Protein 2O34 (pdb70)

B-factor: mean 49.78, std 17.15, range [26.14, 500.0]

Radius of gyration: 24.72 Å; Cα contacts (8 Å, |Δi|>4): 1094; chains: 2; bounding box: 68×65×55 Å

Sequence (465 aa):
SLPQHVHTSPVRDYRNRCARREGETVFQVVVEETDLRVTALAELATPAAYVGELRAQLKVWEFQPAFRHSLVPVEVPEGAPEVVRRAHGARLVGVGPFAAVAGTIAQVAERFVDVSPELIVENGGDLYLYSERDRVVGILPDPASGDVGILVRAGTAPVSLCGSSARIGHSLSLGDGDLAVVRARDASLADAAATAFGNLRRADDVAAVTERAAQLASIGIEGVYAQCGGRIGIWGDELAVARREGETVFQVVVEETDLRVTALAELATPAAYVGELRAQLKVWEFQPAFRHSLVPVEVPEGAPEVVRRAHGARLVGVGPFAAVAGTIAQVAERFVDVSPELIVENGGDLYLYSERDRVVGILPDPASGDVGILVRAGTAPVSLCGSSARIGHSLSLGDGDLAVVRARDASLADAAATAFGNLRRADDVAAVTERAAQLASIGIEGVYAQCGGRRIGIWGDELAVA

Solvent-accessible surface area: 21342 Å² total

Organism: Nitratidesulfovibrio vulgaris (strain ATCC 29579 / DSM 644 / CCUG 34227 / NCIMB 8303 / VKM B-1760 / Hildenborough) (NCBI:txid882)

Structure (mmCIF, N/CA/C/O backbone):
data_2O34
#
_entry.id   2O34
#
_cell.length_a   60.480
_cell.length_b   81.480
_cell.length_c   151.170
_cell.angle_alpha   90.00
_cell.angle_beta   90.00
_cell.angle_gamma   90.00
#
_symmetry.space_group_name_H-M   'P 21 21 21'
#
loop_
_entity.id
_entity.type
_entity.pdbx_description
1 polymer 'Hypothetical protein'
2 non-polymer 'SODIUM ION'
3 water water
#
loop_
_atom_site.group_PDB
_atom_site.id
_atom_site.type_symbol
_atom_site.label_atom_id
_atom_site.label_alt_id
_atom_site.label_comp_id
_atom_site.label_asym_id
_atom_site.label_entity_id
_atom_site.label_seq_id
_atom_site.pdbx_PDB_ins_code
_atom_site.Cartn_x
_atom_site.Cartn_y
_atom_site.Cartn_z
_atom_site.occupancy
_atom_site.B_iso_or_equiv
_atom_site.auth_seq_id
_atom_site.auth_comp_id
_atom_site.auth_asym_id
_atom_site.auth_atom_id
_atom_site.pdbx_PDB_model_num
ATOM 1 N N . SER A 1 1 ? -3.318 27.215 14.293 1.00 51.17 0 SER A N 1
ATOM 2 C CA . SER A 1 1 ? -4.274 27.748 13.269 1.00 51.47 0 SER A CA 1
ATOM 3 C C . SER A 1 1 ? -3.551 28.230 11.996 1.00 51.38 0 SER A C 1
ATOM 4 O O . SER A 1 1 ? -2.396 28.672 12.049 1.00 50.79 0 SER A O 1
ATOM 6 N N . LEU A 1 2 ? -4.232 28.165 10.855 1.00 51.49 1 LEU A N 1
ATOM 7 C CA . LEU A 1 2 ? -3.644 28.676 9.616 1.00 51.53 1 LEU A CA 1
ATOM 8 C C . LEU A 1 2 ? -4.177 30.084 9.363 1.00 51.42 1 LEU A C 1
ATOM 9 O O . LEU A 1 2 ? -5.308 30.375 9.769 1.00 52.11 1 LEU A O 1
ATOM 14 N N . PRO A 1 3 ? -3.343 30.991 8.790 1.00 50.74 2 PRO A N 1
ATOM 15 C CA . PRO A 1 3 ? -1.935 30.810 8.405 1.00 50.22 2 PRO A CA 1
ATOM 16 C C . PRO A 1 3 ? -0.999 30.899 9.612 1.00 49.56 2 PRO A C 1
ATOM 17 O O . PRO A 1 3 ? -1.442 31.271 10.706 1.00 49.19 2 PRO A O 1
ATOM 29 N N . GLN A 1 5 ? 1.400 28.256 11.097 1.00 48.85 4 GLN A N 1
ATOM 30 C CA . GLN A 1 5 ? 1.554 27.187 12.061 1.00 49.82 4 GLN A CA 1
ATOM 31 C C . GLN A 1 5 ? 2.860 26.414 11.828 1.00 50.07 4 GLN A C 1
ATOM 32 O O . GLN A 1 5 ? 3.218 26.079 10.693 1.00 49.56 4 GLN A O 1
ATOM 38 N N . HIS A 1 6 ? 3.591 26.151 12.899 1.00 50.78 5 HIS A N 1
ATOM 39 C CA . HIS A 1 6 ? 4.740 25.287 12.758 1.00 52.09 5 HIS A CA 1
ATOM 40 C C . HIS A 1 6 ? 4.271 23.963 12.135 1.00 52.78 5 HIS A C 1
ATOM 41 O O . HIS A 1 6 ? 3.296 23.378 12.596 1.00 52.53 5 HIS A O 1
ATOM 48 N N . VAL A 1 7 ? 4.929 23.524 11.062 1.00 53.99 6 VAL A N 1
ATOM 49 C CA . VAL A 1 7 ? 4.683 22.174 10.524 1.00 55.86 6 VAL A CA 1
ATOM 50 C C . VAL A 1 7 ? 5.924 21.294 10.689 1.00 56.73 6 VAL A C 1
ATOM 51 O O . VAL A 1 7 ? 7.034 21.682 10.299 1.00 56.65 6 VAL A O 1
ATOM 55 N N . HIS A 1 8 ? 5.727 20.115 11.270 1.00 57.75 7 HIS A N 1
ATOM 56 C CA . HIS A 1 8 ? 6.838 19.225 11.606 1.00 59.00 7 HIS A CA 1
ATOM 57 C C . HIS A 1 8 ? 7.524 18.663 10.380 1.00 59.00 7 HIS A C 1
ATOM 58 O O . HIS A 1 8 ? 6.859 18.181 9.458 1.00 59.49 7 HIS A O 1
ATOM 65 N N . THR A 1 9 ? 8.857 18.772 10.376 1.00 59.01 8 THR A N 1
ATOM 66 C CA . THR A 1 9 ? 9.740 18.181 9.358 1.00 58.57 8 THR A CA 1
ATOM 67 C C . THR A 1 9 ? 10.968 17.562 10.039 1.00 58.62 8 THR A C 1
ATOM 68 O O . THR A 1 9 ? 11.267 17.863 11.205 1.00 57.88 8 THR A O 1
ATOM 72 N N . SER A 1 10 ? 11.680 16.697 9.317 1.00 58.75 9 SER A N 1
ATOM 73 C CA . SER A 1 10 ? 13.060 16.415 9.706 1.00 59.23 9 SER A CA 1
ATOM 74 C C . SER A 1 10 ? 13.932 17.418 8.958 1.00 58.97 9 SER A C 1
ATOM 75 O O . SER A 1 10 ? 13.721 17.669 7.781 1.00 58.83 9 SER A O 1
ATOM 78 N N . PRO A 1 11 ? 14.883 18.032 9.656 1.00 59.43 10 PRO A N 1
ATOM 79 C CA . PRO A 1 11 ? 15.621 19.105 9.011 1.00 60.25 10 PRO A CA 1
ATOM 80 C C . PRO A 1 11 ? 16.759 18.588 8.116 1.00 60.96 10 PRO A C 1
ATOM 81 O O . PRO A 1 11 ? 17.282 17.484 8.346 1.00 60.97 10 PRO A O 1
ATOM 85 N N . VAL A 1 12 ? 17.105 19.368 7.089 1.00 62.06 11 VAL A N 1
ATOM 86 C CA . VAL A 1 12 ? 18.327 19.116 6.320 1.00 62.73 11 VAL A CA 1
ATOM 87 C C . VAL A 1 12 ? 19.523 19.794 7.017 1.00 63.35 11 VAL A C 1
ATOM 88 O O . VAL A 1 12 ? 20.634 19.266 7.000 1.00 63.28 11 VAL A O 1
ATOM 92 N N . ARG A 1 13 ? 19.281 20.943 7.650 1.00 64.18 12 ARG A N 1
ATOM 93 C CA . ARG A 1 13 ? 20.298 21.592 8.481 1.00 65.13 12 ARG A CA 1
ATOM 94 C C . ARG A 1 13 ? 19.853 21.546 9.927 1.00 65.88 12 ARG A C 1
ATOM 95 O O . ARG A 1 13 ? 18.678 21.773 10.228 1.00 65.60 12 ARG A O 1
ATOM 103 N N . ASP A 1 14 ? 20.792 21.243 10.821 1.00 67.14 13 ASP A N 1
ATOM 104 C CA . ASP A 1 14 ? 20.497 21.205 12.254 1.00 68.29 13 ASP A CA 1
ATOM 105 C C . ASP A 1 14 ? 21.731 21.609 13.070 1.00 69.24 13 ASP A C 1
ATOM 106 O O . ASP A 1 14 ? 22.339 20.774 13.735 1.00 69.63 13 ASP A O 1
ATOM 111 N N . TYR A 1 15 ? 22.075 22.899 13.028 1.00 70.03 14 TYR A N 1
ATOM 112 C CA . TYR A 1 15 ? 23.277 23.439 13.681 1.00 70.45 14 TYR A CA 1
ATOM 113 C C . TYR A 1 15 ? 23.329 23.364 15.207 1.00 71.51 14 TYR A C 1
ATOM 114 O O . TYR A 1 15 ? 24.151 24.045 15.816 1.00 71.46 14 TYR A O 1
ATOM 123 N N . ARG A 1 16 ? 22.447 22.579 15.824 1.00 73.08 15 ARG A N 1
ATOM 124 C CA . ARG A 1 16 ? 22.628 22.166 17.211 1.00 74.81 15 ARG A CA 1
ATOM 125 C C . ARG A 1 16 ? 23.739 21.122 17.156 1.00 76.35 15 ARG A C 1
ATOM 126 O O . ARG A 1 16 ? 23.544 20.022 16.634 1.00 76.44 15 ARG A O 1
ATOM 134 N N . ASN A 1 17 ? 24.915 21.473 17.665 1.00 78.27 16 ASN A N 1
ATOM 135 C CA . ASN A 1 17 ? 26.097 20.627 17.485 1.00 80.03 16 ASN A CA 1
ATOM 136 C C . ASN A 1 17 ? 26.245 19.489 18.517 1.00 81.43 16 ASN A C 1
ATOM 137 O O . ASN A 1 17 ? 27.167 18.664 18.417 1.00 81.67 16 ASN A O 1
ATOM 142 N N . ARG A 1 18 ? 25.283 19.422 19.447 1.00 82.95 17 ARG A N 1
ATOM 143 C CA . ARG A 1 18 ? 25.244 18.424 20.524 1.00 84.37 17 ARG A CA 1
ATOM 144 C C . ARG A 1 18 ? 24.060 17.441 20.434 1.00 85.04 17 ARG A C 1
ATOM 145 O O . ARG A 1 18 ? 24.257 16.218 20.491 1.00 84.84 17 ARG A O 1
ATOM 153 N N . CYS A 1 19 ? 22.849 17.995 20.267 1.00 85.94 18 CYS A N 1
ATOM 154 C CA . CYS A 1 19 ? 21.563 17.312 20.541 1.00 86.58 18 CYS A CA 1
ATOM 155 C C . CYS A 1 19 ? 21.652 16.185 21.586 1.00 87.03 18 CYS A C 1
ATOM 156 O O . CYS A 1 19 ? 21.316 15.021 21.330 1.00 87.25 18 CYS A O 1
ATOM 159 N N . ALA A 1 20 ? 22.167 16.557 22.752 1.00 87.46 19 ALA A N 1
ATOM 160 C CA . ALA A 1 20 ? 21.927 15.837 23.984 1.00 87.66 19 ALA A CA 1
ATOM 161 C C . ALA A 1 20 ? 20.794 16.654 24.609 1.00 87.59 19 ALA A C 1
ATOM 162 O O . ALA A 1 20 ? 19.954 17.192 23.874 1.00 87.43 19 ALA A O 1
ATOM 164 N N . ARG A 1 21 ? 20.772 16.753 25.941 1.00 87.40 20 ARG A N 1
ATOM 165 C CA . ARG A 1 21 ? 19.825 17.621 26.677 1.00 87.13 20 ARG A CA 1
ATOM 166 C C . ARG A 1 21 ? 18.388 17.550 26.142 1.00 86.33 20 ARG A C 1
ATOM 167 O O . ARG A 1 21 ? 17.525 16.882 26.728 1.00 86.62 20 ARG A O 1
ATOM 175 N N . ARG A 1 22 ? 18.151 18.230 25.017 1.00 84.95 21 ARG A N 1
ATOM 176 C CA . ARG A 1 22 ? 16.801 18.452 24.509 1.00 83.25 21 ARG A CA 1
ATOM 177 C C . ARG A 1 22 ? 16.633 18.244 22.983 1.00 81.96 21 ARG A C 1
ATOM 178 O O . ARG A 1 22 ? 17.054 19.080 22.157 1.00 81.88 21 ARG A O 1
ATOM 186 N N . GLU A 1 23 ? 16.044 17.097 22.632 1.00 79.90 22 GLU A N 1
ATOM 187 C CA . GLU A 1 23 ? 15.418 16.891 21.315 1.00 77.79 22 GLU A CA 1
ATOM 188 C C . GLU A 1 23 ? 13.902 16.853 21.494 1.00 75.42 22 GLU A C 1
ATOM 189 O O . GLU A 1 23 ? 13.145 17.091 20.541 1.00 75.43 22 GLU A O 1
ATOM 195 N N . GLY A 1 24 ? 13.482 16.554 22.725 1.00 72.24 23 GLY A N 1
ATOM 196 C CA . GLY A 1 24 ? 12.077 16.530 23.095 1.00 68.16 23 GLY A CA 1
ATOM 197 C C . GLY A 1 24 ? 11.487 17.926 23.087 1.00 65.01 23 GLY A C 1
ATOM 198 O O . GLY A 1 24 ? 11.827 18.754 23.927 1.00 64.90 23 GLY A O 1
ATOM 199 N N . GLU A 1 25 ? 10.615 18.175 22.114 1.00 61.52 24 GLU A N 1
ATOM 200 C CA . GLU A 1 25 ? 9.886 19.421 22.006 1.00 58.31 24 GLU A CA 1
ATOM 201 C C . GLU A 1 25 ? 8.502 19.256 22.585 1.00 55.69 24 GLU A C 1
ATOM 202 O O . GLU A 1 25 ? 7.802 18.312 22.253 1.00 55.85 24 GLU A O 1
ATOM 208 N N . THR A 1 26 ? 8.107 20.170 23.454 1.00 52.40 25 THR A N 1
ATOM 209 C CA . THR A 1 26 ? 6.741 20.171 23.940 1.00 49.54 25 THR A CA 1
ATOM 210 C C . THR A 1 26 ? 5.884 21.298 23.289 1.00 47.45 25 THR A C 1
ATOM 211 O O . THR A 1 26 ? 6.403 22.296 22.782 1.00 46.58 25 THR A O 1
ATOM 215 N N . VAL A 1 27 ? 4.576 21.088 23.252 1.00 44.18 26 VAL A N 1
ATOM 216 C CA . VAL A 1 27 ? 3.694 22.018 22.610 1.00 40.74 26 VAL A CA 1
ATOM 217 C C . VAL A 1 27 ? 2.559 22.255 23.586 1.00 39.34 26 VAL A C 1
ATOM 218 O O . VAL A 1 27 ? 1.951 21.310 24.087 1.00 37.67 26 VAL A O 1
ATOM 222 N N . PHE A 1 28 ? 2.276 23.530 23.834 1.00 37.11 27 PHE A N 1
ATOM 223 C CA . PHE A 1 28 ? 1.218 23.907 24.753 1.00 36.18 27 PHE A CA 1
ATOM 224 C C . PHE A 1 28 ? 0.588 25.231 24.357 1.00 36.32 27 PHE A C 1
ATOM 225 O O . PHE A 1 28 ? 1.068 25.984 23.481 1.00 36.45 27 PHE A O 1
ATOM 233 N N . GLN A 1 29 ? -0.501 25.500 25.032 1.00 36.75 28 GLN A N 1
ATOM 234 C CA . GLN A 1 29 ? -1.328 26.633 24.781 1.00 38.06 28 GLN A CA 1
ATOM 235 C C . GLN A 1 29 ? -1.208 27.612 25.958 1.00 37.36 28 GLN A C 1
ATOM 236 O O . GLN A 1 29 ? -1.242 27.208 27.131 1.00 38.11 28 GLN A O 1
ATOM 242 N N . VAL A 1 30 ? -1.041 28.887 25.646 1.00 36.47 29 VAL A N 1
ATOM 243 C CA . VAL A 1 30 ? -1.090 29.941 26.664 1.00 36.87 29 VAL A CA 1
ATOM 244 C C . VAL A 1 30 ? -2.282 30.835 26.350 1.00 37.37 29 VAL A C 1
ATOM 245 O O . VAL A 1 30 ? -2.323 31.470 25.292 1.00 37.73 29 VAL A O 1
ATOM 249 N N . VAL A 1 31 ? -3.262 30.872 27.231 1.00 37.39 30 VAL A N 1
ATOM 250 C CA . VAL A 1 31 ? -4.459 31.636 26.934 1.00 40.27 30 VAL A CA 1
ATOM 251 C C . VAL A 1 31 ? -4.753 32.648 28.040 1.00 40.43 30 VAL A C 1
ATOM 252 O O . VAL A 1 31 ? -4.876 32.288 29.196 1.00 39.71 30 VAL A O 1
ATOM 256 N N . VAL A 1 32 ? -4.813 33.925 27.687 1.00 41.60 31 VAL A N 1
ATOM 257 C CA . VAL A 1 32 ? -5.065 34.961 28.697 1.00 43.25 31 VAL A CA 1
ATOM 258 C C . VAL A 1 32 ? -6.074 35.911 28.106 1.00 44.58 31 VAL A C 1
ATOM 259 O O . VAL A 1 32 ? -5.756 36.732 27.232 1.00 44.29 31 VAL A O 1
ATOM 263 N N . GLU A 1 33 ? -7.307 35.778 28.588 1.00 46.89 32 GLU A N 1
ATOM 264 C CA . GLU A 1 33 ? -8.436 36.452 27.969 1.00 49.05 32 GLU A CA 1
ATOM 265 C C . GLU A 1 33 ? -8.445 36.155 26.473 1.00 49.32 32 GLU A C 1
ATOM 266 O O . GLU A 1 33 ? -8.607 35.006 26.076 1.00 50.04 32 GLU A O 1
ATOM 272 N N . GLU A 1 34 ? -8.232 37.172 25.645 1.00 49.97 33 GLU A N 1
ATOM 273 C CA . GLU A 1 34 ? -8.315 37.000 24.210 1.00 49.61 33 GLU A CA 1
ATOM 274 C C . GLU A 1 34 ? -6.943 36.806 23.536 1.00 48.54 33 GLU A C 1
ATOM 275 O O . GLU A 1 34 ? -6.858 36.663 22.315 1.00 48.40 33 GLU A O 1
ATOM 281 N N . THR A 1 35 ? -5.869 36.806 24.315 1.00 46.67 34 THR A N 1
ATOM 282 C CA . THR A 1 35 ? -4.573 36.429 23.754 1.00 44.61 34 THR A CA 1
ATOM 283 C C . THR A 1 35 ? -4.430 34.923 23.832 1.00 43.54 34 THR A C 1
ATOM 284 O O . THR A 1 35 ? -4.510 34.323 24.894 1.00 43.64 34 THR A O 1
ATOM 288 N N . ASP A 1 36 ? -4.216 34.307 22.684 1.00 42.07 35 ASP A N 1
ATOM 289 C CA . ASP A 1 36 ? -4.203 32.872 22.621 1.00 40.65 35 ASP A CA 1
ATOM 290 C C . ASP A 1 36 ? -2.959 32.361 21.899 1.00 38.27 35 ASP A C 1
ATOM 291 O O . ASP A 1 36 ? -2.848 32.475 20.691 1.00 38.96 35 ASP A O 1
ATOM 296 N N . LEU A 1 37 ? -2.017 31.795 22.634 1.00 35.11 36 LEU A N 1
ATOM 297 C CA . LEU A 1 37 ? -0.766 31.402 22.007 1.00 32.84 36 LEU A CA 1
ATOM 298 C C . LEU A 1 37 ? -0.648 29.902 21.851 1.00 32.05 36 LEU A C 1
ATOM 299 O O . LEU A 1 37 ? -1.124 29.138 22.698 1.00 30.81 36 LEU A O 1
ATOM 304 N N . ARG A 1 38 ? 0.009 29.490 20.775 1.00 30.76 37 ARG A N 1
ATOM 305 C CA . ARG A 1 38 ? 0.425 28.118 20.615 1.00 31.01 37 ARG A CA 1
ATOM 306 C C . ARG A 1 38 ? 1.957 28.077 20.591 1.00 30.51 37 ARG A C 1
ATOM 307 O O . ARG A 1 38 ? 2.602 28.683 19.738 1.00 29.96 37 ARG A O 1
ATOM 315 N N . VAL A 1 39 ? 2.547 27.375 21.543 1.00 30.68 38 VAL A N 1
ATOM 316 C CA . VAL A 1 39 ? 3.984 27.436 21.749 1.00 31.38 38 VAL A CA 1
ATOM 317 C C . VAL A 1 39 ? 4.664 26.068 21.617 1.00 32.57 38 VAL A C 1
ATOM 318 O O . VAL A 1 39 ? 4.216 25.069 22.188 1.00 32.26 38 VAL A O 1
ATOM 322 N N . THR A 1 40 ? 5.774 26.064 20.896 1.00 33.69 39 THR A N 1
ATOM 323 C CA . THR A 1 40 ? 6.646 24.919 20.814 1.00 35.81 39 THR A CA 1
ATOM 324 C C . THR A 1 40 ? 7.953 25.259 21.540 1.00 36.07 39 THR A C 1
ATOM 325 O O . THR A 1 40 ? 8.665 26.176 21.164 1.00 35.83 39 THR A O 1
ATOM 329 N N . ALA A 1 41 ? 8.253 24.516 22.602 1.00 37.24 40 ALA A N 1
ATOM 330 C CA . ALA A 1 41 ? 9.399 24.834 23.438 1.00 37.95 40 ALA A CA 1
ATOM 331 C C . ALA A 1 41 ? 10.180 23.585 23.835 1.00 39.46 40 ALA A C 1
ATOM 332 O O . ALA A 1 41 ? 9.763 22.449 23.551 1.00 38.84 40 ALA A O 1
ATOM 334 N N . LEU A 1 42 ? 11.322 23.804 24.489 1.00 41.42 41 LEU A N 1
ATOM 335 C CA . LEU A 1 42 ? 12.109 22.701 25.029 1.00 43.16 41 LEU A CA 1
ATOM 336 C C . LEU A 1 42 ? 11.794 22.416 26.485 1.00 44.27 41 LEU A C 1
ATOM 337 O O . LEU A 1 42 ? 12.285 21.444 27.042 1.00 45.58 41 LEU A O 1
ATOM 342 N N . ALA A 1 43 ? 10.996 23.274 27.106 1.00 44.70 42 ALA A N 1
ATOM 343 C CA . ALA A 1 43 ? 10.593 23.089 28.483 1.00 44.98 42 ALA A CA 1
ATOM 344 C C . ALA A 1 43 ? 9.141 23.490 28.630 1.00 45.47 42 ALA A C 1
ATOM 345 O O . ALA A 1 43 ? 8.546 24.089 27.719 1.00 45.54 42 ALA A O 1
ATOM 347 N N . GLU A 1 44 ? 8.581 23.176 29.788 1.00 45.32 43 GLU A N 1
ATOM 348 C CA . GLU A 1 44 ? 7.192 23.428 30.044 1.00 45.56 43 GLU A CA 1
ATOM 349 C C . GLU A 1 44 ? 7.095 24.783 30.703 1.00 44.44 43 GLU A C 1
ATOM 350 O O . GLU A 1 44 ? 7.547 24.972 31.846 1.00 44.34 43 GLU A O 1
ATOM 356 N N . LEU A 1 45 ? 6.540 25.743 29.957 1.00 42.57 44 LEU A N 1
ATOM 357 C CA . LEU A 1 45 ? 6.582 27.141 30.378 1.00 40.69 44 LEU A CA 1
ATOM 358 C C . LEU A 1 45 ? 5.242 27.841 30.314 1.00 39.81 44 LEU A C 1
ATOM 359 O O . LEU A 1 45 ? 5.189 29.063 30.419 1.00 39.09 44 LEU A O 1
ATOM 364 N N . ALA A 1 46 ? 4.166 27.071 30.154 1.00 39.31 45 ALA A N 1
ATOM 365 C CA . ALA A 1 46 ? 2.815 27.644 30.063 1.00 39.31 45 ALA A CA 1
ATOM 366 C C . ALA A 1 46 ? 2.551 28.604 31.200 1.00 39.43 45 ALA A C 1
ATOM 367 O O . ALA A 1 46 ? 2.166 29.745 30.957 1.00 39.32 45 ALA A O 1
ATOM 369 N N . THR A 1 47 ? 2.778 28.142 32.438 1.00 39.50 46 THR A N 1
ATOM 370 C CA . THR A 1 47 ? 2.534 28.957 33.634 1.00 39.77 46 THR A CA 1
ATOM 371 C C . THR A 1 47 ? 3.279 30.309 33.653 1.00 38.72 46 THR A C 1
ATOM 372 O O . THR A 1 47 ? 2.628 31.367 33.697 1.00 39.22 46 THR A O 1
ATOM 376 N N . PRO A 1 48 ? 4.625 30.294 33.619 1.00 37.55 47 PRO A N 1
ATOM 377 C CA . PRO A 1 48 ? 5.294 31.603 33.621 1.00 36.57 47 PRO A CA 1
ATOM 378 C C . PRO A 1 48 ? 4.941 32.424 32.364 1.00 36.55 47 PRO A C 1
ATOM 379 O O . PRO A 1 48 ? 4.839 33.659 32.438 1.00 36.67 47 PRO A O 1
ATOM 391 N N . ALA A 1 50 ? 1.965 32.562 30.752 1.00 32.47 49 ALA A N 1
ATOM 392 C CA . ALA A 1 50 ? 0.688 33.230 31.020 1.00 32.41 49 ALA A CA 1
ATOM 393 C C . ALA A 1 50 ? 0.815 34.428 31.970 1.00 32.83 49 ALA A C 1
ATOM 394 O O . ALA A 1 50 ? 0.152 35.434 31.783 1.00 33.43 49 ALA A O 1
ATOM 396 N N . ALA A 1 51 ? 1.656 34.303 33.005 1.00 32.60 50 ALA A N 1
ATOM 397 C CA . ALA A 1 51 ? 1.945 35.399 33.890 1.00 32.22 50 ALA A CA 1
ATOM 398 C C . ALA A 1 51 ? 2.567 36.592 33.131 1.00 32.58 50 ALA A C 1
ATOM 399 O O . ALA A 1 51 ? 2.201 37.735 33.365 1.00 32.25 50 ALA A O 1
ATOM 401 N N . TYR A 1 52 ? 3.516 36.315 32.240 1.00 32.60 51 TYR A N 1
ATOM 402 C CA . TYR A 1 52 ? 4.140 37.355 31.446 1.00 33.73 51 TYR A CA 1
ATOM 403 C C . TYR A 1 52 ? 3.173 38.036 30.467 1.00 33.91 51 TYR A C 1
ATOM 404 O O . TYR A 1 52 ? 3.198 39.270 30.301 1.00 33.44 51 TYR A O 1
ATOM 413 N N . VAL A 1 53 ? 2.371 37.222 29.787 1.00 33.89 52 VAL A N 1
ATOM 414 C CA . VAL A 1 53 ? 1.344 37.742 28.892 1.00 34.16 52 VAL A CA 1
ATOM 415 C C . VAL A 1 53 ? 0.321 38.601 29.675 1.00 34.65 52 VAL A C 1
ATOM 416 O O . VAL A 1 53 ? -0.042 39.689 29.231 1.00 34.32 52 VAL A O 1
ATOM 420 N N . GLY A 1 54 ? -0.132 38.096 30.830 1.00 34.52 53 GLY A N 1
ATOM 421 C CA . GLY A 1 54 ? -0.999 38.850 31.730 1.00 35.32 53 GLY A CA 1
ATOM 422 C C . GLY A 1 54 ? -0.429 40.237 32.011 1.00 35.88 53 GLY A C 1
ATOM 423 O O . GLY A 1 54 ? -1.145 41.250 31.938 1.00 36.34 53 GLY A O 1
ATOM 424 N N . GLU A 1 55 ? 0.868 40.290 32.289 1.00 35.34 54 GLU A N 1
ATOM 425 C CA . GLU A 1 55 ? 1.532 41.557 32.565 1.00 35.99 54 GLU A CA 1
ATOM 426 C C . GLU A 1 55 ? 1.580 42.496 31.368 1.00 35.06 54 GLU A C 1
ATOM 427 O O . GLU A 1 55 ? 1.278 43.661 31.526 1.00 35.36 54 GLU A O 1
ATOM 433 N N . LEU A 1 56 ? 1.935 41.999 30.173 1.00 34.82 55 LEU A N 1
ATOM 434 C CA . LEU A 1 56 ? 1.919 42.812 28.936 1.00 34.20 55 LEU A CA 1
ATOM 435 C C . LEU A 1 56 ? 0.522 43.337 28.675 1.00 34.41 55 LEU A C 1
ATOM 436 O O . LEU A 1 56 ? 0.343 44.492 28.293 1.00 34.40 55 LEU A O 1
ATOM 441 N N . ARG A 1 57 ? -0.471 42.481 28.880 1.00 34.41 56 ARG A N 1
ATOM 442 C CA . ARG A 1 57 ? -1.862 42.886 28.687 1.00 34.51 56 ARG A CA 1
ATOM 443 C C . ARG A 1 57 ? -2.280 44.002 29.657 1.00 34.54 56 ARG A C 1
ATOM 444 O O . ARG A 1 57 ? -2.908 44.966 29.225 1.00 35.45 56 ARG A O 1
ATOM 452 N N . ALA A 1 58 ? -1.918 43.883 30.942 1.00 34.33 57 ALA A N 1
ATOM 453 C CA . ALA A 1 58 ? -2.168 44.953 31.944 1.00 34.07 57 ALA A CA 1
ATOM 454 C C . ALA A 1 58 ? -1.548 46.291 31.552 1.00 34.79 57 ALA A C 1
ATOM 455 O O . ALA A 1 58 ? -2.146 47.344 31.751 1.00 35.30 57 ALA A O 1
ATOM 457 N N . GLN A 1 59 ? -0.336 46.250 31.006 1.00 35.52 58 GLN A N 1
ATOM 458 C CA . GLN A 1 59 ? 0.343 47.461 30.586 1.00 36.03 58 GLN A CA 1
ATOM 459 C C . GLN A 1 59 ? -0.381 48.166 29.444 1.00 37.26 58 GLN A C 1
ATOM 460 O O . GLN A 1 59 ? -0.440 49.388 29.417 1.00 37.89 58 GLN A O 1
ATOM 466 N N . LEU A 1 60 ? -0.906 47.399 28.492 1.00 37.69 59 LEU A N 1
ATOM 467 C CA . LEU A 1 60 ? -1.660 47.954 27.385 1.00 39.16 59 LEU A CA 1
ATOM 468 C C . LEU A 1 60 ? -2.984 48.556 27.863 1.00 39.98 59 LEU A C 1
ATOM 469 O O . LEU A 1 60 ? -3.335 49.644 27.463 1.00 40.04 59 LEU A O 1
ATOM 474 N N . LYS A 1 61 ? -3.710 47.835 28.711 1.00 41.44 60 LYS A N 1
ATOM 475 C CA . LYS A 1 61 ? -4.934 48.360 29.332 1.00 44.12 60 LYS A CA 1
ATOM 476 C C . LYS A 1 61 ? -4.718 49.728 30.012 1.00 44.17 60 LYS A C 1
ATOM 477 O O . LYS A 1 61 ? -5.479 50.679 29.774 1.00 44.49 60 LYS A O 1
ATOM 483 N N . VAL A 1 62 ? -3.653 49.819 30.810 1.00 44.11 61 VAL A N 1
ATOM 484 C CA . VAL A 1 62 ? -3.267 51.049 31.509 1.00 43.63 61 VAL A CA 1
ATOM 485 C C . VAL A 1 62 ? -2.906 52.112 30.504 1.00 43.02 61 VAL A C 1
ATOM 486 O O . VAL A 1 62 ? -3.346 53.254 30.625 1.00 42.68 61 VAL A O 1
ATOM 490 N N . TRP A 1 63 ? -2.120 51.751 29.491 1.00 42.78 62 TRP A N 1
ATOM 491 C CA . TRP A 1 63 ? -1.733 52.751 28.500 1.00 42.81 62 TRP A CA 1
ATOM 492 C C . TRP A 1 63 ? -2.941 53.269 27.714 1.00 43.05 62 TRP A C 1
ATOM 493 O O . TRP A 1 63 ? -2.987 54.430 27.317 1.00 43.04 62 TRP A O 1
ATOM 512 N N . GLU A 1 65 ? -5.975 53.586 28.928 1.00 47.34 64 GLU A N 1
ATOM 513 C CA . GLU A 1 65 ? -6.623 54.531 29.845 1.00 48.62 64 GLU A CA 1
ATOM 514 C C . GLU A 1 65 ? -6.011 55.920 29.741 1.00 48.48 64 GLU A C 1
ATOM 515 O O . GLU A 1 65 ? -6.727 56.915 29.785 1.00 49.47 64 GLU A O 1
ATOM 521 N N . PHE A 1 66 ? -4.692 55.972 29.591 1.00 48.26 65 PHE A N 1
ATOM 522 C CA . PHE A 1 66 ? -3.919 57.217 29.546 1.00 48.10 65 PHE A CA 1
ATOM 523 C C . PHE A 1 66 ? -3.977 57.909 28.185 1.00 48.93 65 PHE A C 1
ATOM 524 O O . PHE A 1 66 ? -4.107 59.142 28.119 1.00 48.36 65 PHE A O 1
ATOM 532 N N . GLN A 1 67 ? -3.841 57.118 27.105 1.00 49.45 66 GLN A N 1
ATOM 533 C CA . GLN A 1 67 ? -3.846 57.634 25.727 1.00 49.65 66 GLN A CA 1
ATOM 534 C C . GLN A 1 67 ? -5.073 57.066 24.978 1.00 49.71 66 GLN A C 1
ATOM 535 O O . GLN A 1 67 ? -4.968 56.077 24.254 1.00 49.37 66 GLN A O 1
ATOM 541 N N . PRO A 1 68 ? -6.257 57.692 25.174 1.00 50.11 67 PRO A N 1
ATOM 542 C CA . PRO A 1 68 ? -7.571 57.179 24.701 1.00 49.68 67 PRO A CA 1
ATOM 543 C C . PRO A 1 68 ? -7.665 56.877 23.196 1.00 48.95 67 PRO A C 1
ATOM 544 O O . PRO A 1 68 ? -8.444 56.012 22.780 1.00 48.02 67 PRO A O 1
ATOM 548 N N . ALA A 1 69 ? -6.873 57.592 22.401 1.00 48.54 68 ALA A N 1
ATOM 549 C CA . ALA A 1 69 ? -6.887 57.466 20.940 1.00 48.06 68 ALA A CA 1
ATOM 550 C C . ALA A 1 69 ? -6.020 56.302 20.421 1.00 47.77 68 ALA A C 1
ATOM 551 O O . ALA A 1 69 ? -6.072 55.989 19.226 1.00 47.87 68 ALA A O 1
ATOM 553 N N . PHE A 1 70 ? -5.245 55.675 21.321 1.00 46.91 69 PHE A N 1
ATOM 554 C CA . PHE A 1 70 ? -4.239 54.649 20.971 1.00 46.15 69 PHE A CA 1
ATOM 555 C C . PHE A 1 70 ? -4.872 53.376 20.384 1.00 46.08 69 PHE A C 1
ATOM 556 O O . PHE A 1 70 ? -4.442 52.911 19.325 1.00 46.09 69 PHE A O 1
ATOM 564 N N . ARG A 1 71 ? -5.893 52.843 21.070 1.00 46.00 70 ARG A N 1
ATOM 565 C CA . ARG A 1 71 ? -6.517 51.560 20.731 1.00 46.18 70 ARG A CA 1
ATOM 566 C C . ARG A 1 71 ? -7.103 51.489 19.314 1.00 47.07 70 ARG A C 1
ATOM 567 O O . ARG A 1 71 ? -7.073 50.418 18.685 1.00 47.45 70 ARG A O 1
ATOM 575 N N . HIS A 1 72 ? -7.610 52.620 18.814 1.00 46.98 71 HIS A N 1
ATOM 576 C CA . HIS A 1 72 ? -8.307 52.640 17.529 1.00 47.24 71 HIS A CA 1
ATOM 577 C C . HIS A 1 72 ? -7.696 53.570 16.527 1.00 46.88 71 HIS A C 1
ATOM 578 O O . HIS A 1 72 ? -8.285 53.823 15.480 1.00 47.62 71 HIS A O 1
ATOM 585 N N . SER A 1 73 ? -6.508 54.080 16.809 1.00 46.37 72 SER A N 1
ATOM 586 C CA . SER A 1 73 ? -5.861 54.872 15.797 1.00 46.64 72 SER A CA 1
ATOM 587 C C . SER A 1 73 ? -5.523 54.024 14.536 1.00 47.35 72 SER A C 1
ATOM 588 O O . SER A 1 73 ? -5.043 52.871 14.642 1.00 46.63 72 SER A O 1
ATOM 591 N N . LEU A 1 74 ? -5.807 54.610 13.362 1.00 47.28 73 LEU A N 1
ATOM 592 C CA . LEU A 1 74 ? -5.475 54.037 12.063 1.00 47.02 73 LEU A CA 1
ATOM 593 C C . LEU A 1 74 ? -4.207 54.670 11.499 1.00 46.86 73 LEU A C 1
ATOM 594 O O . LEU A 1 74 ? -3.819 54.390 10.361 1.00 47.23 73 LEU A O 1
ATOM 599 N N . VAL A 1 75 ? -3.556 55.504 12.309 1.00 46.12 74 VAL A N 1
ATOM 600 C CA . VAL A 1 75 ? -2.362 56.239 11.919 1.00 45.62 74 VAL A CA 1
ATOM 601 C C . VAL A 1 75 ? -1.335 56.236 13.055 1.00 45.54 74 VAL A C 1
ATOM 602 O O . VAL A 1 75 ? -1.683 55.967 14.204 1.00 44.68 74 VAL A O 1
ATOM 606 N N . PRO A 1 76 ? -0.057 56.508 12.740 1.00 45.38 75 PRO A N 1
ATOM 607 C CA . PRO A 1 76 ? 0.963 56.503 13.774 1.00 45.73 75 PRO A CA 1
ATOM 608 C C . PRO A 1 76 ? 0.635 57.400 14.978 1.00 46.65 75 PRO A C 1
ATOM 609 O O . PRO A 1 76 ? -0.026 58.448 14.838 1.00 47.22 75 PRO A O 1
ATOM 613 N N . VAL A 1 77 ? 1.091 56.974 16.149 1.00 46.67 76 VAL A N 1
ATOM 614 C CA . VAL A 1 77 ? 0.841 57.692 17.396 1.00 47.50 76 VAL A CA 1
ATOM 615 C C . VAL A 1 77 ? 2.178 57.991 18.081 1.00 48.28 76 VAL A C 1
ATOM 616 O O . VAL A 1 77 ? 3.067 57.140 18.144 1.00 49.26 76 VAL A O 1
ATOM 620 N N . GLU A 1 78 ? 2.350 59.216 18.555 1.00 49.07 77 GLU A N 1
ATOM 621 C CA . GLU A 1 78 ? 3.579 59.556 19.267 1.00 49.23 77 GLU A CA 1
ATOM 622 C C . GLU A 1 78 ? 3.498 59.011 20.698 1.00 47.76 77 GLU A C 1
ATOM 623 O O . GLU A 1 78 ? 2.434 59.098 21.352 1.00 47.22 77 GLU A O 1
ATOM 629 N N . VAL A 1 79 ? 4.601 58.419 21.163 1.00 45.88 78 VAL A N 1
ATOM 630 C CA . VAL A 1 79 ? 4.680 57.893 22.533 1.00 44.37 78 VAL A CA 1
ATOM 631 C C . VAL A 1 79 ? 5.993 58.312 23.171 1.00 43.86 78 VAL A C 1
ATOM 632 O O . VAL A 1 79 ? 7.023 58.339 22.484 1.00 43.73 78 VAL A O 1
ATOM 636 N N . PRO A 1 80 ? 5.952 58.705 24.464 1.00 43.34 79 PRO A N 1
ATOM 637 C CA . PRO A 1 80 ? 7.137 59.145 25.193 1.00 43.85 79 PRO A CA 1
ATOM 638 C C . PRO A 1 80 ? 8.082 58.018 25.578 1.00 44.49 79 PRO A C 1
ATOM 639 O O . PRO A 1 80 ? 7.668 56.869 25.659 1.00 44.48 79 PRO A O 1
ATOM 643 N N . GLU A 1 81 ? 9.336 58.358 25.863 1.00 45.85 80 GLU A N 1
ATOM 644 C CA . GLU A 1 81 ? 10.328 57.366 26.341 1.00 46.93 80 GLU A CA 1
ATOM 645 C C . GLU A 1 81 ? 9.845 56.569 27.581 1.00 46.06 80 GLU A C 1
ATOM 646 O O . GLU A 1 81 ? 10.102 55.357 27.706 1.00 47.08 80 GLU A O 1
ATOM 652 N N . GLY A 1 82 ? 9.120 57.220 28.478 1.00 43.94 81 GLY A N 1
ATOM 653 C CA . GLY A 1 82 ? 8.680 56.514 29.665 1.00 41.72 81 GLY A CA 1
ATOM 654 C C . GLY A 1 82 ? 7.605 55.453 29.458 1.00 40.50 81 GLY A C 1
ATOM 655 O O . GLY A 1 82 ? 7.274 54.735 30.401 1.00 39.71 81 GLY A O 1
ATOM 656 N N . ALA A 1 83 ? 7.040 55.361 28.243 1.00 38.85 82 ALA A N 1
ATOM 657 C CA . ALA A 1 83 ? 5.976 54.387 27.927 1.00 37.02 82 ALA A CA 1
ATOM 658 C C . ALA A 1 83 ? 6.485 52.934 28.092 1.00 35.95 82 ALA A C 1
ATOM 659 O O . ALA A 1 83 ? 7.697 52.694 27.991 1.00 35.68 82 ALA A O 1
ATOM 661 N N . PRO A 1 84 ? 5.568 51.964 28.323 1.00 34.42 83 PRO A N 1
ATOM 662 C CA . PRO A 1 84 ? 5.954 50.556 28.391 1.00 33.76 83 PRO A CA 1
ATOM 663 C C . PRO A 1 84 ? 6.595 50.054 27.124 1.00 33.20 83 PRO A C 1
ATOM 664 O O . PRO A 1 84 ? 6.249 50.494 26.022 1.00 32.70 83 PRO A O 1
ATOM 668 N N . GLU A 1 85 ? 7.522 49.129 27.280 1.00 32.75 84 GLU A N 1
ATOM 669 C CA . GLU A 1 85 ? 8.181 48.531 26.145 1.00 33.49 84 GLU A CA 1
ATOM 670 C C . GLU A 1 85 ? 7.178 48.041 25.071 1.00 33.12 84 GLU A C 1
ATOM 671 O O . GLU A 1 85 ? 7.289 48.420 23.907 1.00 32.91 84 GLU A O 1
ATOM 677 N N . VAL A 1 86 ? 6.185 47.245 25.472 1.00 33.31 85 VAL A N 1
ATOM 678 C CA . VAL A 1 86 ? 5.216 46.716 24.507 1.00 32.88 85 VAL A CA 1
ATOM 679 C C . VAL A 1 86 ? 4.611 47.859 23.673 1.00 32.96 85 VAL A C 1
ATOM 680 O O . VAL A 1 86 ? 4.598 47.787 22.457 1.00 31.93 85 VAL A O 1
ATOM 684 N N . VAL A 1 87 ? 4.172 48.924 24.345 1.00 33.32 86 VAL A N 1
ATOM 685 C CA . VAL A 1 87 ? 3.651 50.136 23.675 1.00 33.51 86 VAL A CA 1
ATOM 686 C C . VAL A 1 87 ? 4.634 50.802 22.708 1.00 33.61 86 VAL A C 1
ATOM 687 O O . VAL A 1 87 ? 4.269 51.145 21.563 1.00 34.41 86 VAL A O 1
ATOM 691 N N . ARG A 1 88 ? 5.880 50.969 23.134 1.00 33.64 87 ARG A N 1
ATOM 692 C CA . ARG A 1 88 ? 6.878 51.600 22.262 1.00 34.27 87 ARG A CA 1
ATOM 693 C C . ARG A 1 88 ? 7.216 50.780 21.018 1.00 33.89 87 ARG A C 1
ATOM 694 O O . ARG A 1 88 ? 7.347 51.345 19.914 1.00 33.90 87 ARG A O 1
ATOM 702 N N . ARG A 1 89 ? 7.353 49.465 21.188 1.00 33.54 88 ARG A N 1
ATOM 703 C CA . ARG A 1 89 ? 7.658 48.580 20.040 1.00 33.19 88 ARG A CA 1
ATOM 704 C C . ARG A 1 89 ? 6.517 48.564 19.026 1.00 32.71 88 ARG A C 1
ATOM 705 O O . ARG A 1 89 ? 6.766 48.734 17.832 1.00 32.70 88 ARG A O 1
ATOM 721 N N . ALA A 1 91 ? 4.203 50.994 18.551 1.00 34.76 90 ALA A N 1
ATOM 722 C CA . ALA A 1 91 ? 4.195 52.338 17.963 1.00 34.52 90 ALA A CA 1
ATOM 723 C C . ALA A 1 91 ? 5.286 52.537 16.917 1.00 35.57 90 ALA A C 1
ATOM 724 O O . ALA A 1 91 ? 5.002 53.068 15.824 1.00 36.65 90 ALA A O 1
ATOM 726 N N . HIS A 1 92 ? 6.516 52.106 17.217 1.00 35.72 91 HIS A N 1
ATOM 727 C CA . HIS A 1 92 ? 7.620 52.169 16.252 1.00 35.63 91 HIS A CA 1
ATOM 728 C C . HIS A 1 92 ? 7.354 51.348 14.963 1.00 36.05 91 HIS A C 1
ATOM 729 O O . HIS A 1 92 ? 7.458 51.881 13.848 1.00 34.95 91 HIS A O 1
ATOM 736 N N . GLY A 1 93 ? 6.990 50.069 15.110 1.00 36.00 92 GLY A N 1
ATOM 737 C CA . GLY A 1 93 ? 6.628 49.214 13.954 1.00 35.59 92 GLY A CA 1
ATOM 738 C C . GLY A 1 93 ? 5.544 49.834 13.076 1.00 35.70 92 GLY A C 1
ATOM 739 O O . GLY A 1 93 ? 5.640 49.827 11.867 1.00 35.31 92 GLY A O 1
ATOM 740 N N . ALA A 1 94 ? 4.513 50.370 13.708 1.00 36.53 93 ALA A N 1
ATOM 741 C CA . ALA A 1 94 ? 3.415 51.023 13.024 1.00 37.53 93 ALA A CA 1
ATOM 742 C C . ALA A 1 94 ? 3.848 52.296 12.303 1.00 38.84 93 ALA A C 1
ATOM 743 O O . ALA A 1 94 ? 3.391 52.558 11.185 1.00 39.75 93 ALA A O 1
ATOM 745 N N . ARG A 1 95 ? 4.724 53.078 12.932 1.00 39.47 94 ARG A N 1
ATOM 746 C CA . ARG A 1 95 ? 5.267 54.298 12.327 1.00 40.58 94 ARG A CA 1
ATOM 747 C C . ARG A 1 95 ? 6.141 54.048 11.099 1.00 40.74 94 ARG A C 1
ATOM 748 O O . ARG A 1 95 ? 6.286 54.930 10.249 1.00 40.82 94 ARG A O 1
ATOM 756 N N . LEU A 1 96 ? 6.745 52.867 10.996 1.00 40.69 95 LEU A N 1
ATOM 757 C CA . LEU A 1 96 ? 7.597 52.579 9.841 1.00 40.48 95 LEU A CA 1
ATOM 758 C C . LEU A 1 96 ? 6.826 52.412 8.538 1.00 40.33 95 LEU A C 1
ATOM 759 O O . LEU A 1 96 ? 7.377 52.622 7.454 1.00 40.42 95 LEU A O 1
ATOM 764 N N . VAL A 1 97 ? 5.558 52.030 8.645 1.00 40.07 96 VAL A N 1
ATOM 765 C CA . VAL A 1 97 ? 4.722 51.761 7.479 1.00 40.02 96 VAL A CA 1
ATOM 766 C C . VAL A 1 97 ? 3.442 52.626 7.468 1.00 40.33 96 VAL A C 1
ATOM 767 O O . VAL A 1 97 ? 2.584 52.496 6.573 1.00 40.50 96 VAL A O 1
ATOM 771 N N . GLY A 1 98 ? 3.311 53.489 8.476 1.00 39.88 97 GLY A N 1
ATOM 772 C CA . GLY A 1 98 ? 2.270 54.515 8.473 1.00 39.02 97 GLY A CA 1
ATOM 773 C C . GLY A 1 98 ? 0.891 54.032 8.858 1.00 38.41 97 GLY A C 1
ATOM 774 O O . GLY A 1 98 ? -0.116 54.482 8.289 1.00 38.47 97 GLY A O 1
ATOM 775 N N . VAL A 1 99 ? 0.827 53.105 9.809 1.00 37.18 98 VAL A N 1
ATOM 776 C CA . VAL A 1 99 ? -0.471 52.605 10.288 1.00 36.42 98 VAL A CA 1
ATOM 777 C C . VAL A 1 99 ? -0.559 52.835 11.799 1.00 36.94 98 VAL A C 1
ATOM 778 O O . VAL A 1 99 ? 0.360 53.399 12.401 1.00 36.33 98 VAL A O 1
ATOM 782 N N . GLY A 1 100 ? -1.648 52.384 12.401 1.00 36.70 99 GLY A N 1
ATOM 783 C CA . GLY A 1 100 ? -1.825 52.542 13.824 1.00 37.48 99 GLY A CA 1
ATOM 784 C C . GLY A 1 100 ? -1.147 51.466 14.663 1.00 37.69 99 GLY A C 1
ATOM 785 O O . GLY A 1 100 ? -0.936 50.338 14.211 1.00 37.74 99 GLY A O 1
ATOM 786 N N . PRO A 1 101 ? -0.795 51.819 15.910 1.00 37.33 100 PRO A N 1
ATOM 787 C CA . PRO A 1 101 ? -0.052 50.915 16.805 1.00 36.25 100 PRO A CA 1
ATOM 788 C C . PRO A 1 101 ? -0.717 49.575 16.995 1.00 35.84 100 PRO A C 1
ATOM 789 O O . PRO A 1 101 ? -0.014 48.560 17.108 1.00 36.05 100 PRO A O 1
ATOM 793 N N . PHE A 1 102 ? -2.039 49.528 17.054 1.00 34.91 101 PHE A N 1
ATOM 794 C CA . PHE A 1 102 ? -2.657 48.218 17.259 1.00 35.38 101 PHE A CA 1
ATOM 795 C C . PHE A 1 102 ? -2.540 47.211 16.074 1.00 35.37 101 PHE A C 1
ATOM 796 O O . PHE A 1 102 ? -2.837 46.026 16.229 1.00 36.60 101 PHE A O 1
ATOM 804 N N . ALA A 1 103 ? -2.080 47.683 14.918 1.00 34.72 102 ALA A N 1
ATOM 805 C CA . ALA A 1 103 ? -1.791 46.799 13.802 1.00 34.68 102 ALA A CA 1
ATOM 806 C C . ALA A 1 103 ? -0.594 45.910 14.111 1.00 34.41 102 ALA A C 1
ATOM 807 O O . ALA A 1 103 ? -0.387 44.930 13.430 1.00 34.65 102 ALA A O 1
ATOM 809 N N . ALA A 1 104 ? 0.147 46.221 15.171 1.00 34.40 103 ALA A N 1
ATOM 810 C CA . ALA A 1 104 ? 1.341 45.467 15.531 1.00 34.13 103 ALA A CA 1
ATOM 811 C C . ALA A 1 104 ? 1.229 44.704 16.860 1.00 34.35 103 ALA A C 1
ATOM 812 O O . ALA A 1 104 ? 2.220 44.082 17.298 1.00 35.11 103 ALA A O 1
ATOM 814 N N . VAL A 1 105 ? 0.036 44.682 17.466 1.00 33.11 104 VAL A N 1
ATOM 815 C CA . VAL A 1 105 ? -0.094 44.117 18.793 1.00 32.36 104 VAL A CA 1
ATOM 816 C C . VAL A 1 105 ? 0.337 42.660 18.849 1.00 32.51 104 VAL A C 1
ATOM 817 O O . VAL A 1 105 ? 1.173 42.317 19.688 1.00 33.27 104 VAL A O 1
ATOM 821 N N . ALA A 1 106 ? -0.228 41.814 17.979 1.00 30.82 105 ALA A N 1
ATOM 822 C CA . ALA A 1 106 ? -0.041 40.350 18.056 1.00 29.81 105 ALA A CA 1
ATOM 823 C C . ALA A 1 106 ? 1.419 39.933 17.787 1.00 29.30 105 ALA A C 1
ATOM 824 O O . ALA A 1 106 ? 1.947 39.047 18.438 1.00 29.61 105 ALA A O 1
ATOM 826 N N . GLY A 1 107 ? 2.060 40.590 16.834 1.00 29.01 106 GLY A N 1
ATOM 827 C CA . GLY A 1 107 ? 3.449 40.305 16.506 1.00 28.81 106 GLY A CA 1
ATOM 828 C C . GLY A 1 107 ? 4.341 40.694 17.672 1.00 28.91 106 GLY A C 1
ATOM 829 O O . GLY A 1 107 ? 5.238 39.931 18.070 1.00 29.11 106 GLY A O 1
ATOM 830 N N . THR A 1 108 ? 4.056 41.855 18.259 1.00 28.42 107 THR A N 1
ATOM 831 C CA . THR A 1 108 ? 4.858 42.386 19.349 1.00 28.24 107 THR A CA 1
ATOM 832 C C . THR A 1 108 ? 4.825 41.444 20.540 1.00 28.23 107 THR A C 1
ATOM 833 O O . THR A 1 108 ? 5.877 41.134 21.100 1.00 29.51 107 THR A O 1
ATOM 837 N N . ILE A 1 109 ? 3.621 41.013 20.928 1.00 28.22 108 ILE A N 1
ATOM 838 C CA . ILE A 1 109 ? 3.422 40.059 21.995 1.00 27.52 108 ILE A CA 1
ATOM 839 C C . ILE A 1 109 ? 4.131 38.741 21.749 1.00 28.41 108 ILE A C 1
ATOM 840 O O . ILE A 1 109 ? 4.779 38.246 22.663 1.00 29.54 108 ILE A O 1
ATOM 845 N N . ALA A 1 110 ? 4.042 38.178 20.538 1.00 27.84 109 ALA A N 1
ATOM 846 C CA . ALA A 1 110 ? 4.748 36.915 20.196 1.00 28.28 109 ALA A CA 1
ATOM 847 C C . ALA A 1 110 ? 6.284 37.038 20.331 1.00 28.90 109 ALA A C 1
ATOM 848 O O . ALA A 1 110 ? 6.933 36.159 20.889 1.00 28.99 109 ALA A O 1
ATOM 850 N N . GLN A 1 111 ? 6.850 38.137 19.843 1.00 29.23 110 GLN A N 1
ATOM 851 C CA . GLN A 1 111 ? 8.303 38.345 19.928 1.00 30.61 110 GLN A CA 1
ATOM 852 C C . GLN A 1 111 ? 8.784 38.604 21.349 1.00 30.79 110 GLN A C 1
ATOM 853 O O . GLN A 1 111 ? 9.859 38.134 21.735 1.00 30.06 110 GLN A O 1
ATOM 867 N N . VAL A 1 113 ? 7.241 37.657 24.215 1.00 32.26 112 VAL A N 1
ATOM 868 C CA . VAL A 1 113 ? 7.138 36.379 24.931 1.00 32.46 112 VAL A CA 1
ATOM 869 C C . VAL A 1 113 ? 8.329 35.476 24.578 1.00 33.02 112 VAL A C 1
ATOM 870 O O . VAL A 1 113 ? 8.956 34.917 25.470 1.00 33.39 112 VAL A O 1
ATOM 874 N N . ALA A 1 114 ? 8.681 35.414 23.294 1.00 32.93 113 ALA A N 1
ATOM 875 C CA . ALA A 1 114 ? 9.811 34.623 22.824 1.00 33.26 113 ALA A CA 1
ATOM 876 C C . ALA A 1 114 ? 11.173 35.093 23.392 1.00 34.42 113 ALA A C 1
ATOM 877 O O . ALA A 1 114 ? 11.968 34.264 23.814 1.00 34.76 113 ALA A O 1
ATOM 879 N N . GLU A 1 115 ? 11.417 36.401 23.419 1.00 34.80 114 GLU A N 1
ATOM 880 C CA . GLU A 1 115 ? 12.645 36.983 23.965 1.00 35.95 114 GLU A CA 1
ATOM 881 C C . GLU A 1 115 ? 12.852 36.726 25.447 1.00 36.44 114 GLU A C 1
ATOM 882 O O . GLU A 1 115 ? 13.992 36.510 25.899 1.00 36.91 114 GLU A O 1
ATOM 888 N N . ARG A 1 116 ? 11.751 36.776 26.190 1.00 35.70 115 ARG A N 1
ATOM 889 C CA . ARG A 1 116 ? 11.744 36.518 27.605 1.00 35.82 115 ARG A CA 1
ATOM 890 C C . ARG A 1 116 ? 12.134 35.070 27.968 1.00 35.73 115 ARG A C 1
ATOM 891 O O . ARG A 1 116 ? 12.626 34.827 29.074 1.00 36.90 115 ARG A O 1
ATOM 899 N N . PHE A 1 117 ? 11.916 34.111 27.070 1.00 35.03 116 PHE A N 1
ATOM 900 C CA . PHE A 1 117 ? 12.106 32.703 27.440 1.00 34.93 116 PHE A CA 1
ATOM 901 C C . PHE A 1 117 ? 13.100 31.931 26.608 1.00 35.32 116 PHE A C 1
ATOM 902 O O . PHE A 1 117 ? 13.410 30.782 26.925 1.00 36.22 116 PHE A O 1
ATOM 910 N N . VAL A 1 118 ? 13.591 32.537 25.551 1.00 35.74 117 VAL A N 1
ATOM 911 C CA . VAL A 1 118 ? 14.592 31.879 24.745 1.00 37.68 117 VAL A CA 1
ATOM 912 C C . VAL A 1 118 ? 15.828 31.411 25.568 1.00 39.52 117 VAL A C 1
ATOM 913 O O . VAL A 1 118 ? 16.444 30.393 25.218 1.00 39.52 117 VAL A O 1
ATOM 917 N N . ASP A 1 119 ? 16.186 32.119 26.644 1.00 41.19 118 ASP A N 1
ATOM 918 C CA . ASP A 1 119 ? 17.350 31.679 27.448 1.00 44.61 118 ASP A CA 1
ATOM 919 C C . ASP A 1 119 ? 17.174 30.283 28.042 1.00 45.09 118 ASP A C 1
ATOM 920 O O . ASP A 1 119 ? 18.136 29.523 28.136 1.00 46.12 118 ASP A O 1
ATOM 925 N N . VAL A 1 120 ? 15.947 29.938 28.406 1.00 45.28 119 VAL A N 1
ATOM 926 C CA . VAL A 1 120 ? 15.652 28.599 28.920 1.00 45.20 119 VAL A CA 1
ATOM 927 C C . VAL A 1 120 ? 15.126 27.622 27.860 1.00 45.55 119 VAL A C 1
ATOM 928 O O . VAL A 1 120 ? 14.877 26.450 28.150 1.00 46.84 119 VAL A O 1
ATOM 932 N N . SER A 1 121 ? 14.957 28.085 26.624 1.00 45.20 120 SER A N 1
ATOM 933 C CA . SER A 1 121 ? 14.415 27.241 25.572 1.00 43.45 120 SER A CA 1
ATOM 934 C C . SER A 1 121 ? 14.947 27.755 24.258 1.00 43.38 120 SER A C 1
ATOM 935 O O . SER A 1 121 ? 14.232 28.411 23.513 1.00 43.77 120 SER A O 1
ATOM 938 N N . PRO A 1 122 ? 16.224 27.478 23.963 1.00 42.92 121 PRO A N 1
ATOM 939 C CA . PRO A 1 122 ? 16.826 28.023 22.733 1.00 42.50 121 PRO A CA 1
ATOM 940 C C . PRO A 1 122 ? 16.097 27.594 21.431 1.00 41.66 121 PRO A C 1
ATOM 941 O O . PRO A 1 122 ? 16.301 28.193 20.368 1.00 41.68 121 PRO A O 1
ATOM 945 N N . GLU A 1 123 ? 15.273 26.558 21.518 1.00 40.73 122 GLU A N 1
ATOM 946 C CA . GLU A 1 123 ? 14.335 26.236 20.440 1.00 39.60 122 GLU A CA 1
ATOM 947 C C . GLU A 1 123 ? 12.967 26.732 20.936 1.00 37.98 122 GLU A C 1
ATOM 948 O O . GLU A 1 123 ? 12.464 26.280 21.970 1.00 37.04 122 GLU A O 1
ATOM 954 N N . LEU A 1 124 ? 12.383 27.701 20.241 1.00 35.77 123 LEU A N 1
ATOM 955 C CA . LEU A 1 124 ? 11.159 28.298 20.776 1.00 34.23 123 LEU A CA 1
ATOM 956 C C . LEU A 1 124 ? 10.291 28.901 19.657 1.00 33.31 123 LEU A C 1
ATOM 957 O O . LEU A 1 124 ? 10.791 29.680 18.853 1.00 32.42 123 LEU A O 1
ATOM 962 N N . ILE A 1 125 ? 9.015 28.508 19.588 1.00 31.53 124 ILE A N 1
ATOM 963 C CA . ILE A 1 125 ? 8.133 29.017 18.526 1.00 31.16 124 ILE A CA 1
ATOM 964 C C . ILE A 1 125 ? 6.888 29.528 19.205 1.00 30.43 124 ILE A C 1
ATOM 965 O O . ILE A 1 125 ? 6.238 28.786 19.920 1.00 30.13 124 ILE A O 1
ATOM 970 N N . VAL A 1 126 ? 6.600 30.811 19.024 1.00 29.82 125 VAL A N 1
ATOM 971 C CA . VAL A 1 126 ? 5.409 31.435 19.590 1.00 29.90 125 VAL A CA 1
ATOM 972 C C . VAL A 1 126 ? 4.442 31.831 18.456 1.00 30.14 125 VAL A C 1
ATOM 973 O O . VAL A 1 126 ? 4.754 32.681 17.612 1.00 28.94 125 VAL A O 1
ATOM 977 N N . GLU A 1 127 ? 3.285 31.173 18.434 1.00 30.55 126 GLU A N 1
ATOM 978 C CA . GLU A 1 127 ? 2.271 31.410 17.422 1.00 30.97 126 GLU A CA 1
ATOM 979 C C . GLU A 1 127 ? 1.144 32.207 18.082 1.00 31.22 126 GLU A C 1
ATOM 980 O O . GLU A 1 127 ? 0.585 31.797 19.114 1.00 29.20 126 GLU A O 1
ATOM 986 N N . ASN A 1 128 ? 0.845 33.378 17.517 1.00 31.17 127 ASN A N 1
ATOM 987 C CA . ASN A 1 128 ? -0.247 34.207 18.033 1.00 32.13 127 ASN A CA 1
ATOM 988 C C . ASN A 1 128 ? -1.158 34.531 16.869 1.00 33.51 127 ASN A C 1
ATOM 989 O O . ASN A 1 128 ? -0.900 35.486 16.115 1.00 32.81 127 ASN A O 1
ATOM 994 N N . GLY A 1 129 ? -2.181 33.682 16.671 1.00 34.12 128 GLY A N 1
ATOM 995 C CA . GLY A 1 129 ? -3.057 33.797 15.508 1.00 34.13 128 GLY A CA 1
ATOM 996 C C . GLY A 1 129 ? -2.298 33.654 14.209 1.00 34.64 128 GLY A C 1
ATOM 997 O O . GLY A 1 129 ? -1.697 32.600 13.953 1.00 35.48 128 GLY A O 1
ATOM 998 N N . GLY A 1 130 ? -2.322 34.690 13.377 1.00 34.61 129 GLY A N 1
ATOM 999 C CA . GLY A 1 130 ? -1.595 34.694 12.100 1.00 34.91 129 GLY A CA 1
ATOM 1000 C C . GLY A 1 130 ? -0.166 35.227 12.210 1.00 35.76 129 GLY A C 1
ATOM 1001 O O . GLY A 1 130 ? 0.538 35.423 11.196 1.00 35.80 129 GLY A O 1
ATOM 1002 N N . ASP A 1 131 ? 0.281 35.441 13.438 1.00 35.26 130 ASP A N 1
ATOM 1003 C CA . ASP A 1 131 ? 1.622 35.938 13.656 1.00 36.58 130 ASP A CA 1
ATOM 1004 C C . ASP A 1 131 ? 2.445 34.888 14.375 1.00 36.72 130 ASP A C 1
ATOM 1005 O O . ASP A 1 131 ? 1.958 34.190 15.280 1.00 37.51 130 ASP A O 1
ATOM 1010 N N . LEU A 1 132 ? 3.705 34.792 13.983 1.00 35.85 131 LEU A N 1
ATOM 1011 C CA . LEU A 1 132 ? 4.591 33.797 14.550 1.00 34.80 131 LEU A CA 1
ATOM 1012 C C . LEU A 1 132 ? 6.018 34.360 14.773 1.00 33.51 131 LEU A C 1
ATOM 1013 O O . LEU A 1 132 ? 6.591 34.990 13.867 1.00 32.61 131 LEU A O 1
ATOM 1018 N N . TYR A 1 133 ? 6.563 34.135 15.966 1.00 31.78 132 TYR A N 1
ATOM 1019 C CA . TYR A 1 133 ? 7.986 34.387 16.234 1.00 31.46 132 TYR A CA 1
ATOM 1020 C C . TYR A 1 133 ? 8.780 33.087 16.453 1.00 31.88 132 TYR A C 1
ATOM 1021 O O . TYR A 1 133 ? 8.318 32.201 17.154 1.00 31.70 132 TYR A O 1
ATOM 1030 N N . LEU A 1 134 ? 9.970 33.001 15.854 1.00 32.35 133 LEU A N 1
ATOM 1031 C CA . LEU A 1 134 ? 10.806 31.800 15.869 1.00 33.53 133 LEU A CA 1
ATOM 1032 C C . LEU A 1 134 ? 12.254 32.073 16.366 1.00 33.60 133 LEU A C 1
ATOM 1033 O O . LEU A 1 134 ? 12.952 32.939 15.826 1.00 31.66 133 LEU A O 1
ATOM 1038 N N . TYR A 1 135 ? 12.711 31.325 17.378 1.00 33.65 134 TYR A N 1
ATOM 1039 C CA . TYR A 1 135 ? 14.171 31.111 17.573 1.00 34.74 134 TYR A CA 1
ATOM 1040 C C . TYR A 1 135 ? 14.458 29.646 17.338 1.00 35.51 134 TYR A C 1
ATOM 1041 O O . TYR A 1 135 ? 13.783 28.787 17.909 1.00 36.14 134 TYR A O 1
ATOM 1050 N N . SER A 1 136 ? 15.494 29.355 16.563 1.00 36.67 135 SER A N 1
ATOM 1051 C CA . SER A 1 136 ? 15.803 27.964 16.225 1.00 38.12 135 SER A CA 1
ATOM 1052 C C . SER A 1 136 ? 17.217 27.794 15.676 1.00 38.91 135 SER A C 1
ATOM 1053 O O . SER A 1 136 ? 17.749 28.711 15.079 1.00 39.24 135 SER A O 1
ATOM 1056 N N . GLU A 1 137 ? 17.805 26.609 15.842 1.00 40.96 136 GLU A N 1
ATOM 1057 C CA . GLU A 1 137 ? 19.092 26.309 15.184 1.00 42.82 136 GLU A CA 1
ATOM 1058 C C . GLU A 1 137 ? 18.990 25.276 14.068 1.00 43.02 136 GLU A C 1
ATOM 1059 O O . GLU A 1 137 ? 19.982 24.974 13.386 1.00 43.05 136 GLU A O 1
ATOM 1065 N N . ARG A 1 138 ? 17.782 24.764 13.846 1.00 43.03 137 ARG A N 1
ATOM 1066 C CA . ARG A 1 138 ? 17.532 23.906 12.670 1.00 42.63 137 ARG A CA 1
ATOM 1067 C C . ARG A 1 138 ? 16.535 24.536 11.678 1.00 42.32 137 ARG A C 1
ATOM 1068 O O . ARG A 1 138 ? 15.831 25.499 12.011 1.00 42.37 137 ARG A O 1
ATOM 1076 N N . ASP A 1 139 ? 16.487 23.991 10.465 1.00 41.98 138 ASP A N 1
ATOM 1077 C CA . ASP A 1 139 ? 15.462 24.361 9.487 1.00 41.33 138 ASP A CA 1
ATOM 1078 C C . ASP A 1 139 ? 14.099 24.162 10.134 1.00 40.27 138 ASP A C 1
ATOM 1079 O O . ASP A 1 139 ? 13.877 23.185 10.856 1.00 39.82 138 ASP A O 1
ATOM 1084 N N . ARG A 1 140 ? 13.198 25.102 9.869 1.00 38.50 139 ARG A N 1
ATOM 1085 C CA . ARG A 1 140 ? 11.847 25.037 10.368 1.00 37.34 139 ARG A CA 1
ATOM 1086 C C . ARG A 1 140 ? 10.958 25.424 9.207 1.00 36.57 139 ARG A C 1
ATOM 1087 O O . ARG A 1 140 ? 11.367 26.189 8.362 1.00 36.92 139 ARG A O 1
ATOM 1095 N N . VAL A 1 141 ? 9.762 24.847 9.141 1.00 36.96 140 VAL A N 1
ATOM 1096 C CA . VAL A 1 141 ? 8.759 25.200 8.114 1.00 36.17 140 VAL A CA 1
ATOM 1097 C C . VAL A 1 141 ? 7.535 25.751 8.825 1.00 35.74 140 VAL A C 1
ATOM 1098 O O . VAL A 1 141 ? 7.034 25.162 9.783 1.00 34.84 140 VAL A O 1
ATOM 1102 N N . VAL A 1 142 ? 7.112 26.922 8.376 1.00 35.73 141 VAL A N 1
ATOM 1103 C CA . VAL A 1 142 ? 5.947 27.606 8.905 1.00 35.56 141 VAL A CA 1
ATOM 1104 C C . VAL A 1 142 ? 4.837 27.497 7.824 1.00 36.25 141 VAL A C 1
ATOM 1105 O O . VAL A 1 142 ? 4.967 28.082 6.738 1.00 34.98 141 VAL A O 1
ATOM 1109 N N . GLY A 1 143 ? 3.769 26.754 8.132 1.00 36.42 142 GLY A N 1
ATOM 1110 C CA . GLY A 1 143 ? 2.664 26.558 7.203 1.00 38.91 142 GLY A CA 1
ATOM 1111 C C . GLY A 1 143 ? 1.893 27.849 6.992 1.00 40.80 142 GLY A C 1
ATOM 1112 O O . GLY A 1 143 ? 1.620 28.574 7.957 1.00 40.45 142 GLY A O 1
ATOM 1113 N N . ILE A 1 144 ? 1.562 28.136 5.739 1.00 42.15 143 ILE A N 1
ATOM 1114 C CA . ILE A 1 144 ? 0.775 29.317 5.393 1.00 45.39 143 ILE A CA 1
ATOM 1115 C C . ILE A 1 144 ? -0.663 28.883 5.153 1.00 46.58 143 ILE A C 1
ATOM 1116 O O . ILE A 1 144 ? -1.582 29.416 5.749 1.00 47.12 143 ILE A O 1
ATOM 1121 N N . LEU A 1 145 ? -0.835 27.915 4.264 1.00 48.77 144 LEU A N 1
ATOM 1122 C CA . LEU A 1 145 ? -2.133 27.552 3.742 1.00 51.45 144 LEU A CA 1
ATOM 1123 C C . LEU A 1 145 ? -2.092 26.189 3.112 1.00 52.98 144 LEU A C 1
ATOM 1124 O O . LEU A 1 145 ? -1.068 25.792 2.542 1.00 52.29 144 LEU A O 1
ATOM 1129 N N . PRO A 1 146 ? -3.228 25.470 3.177 1.00 55.21 145 PRO A N 1
ATOM 1130 C CA . PRO A 1 146 ? -3.296 24.168 2.519 1.00 57.33 145 PRO A CA 1
ATOM 1131 C C . PRO A 1 146 ? -3.473 24.338 1.006 1.00 59.30 145 PRO A C 1
ATOM 1132 O O . PRO A 1 146 ? -3.981 25.368 0.558 1.00 59.29 145 PRO A O 1
ATOM 1136 N N . ASP A 1 147 ? -3.017 23.359 0.236 1.00 62.13 146 ASP A N 1
ATOM 1137 C CA . ASP A 1 147 ? -3.422 23.249 -1.154 1.00 65.25 146 ASP A CA 1
ATOM 1138 C C . ASP A 1 147 ? -4.528 22.193 -1.269 1.00 67.04 146 ASP A C 1
ATOM 1139 O O . ASP A 1 147 ? -4.231 20.997 -1.263 1.00 67.11 146 ASP A O 1
ATOM 1144 N N . PRO A 1 148 ? -5.806 22.634 -1.377 1.00 68.96 147 PRO A N 1
ATOM 1145 C CA . PRO A 1 148 ? -6.972 21.730 -1.406 1.00 70.02 147 PRO A CA 1
ATOM 1146 C C . PRO A 1 148 ? -6.852 20.653 -2.481 1.00 71.01 147 PRO A C 1
ATOM 1147 O O . PRO A 1 148 ? -7.135 19.480 -2.214 1.00 71.14 147 PRO A O 1
ATOM 1151 N N . ALA A 1 149 ? -6.401 21.055 -3.669 1.00 71.90 148 ALA A N 1
ATOM 1152 C CA . ALA A 1 149 ? -6.182 20.141 -4.790 1.00 72.85 148 ALA A CA 1
ATOM 1153 C C . ALA A 1 149 ? -5.120 19.081 -4.473 1.00 73.19 148 ALA A C 1
ATOM 1154 O O . ALA A 1 149 ? -5.427 17.884 -4.502 1.00 73.92 148 ALA A O 1
ATOM 1156 N N . SER A 1 150 ? -3.893 19.525 -4.169 1.00 73.02 149 SER A N 1
ATOM 1157 C CA . SER A 1 150 ? -2.781 18.640 -3.775 1.00 72.62 149 SER A CA 1
ATOM 1158 C C . SER A 1 150 ? -3.162 17.775 -2.589 1.00 71.97 149 SER A C 1
ATOM 1159 O O . SER A 1 150 ? -2.694 16.645 -2.461 1.00 72.20 149 SER A O 1
ATOM 1162 N N . GLY A 1 151 ? -3.998 18.329 -1.713 1.00 71.13 150 GLY A N 1
ATOM 1163 C CA . GLY A 1 151 ? -4.387 17.673 -0.479 1.00 70.10 150 GLY A CA 1
ATOM 1164 C C . GLY A 1 151 ? -3.463 17.964 0.696 1.00 69.65 150 GLY A C 1
ATOM 1165 O O . GLY A 1 151 ? -3.729 17.483 1.810 1.00 70.29 150 GLY A O 1
ATOM 1166 N N . ASP A 1 152 ? -2.393 18.746 0.478 1.00 68.05 151 ASP A N 1
ATOM 1167 C CA . ASP A 1 152 ? -1.413 19.033 1.563 1.00 66.41 151 ASP A CA 1
ATOM 1168 C C . ASP A 1 152 ? -0.955 20.504 1.811 1.00 64.13 151 ASP A C 1
ATOM 1169 O O . ASP A 1 152 ? -1.504 21.457 1.244 1.00 63.92 151 ASP A O 1
ATOM 1182 N N . VAL A 1 154 ? 1.267 24.045 2.328 1.00 51.67 153 VAL A N 1
ATOM 1183 C CA . VAL A 1 154 ? 2.266 24.949 1.766 1.00 48.30 153 VAL A CA 1
ATOM 1184 C C . VAL A 1 154 ? 2.842 25.877 2.866 1.00 46.43 153 VAL A C 1
ATOM 1185 O O . VAL A 1 154 ? 2.087 26.533 3.574 1.00 45.57 153 VAL A O 1
ATOM 1189 N N . GLY A 1 155 ? 4.172 25.916 2.988 1.00 44.09 154 GLY A N 1
ATOM 1190 C CA . GLY A 1 155 ? 4.842 26.661 4.044 1.00 42.27 154 GLY A CA 1
ATOM 1191 C C . GLY A 1 155 ? 6.019 27.510 3.589 1.00 41.27 154 GLY A C 1
ATOM 1192 O O . GLY A 1 155 ? 6.469 27.421 2.445 1.00 40.86 154 GLY A O 1
ATOM 1193 N N . ILE A 1 156 ? 6.512 28.344 4.498 1.00 40.00 155 ILE A N 1
ATOM 1194 C CA . ILE A 1 156 ? 7.757 29.086 4.292 1.00 38.60 155 ILE A CA 1
ATOM 1195 C C . ILE A 1 156 ? 8.907 28.440 5.062 1.00 37.63 155 ILE A C 1
ATOM 1196 O O . ILE A 1 156 ? 8.771 28.115 6.242 1.00 37.16 155 ILE A O 1
ATOM 1201 N N . LEU A 1 157 ? 10.029 28.262 4.378 1.00 36.59 156 LEU A N 1
ATOM 1202 C CA . LEU A 1 157 ? 11.226 27.707 4.984 1.00 36.57 156 LEU A CA 1
ATOM 1203 C C . LEU A 1 157 ? 12.051 28.767 5.688 1.00 36.20 156 LEU A C 1
ATOM 1204 O O . LEU A 1 157 ? 12.461 29.763 5.065 1.00 35.68 156 LEU A O 1
ATOM 1209 N N . VAL A 1 158 ? 12.294 28.546 6.978 1.00 35.68 157 VAL A N 1
ATOM 1210 C CA . VAL A 1 158 ? 13.260 29.358 7.712 1.00 36.39 157 VAL A CA 1
ATOM 1211 C C . VAL A 1 158 ? 14.533 28.501 7.924 1.00 36.88 157 VAL A C 1
ATOM 1212 O O . VAL A 1 158 ? 14.558 27.618 8.766 1.00 36.50 157 VAL A O 1
ATOM 1216 N N . ARG A 1 159 ? 15.563 28.760 7.120 1.00 38.07 158 ARG A N 1
ATOM 1217 C CA . ARG A 1 159 ? 16.787 27.953 7.129 1.00 38.85 158 ARG A CA 1
ATOM 1218 C C . ARG A 1 159 ? 17.536 28.112 8.425 1.00 38.84 158 ARG A C 1
ATOM 1219 O O . ARG A 1 159 ? 17.486 29.183 9.036 1.00 39.17 158 ARG A O 1
ATOM 1227 N N . ALA A 1 160 ? 18.180 27.030 8.868 1.00 38.89 159 ALA A N 1
ATOM 1228 C CA . ALA A 1 160 ? 19.006 27.012 10.085 1.00 39.88 159 ALA A CA 1
ATOM 1229 C C . ALA A 1 160 ? 20.010 28.158 10.088 1.00 39.77 159 ALA A C 1
ATOM 1230 O O . ALA A 1 160 ? 20.638 28.445 9.080 1.00 40.05 159 ALA A O 1
ATOM 1232 N N . GLY A 1 161 ? 20.122 28.844 11.215 1.00 40.05 160 GLY A N 1
ATOM 1233 C CA . GLY A 1 161 ? 20.968 30.028 11.277 1.00 39.91 160 GLY A CA 1
ATOM 1234 C C . GLY A 1 161 ? 20.331 31.372 11.003 1.00 39.84 160 GLY A C 1
ATOM 1235 O O . GLY A 1 161 ? 20.897 32.369 11.380 1.00 40.89 160 GLY A O 1
ATOM 1236 N N . THR A 1 162 ? 19.172 31.426 10.333 1.00 40.42 161 THR A N 1
ATOM 1237 C CA . THR A 1 162 ? 18.547 32.715 9.942 1.00 38.87 161 THR A CA 1
ATOM 1238 C C . THR A 1 162 ? 17.537 33.276 10.938 1.00 39.05 161 THR A C 1
ATOM 1239 O O . THR A 1 162 ? 17.224 34.466 10.879 1.00 39.69 161 THR A O 1
ATOM 1243 N N . ALA A 1 163 ? 17.023 32.437 11.833 1.00 38.05 162 ALA A N 1
ATOM 1244 C CA . ALA A 1 163 ? 16.257 32.919 12.990 1.00 37.89 162 ALA A CA 1
ATOM 1245 C C . ALA A 1 163 ? 17.223 33.599 14.000 1.00 37.52 162 ALA A C 1
ATOM 1246 O O . ALA A 1 163 ? 18.418 33.331 13.953 1.00 38.26 162 ALA A O 1
ATOM 1248 N N . PRO A 1 164 ? 16.721 34.471 14.908 1.00 36.71 163 PRO A N 1
ATOM 1249 C CA . PRO A 1 164 ? 15.319 34.850 15.192 1.00 36.18 163 PRO A CA 1
ATOM 1250 C C . PRO A 1 164 ? 14.624 35.586 14.059 1.00 35.42 163 PRO A C 1
ATOM 1251 O O . PRO A 1 164 ? 15.256 36.390 13.344 1.00 35.92 163 PRO A O 1
ATOM 1255 N N . VAL A 1 165 ? 13.337 35.294 13.881 1.00 34.34 164 VAL A N 1
ATOM 1256 C CA . VAL A 1 165 ? 12.551 35.953 12.843 1.00 33.23 164 VAL A CA 1
ATOM 1257 C C . VAL A 1 165 ? 11.031 35.887 13.096 1.00 33.54 164 VAL A C 1
ATOM 1258 O O . VAL A 1 165 ? 10.525 35.015 13.819 1.00 33.23 164 VAL A O 1
ATOM 1262 N N . SER A 1 166 ? 10.332 36.850 12.512 1.00 32.68 165 SER A N 1
ATOM 1263 C CA . SER A 1 166 ? 8.884 36.899 12.511 1.00 32.02 165 SER A CA 1
ATOM 1264 C C . SER A 1 166 ? 8.323 36.495 11.154 1.00 30.48 165 SER A C 1
ATOM 1265 O O . SER A 1 166 ? 8.868 36.855 10.122 1.00 28.47 165 SER A O 1
ATOM 1268 N N . LEU A 1 167 ? 7.201 35.797 11.171 1.00 30.35 166 LEU A N 1
ATOM 1269 C CA . LEU A 1 167 ? 6.356 35.658 9.980 1.00 31.43 166 LEU A CA 1
ATOM 1270 C C . LEU A 1 167 ? 4.971 36.085 10.360 1.00 31.39 166 LEU A C 1
ATOM 1271 O O . LEU A 1 167 ? 4.345 35.468 11.237 1.00 31.58 166 LEU A O 1
ATOM 1276 N N . CYS A 1 168 ? 4.497 37.149 9.724 1.00 31.37 167 CYS A N 1
ATOM 1277 C CA . CYS A 1 168 ? 3.217 37.742 10.116 1.00 32.34 167 CYS A CA 1
ATOM 1278 C C . CYS A 1 168 ? 2.289 37.830 8.925 1.00 32.67 167 CYS A C 1
ATOM 1279 O O . CYS A 1 168 ? 2.695 38.275 7.864 1.00 31.25 167 CYS A O 1
ATOM 1282 N N . GLY A 1 169 ? 1.059 37.361 9.113 1.00 33.90 168 GLY A N 1
ATOM 1283 C CA . GLY A 1 169 ? 0.087 37.265 8.046 1.00 37.05 168 GLY A CA 1
ATOM 1284 C C . GLY A 1 169 ? -1.036 38.246 8.261 1.00 39.93 168 GLY A C 1
ATOM 1285 O O . GLY A 1 169 ? -1.352 38.604 9.395 1.00 39.15 168 GLY A O 1
ATOM 1286 N N . SER A 1 170 ? -1.647 38.673 7.165 1.00 42.97 169 SER A N 1
ATOM 1287 C CA . SER A 1 170 ? -2.685 39.700 7.191 1.00 46.78 169 SER A CA 1
ATOM 1288 C C . SER A 1 170 ? -4.042 39.176 7.683 1.00 50.27 169 SER A C 1
ATOM 1289 O O . SER A 1 170 ? -4.909 39.974 8.038 1.00 51.24 169 SER A O 1
ATOM 1292 N N . SER A 1 171 ? -4.223 37.854 7.722 1.00 54.35 170 SER A N 1
ATOM 1293 C CA . SER A 1 171 ? -5.441 37.252 8.287 1.00 58.75 170 SER A CA 1
ATOM 1294 C C . SER A 1 171 ? -5.118 36.138 9.299 1.00 61.51 170 SER A C 1
ATOM 1295 O O . SER A 1 171 ? -4.151 35.386 9.113 1.00 62.32 170 SER A O 1
ATOM 1298 N N . ALA A 1 172 ? -5.934 36.027 10.353 1.00 64.49 171 ALA A N 1
ATOM 1299 C CA . ALA A 1 172 ? -5.682 35.083 11.465 1.00 67.29 171 ALA A CA 1
ATOM 1300 C C . ALA A 1 172 ? -6.307 33.678 11.317 1.00 69.37 171 ALA A C 1
ATOM 1301 O O . ALA A 1 172 ? -5.743 32.685 11.820 1.00 69.62 171 ALA A O 1
ATOM 1303 N N . ARG A 1 173 ? -7.458 33.600 10.641 1.00 71.72 172 ARG A N 1
ATOM 1304 C CA . ARG A 1 173 ? -8.131 32.313 10.375 1.00 73.85 172 ARG A CA 1
ATOM 1305 C C . ARG A 1 173 ? -8.337 32.051 8.868 1.00 74.80 172 ARG A C 1
ATOM 1306 O O . ARG A 1 173 ? -8.001 32.909 8.036 1.00 74.88 172 ARG A O 1
ATOM 1314 N N . ILE A 1 174 ? -8.873 30.870 8.529 1.00 76.04 173 ILE A N 1
ATOM 1315 C CA . ILE A 1 174 ? -9.033 30.449 7.117 1.00 77.14 173 ILE A CA 1
ATOM 1316 C C . ILE A 1 174 ? -10.484 30.072 6.691 1.00 78.23 173 ILE A C 1
ATOM 1317 O O . ILE A 1 174 ? -10.811 28.884 6.539 1.00 78.50 173 ILE A O 1
ATOM 1322 N N . GLY A 1 175 ? -11.351 31.058 6.450 1.00 79.23 174 GLY A N 1
ATOM 1323 C CA . GLY A 1 175 ? -11.027 32.487 6.417 1.00 80.47 174 GLY A CA 1
ATOM 1324 C C . GLY A 1 175 ? -12.196 33.408 6.052 1.00 81.16 174 GLY A C 1
ATOM 1325 O O . GLY A 1 175 ? -12.209 34.573 6.469 1.00 81.54 174 GLY A O 1
ATOM 1326 N N . HIS A 1 176 ? -13.199 32.914 5.314 1.00 81.59 175 HIS A N 1
ATOM 1327 C CA . HIS A 1 176 ? -13.373 31.482 4.981 1.00 81.80 175 HIS A CA 1
ATOM 1328 C C . HIS A 1 176 ? -12.787 31.037 3.632 1.00 81.04 175 HIS A C 1
ATOM 1329 O O . HIS A 1 176 ? -12.628 29.832 3.382 1.00 80.98 175 HIS A O 1
ATOM 1336 N N . SER A 1 177 ? -12.462 32.004 2.775 1.00 80.14 176 SER A N 1
ATOM 1337 C CA . SER A 1 177 ? -12.038 31.700 1.405 1.00 79.01 176 SER A CA 1
ATOM 1338 C C . SER A 1 177 ? -10.566 31.294 1.299 1.00 77.97 176 SER A C 1
ATOM 1339 O O . SER A 1 177 ? -10.100 30.903 0.222 1.00 78.20 176 SER A O 1
ATOM 1342 N N . LEU A 1 178 ? -9.847 31.356 2.416 1.00 76.16 177 LEU A N 1
ATOM 1343 C CA . LEU A 1 178 ? -8.386 31.306 2.379 1.00 74.54 177 LEU A CA 1
ATOM 1344 C C . LEU A 1 178 ? -7.777 29.931 2.067 1.00 73.17 177 LEU A C 1
ATOM 1345 O O . LEU A 1 178 ? -7.815 29.023 2.900 1.00 73.48 177 LEU A O 1
ATOM 1350 N N . SER A 1 179 ? -7.235 29.799 0.853 1.00 70.95 178 SER A N 1
ATOM 1351 C CA . SER A 1 179 ? -6.407 28.661 0.436 1.00 68.75 178 SER A CA 1
ATOM 1352 C C . SER A 1 179 ? -5.397 29.134 -0.617 1.00 67.29 178 SER A C 1
ATOM 1353 O O . SER A 1 179 ? -5.373 30.312 -0.967 1.00 66.99 178 SER A O 1
ATOM 1356 N N . LEU A 1 180 ? -4.552 28.235 -1.111 1.00 65.68 179 LEU A N 1
ATOM 1357 C CA . LEU A 1 180 ? -3.575 28.613 -2.127 1.00 64.64 179 LEU A CA 1
ATOM 1358 C C . LEU A 1 180 ? -4.253 29.204 -3.360 1.00 63.67 179 LEU A C 1
ATOM 1359 O O . LEU A 1 180 ? -4.994 28.519 -4.042 1.00 63.36 179 LEU A O 1
ATOM 1364 N N . GLY A 1 181 ? -3.986 30.474 -3.636 1.00 63.18 180 GLY A N 1
ATOM 1365 C CA . GLY A 1 181 ? -4.598 31.178 -4.769 1.00 62.96 180 GLY A CA 1
ATOM 1366 C C . GLY A 1 181 ? -5.844 31.983 -4.410 1.00 62.60 180 GLY A C 1
ATOM 1367 O O . GLY A 1 181 ? -5.987 33.143 -4.841 1.00 62.98 180 GLY A O 1
ATOM 1368 N N . ASP A 1 182 ? -6.705 31.368 -3.587 1.00 61.72 181 ASP A N 1
ATOM 1369 C CA . ASP A 1 182 ? -8.071 31.823 -3.257 1.00 60.67 181 ASP A CA 1
ATOM 1370 C C . ASP A 1 182 ? -8.158 32.584 -1.919 1.00 58.65 181 ASP A C 1
ATOM 1371 O O . ASP A 1 182 ? -8.001 31.994 -0.848 1.00 58.02 181 ASP A O 1
ATOM 1376 N N . GLY A 1 183 ? -8.411 33.890 -1.986 1.00 56.79 182 GLY A N 1
ATOM 1377 C CA . GLY A 1 183 ? -8.548 34.726 -0.779 1.00 54.41 182 GLY A CA 1
ATOM 1378 C C . GLY A 1 183 ? -7.340 35.620 -0.565 1.00 52.77 182 GLY A C 1
ATOM 1379 O O . GLY A 1 183 ? -6.227 35.221 -0.870 1.00 53.50 182 GLY A O 1
ATOM 1380 N N . ASP A 1 184 ? -7.538 36.829 -0.046 1.00 50.79 183 ASP A N 1
ATOM 1381 C CA . ASP A 1 184 ? -6.433 37.774 0.005 1.00 48.49 183 ASP A CA 1
ATOM 1382 C C . ASP A 1 184 ? -5.585 37.544 1.239 1.00 45.86 183 ASP A C 1
ATOM 1383 O O . ASP A 1 184 ? -6.099 37.277 2.319 1.00 45.35 183 ASP A O 1
ATOM 1388 N N . LEU A 1 185 ? -4.273 37.583 1.041 1.00 42.44 184 LEU A N 1
ATOM 1389 C CA . LEU A 1 185 ? -3.324 37.281 2.087 1.00 39.17 184 LEU A CA 1
ATOM 1390 C C . LEU A 1 185 ? -1.964 37.927 1.800 1.00 37.05 184 LEU A C 1
ATOM 1391 O O . LEU A 1 185 ? -1.396 37.766 0.723 1.00 35.50 184 LEU A O 1
ATOM 1396 N N . ALA A 1 186 ? -1.442 38.652 2.782 1.00 34.52 185 ALA A N 1
ATOM 1397 C CA . ALA A 1 186 ? -0.053 39.058 2.711 1.00 32.78 185 ALA A CA 1
ATOM 1398 C C . ALA A 1 186 ? 0.659 38.428 3.886 1.00 31.52 185 ALA A C 1
ATOM 1399 O O . ALA A 1 186 ? 0.136 38.446 4.997 1.00 30.42 185 ALA A O 1
ATOM 1401 N N . VAL A 1 187 ? 1.845 37.871 3.639 1.00 30.46 186 VAL A N 1
ATOM 1402 C CA . VAL A 1 187 ? 2.710 37.372 4.720 1.00 29.07 186 VAL A CA 1
ATOM 1403 C C . VAL A 1 187 ? 4.051 38.094 4.646 1.00 28.79 186 VAL A C 1
ATOM 1404 O O . VAL A 1 187 ? 4.686 38.179 3.595 1.00 29.02 186 VAL A O 1
ATOM 1408 N N . VAL A 1 188 ? 4.477 38.623 5.773 1.00 28.66 187 VAL A N 1
ATOM 1409 C CA . VAL A 1 188 ? 5.686 39.428 5.846 1.00 28.19 187 VAL A CA 1
ATOM 1410 C C . VAL A 1 188 ? 6.685 38.800 6.813 1.00 28.26 187 VAL A C 1
ATOM 1411 O O . VAL A 1 188 ? 6.314 38.381 7.911 1.00 27.75 187 VAL A O 1
ATOM 1415 N N . ARG A 1 189 ? 7.950 38.779 6.386 1.00 29.40 188 ARG A N 1
ATOM 1416 C CA . ARG A 1 189 ? 9.088 38.278 7.154 1.00 30.11 188 ARG A CA 1
ATOM 1417 C C . ARG A 1 189 ? 9.947 39.452 7.568 1.00 30.90 188 ARG A C 1
ATOM 1418 O O . ARG A 1 189 ? 10.393 40.235 6.722 1.00 31.25 188 ARG A O 1
ATOM 1426 N N . ALA A 1 190 ? 10.190 39.573 8.869 1.00 31.76 189 ALA A N 1
ATOM 1427 C CA . ALA A 1 190 ? 11.146 40.528 9.382 1.00 32.50 189 ALA A CA 1
ATOM 1428 C C . ALA A 1 190 ? 11.607 40.110 10.785 1.00 33.15 189 ALA A C 1
ATOM 1429 O O . ALA A 1 190 ? 10.909 39.401 11.529 1.00 33.80 189 ALA A O 1
ATOM 1431 N N . ARG A 1 191 ? 12.799 40.541 11.152 1.00 33.75 190 ARG A N 1
ATOM 1432 C CA . ARG A 1 191 ? 13.307 40.278 12.482 1.00 33.39 190 ARG A CA 1
ATOM 1433 C C . ARG A 1 191 ? 12.403 40.933 13.523 1.00 32.79 190 ARG A C 1
ATOM 1434 O O . ARG A 1 191 ? 12.122 40.351 14.581 1.00 31.56 190 ARG A O 1
ATOM 1442 N N . ASP A 1 192 ? 11.977 42.160 13.242 1.00 31.78 191 ASP A N 1
ATOM 1443 C CA . ASP A 1 192 ? 11.118 42.883 14.160 1.00 32.53 191 ASP A CA 1
ATOM 1444 C C . ASP A 1 192 ? 9.647 42.556 13.875 1.00 31.72 191 ASP A C 1
ATOM 1445 O O . ASP A 1 192 ? 9.121 42.903 12.826 1.00 31.07 191 ASP A O 1
ATOM 1450 N N . ALA A 1 193 ? 9.002 41.862 14.806 1.00 31.11 192 ALA A N 1
ATOM 1451 C CA . ALA A 1 193 ? 7.623 41.415 14.615 1.00 31.46 192 ALA A CA 1
ATOM 1452 C C . ALA A 1 193 ? 6.583 42.557 14.606 1.00 31.36 192 ALA A C 1
ATOM 1453 O O . ALA A 1 193 ? 5.511 42.406 14.041 1.00 31.56 192 ALA A O 1
ATOM 1455 N N . SER A 1 194 ? 6.906 43.666 15.266 1.00 31.94 193 SER A N 1
ATOM 1456 C CA . SER A 1 194 ? 6.081 44.865 15.263 1.00 32.43 193 SER A CA 1
ATOM 1457 C C . SER A 1 194 ? 6.017 45.386 13.834 1.00 33.10 193 SER A C 1
ATOM 1458 O O . SER A 1 194 ? 4.948 45.707 13.346 1.00 34.09 193 SER A O 1
ATOM 1461 N N . LEU A 1 195 ? 7.175 45.501 13.181 1.00 33.37 194 LEU A N 1
ATOM 1462 C CA . LEU A 1 195 ? 7.222 45.895 11.772 1.00 33.20 194 LEU A CA 1
ATOM 1463 C C . LEU A 1 195 ? 6.504 44.893 10.859 1.00 33.30 194 LEU A C 1
ATOM 1464 O O . LEU A 1 195 ? 5.667 45.302 10.047 1.00 34.69 194 LEU A O 1
ATOM 1469 N N . ALA A 1 196 ? 6.794 43.597 10.996 1.00 32.79 195 ALA A N 1
ATOM 1470 C CA . ALA A 1 196 ? 6.156 42.585 10.148 1.00 32.60 195 ALA A CA 1
ATOM 1471 C C . ALA A 1 196 ? 4.638 42.595 10.270 1.00 32.16 195 ALA A C 1
ATOM 1472 O O . ALA A 1 196 ? 3.926 42.440 9.294 1.00 31.99 195 ALA A O 1
ATOM 1474 N N . ASP A 1 197 ? 4.157 42.760 11.492 1.00 32.43 196 ASP A N 1
ATOM 1475 C CA . ASP A 1 197 ? 2.741 42.708 11.786 1.00 32.15 196 ASP A CA 1
ATOM 1476 C C . ASP A 1 197 ? 2.031 43.978 11.252 1.00 32.48 196 ASP A C 1
ATOM 1477 O O . ASP A 1 197 ? 0.956 43.893 10.650 1.00 31.63 196 ASP A O 1
ATOM 1482 N N . ALA A 1 198 ? 2.626 45.147 11.488 1.00 32.42 197 ALA A N 1
ATOM 1483 C CA . ALA A 1 198 ? 2.103 46.411 10.941 1.00 32.72 197 ALA A CA 1
ATOM 1484 C C . ALA A 1 198 ? 2.157 46.395 9.404 1.00 33.10 197 ALA A C 1
ATOM 1485 O O . ALA A 1 198 ? 1.197 46.812 8.731 1.00 33.68 197 ALA A O 1
ATOM 1487 N N . ALA A 1 199 ? 3.267 45.899 8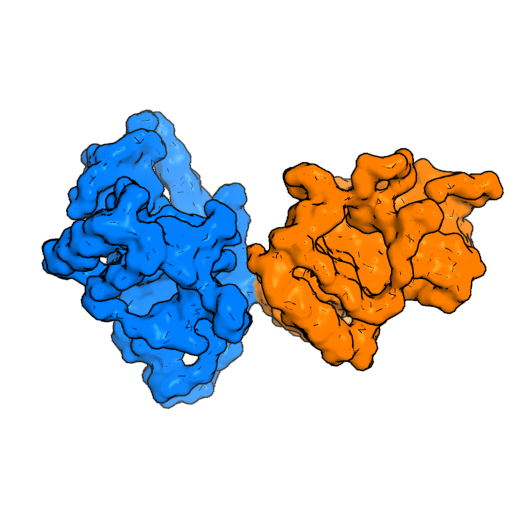.848 1.00 32.60 198 ALA A N 1
ATOM 1488 C CA . ALA A 1 199 ? 3.379 45.759 7.3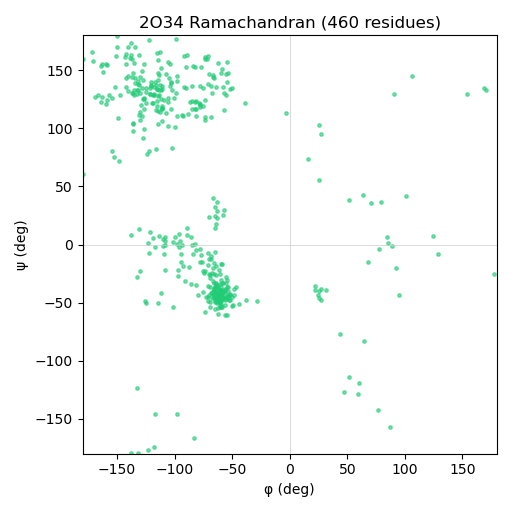92 1.00 32.02 198 ALA A CA 1
ATOM 1489 C C . ALA A 1 199 ? 2.317 44.811 6.790 1.00 31.80 198 ALA A C 1
ATOM 1490 O O . ALA A 1 199 ? 1.785 45.066 5.710 1.00 31.97 198 ALA A O 1
ATOM 1492 N N . ALA A 1 200 ? 2.006 43.724 7.485 1.00 31.57 199 ALA A N 1
ATOM 1493 C CA . ALA A 1 200 ? 1.015 42.783 6.990 1.00 32.23 199 ALA A CA 1
ATOM 1494 C C . ALA A 1 200 ? -0.365 43.444 6.907 1.00 33.09 199 ALA A C 1
ATOM 1495 O O . ALA A 1 200 ? -1.165 43.135 6.023 1.00 34.01 199 ALA A O 1
ATOM 1497 N N . THR A 1 201 ? -0.628 44.362 7.829 1.00 34.28 200 THR A N 1
ATOM 1498 C CA . THR A 1 201 ? -1.835 45.162 7.813 1.00 35.05 200 THR A CA 1
ATOM 1499 C C . THR A 1 201 ? -1.831 46.153 6.648 1.00 35.32 200 THR A C 1
ATOM 1500 O O . THR A 1 201 ? -2.804 46.233 5.904 1.00 35.38 200 THR A O 1
ATOM 1504 N N . ALA A 1 202 ? -0.736 46.894 6.497 1.00 35.87 201 ALA A N 1
ATOM 1505 C CA . ALA A 1 202 ? -0.619 47.852 5.413 1.00 36.93 201 ALA A CA 1
ATOM 1506 C C . ALA A 1 202 ? -0.756 47.110 4.089 1.00 37.74 201 ALA A C 1
ATOM 1507 O O . ALA A 1 202 ? -1.527 47.530 3.218 1.00 38.79 201 ALA A O 1
ATOM 1509 N N . PHE A 1 203 ? -0.059 45.977 3.947 1.00 38.26 202 PHE A N 1
ATOM 1510 C CA . PHE A 1 203 ? -0.096 45.239 2.670 1.00 37.92 202 PHE A CA 1
ATOM 1511 C C . PHE A 1 203 ? -1.455 44.615 2.446 1.00 38.44 202 PHE A C 1
ATOM 1512 O O . PHE A 1 203 ? -1.939 44.572 1.313 1.00 37.67 202 PHE A O 1
ATOM 1520 N N . GLY A 1 204 ? -2.067 44.144 3.524 1.00 39.27 203 GLY A N 1
ATOM 1521 C CA . GLY A 1 204 ? -3.419 43.577 3.469 1.00 41.65 203 GLY A CA 1
ATOM 1522 C C . GLY A 1 204 ? -4.412 44.602 2.952 1.00 43.15 203 GLY A C 1
ATOM 1523 O O . GLY A 1 204 ? -5.185 44.324 2.047 1.00 44.11 203 GLY A O 1
ATOM 1524 N N . ASN A 1 205 ? -4.343 45.805 3.513 1.00 44.93 204 ASN A N 1
ATOM 1525 C CA . ASN A 1 205 ? -5.202 46.915 3.143 1.00 45.86 204 ASN A CA 1
ATOM 1526 C C . ASN A 1 205 ? -5.064 47.216 1.663 1.00 46.98 204 ASN A C 1
ATOM 1527 O O . ASN A 1 205 ? -6.052 47.559 1.003 1.00 47.22 204 ASN A O 1
ATOM 1540 N N . LEU A 1 207 ? -4.342 45.158 -0.786 1.00 49.46 206 LEU A N 1
ATOM 1541 C CA . LEU A 1 207 ? -4.786 44.073 -1.648 1.00 50.34 206 LEU A CA 1
ATOM 1542 C C . LEU A 1 207 ? -6.299 44.077 -1.839 1.00 52.11 206 LEU A C 1
ATOM 1543 O O . LEU A 1 207 ? -7.048 43.511 -1.039 1.00 52.30 206 LEU A O 1
ATOM 1548 N N . ARG A 1 208 ? -6.738 44.698 -2.928 1.00 54.38 207 ARG A N 1
ATOM 1549 C CA . ARG A 1 208 ? -8.153 44.736 -3.282 1.00 56.63 207 ARG A CA 1
ATOM 1550 C C . ARG A 1 208 ? -8.419 43.919 -4.539 1.00 57.40 207 ARG A C 1
ATOM 1551 O O . ARG A 1 208 ? -9.416 43.194 -4.617 1.00 57.83 207 ARG A O 1
ATOM 1559 N N . ARG A 1 209 ? -7.533 44.027 -5.523 1.00 58.15 208 ARG A N 1
ATOM 1560 C CA . ARG A 1 209 ? -7.666 43.222 -6.742 1.00 59.00 208 ARG A CA 1
ATOM 1561 C C . ARG A 1 209 ? -6.320 42.646 -7.200 1.00 58.15 208 ARG A C 1
ATOM 1562 O O . ARG A 1 209 ? -5.263 43.155 -6.820 1.00 57.91 208 ARG A O 1
ATOM 1570 N N . ALA A 1 210 ? -6.386 41.593 -8.020 1.00 57.48 209 ALA A N 1
ATOM 1571 C CA . ALA A 1 210 ? -5.230 40.970 -8.698 1.00 56.69 209 ALA A CA 1
ATOM 1572 C C . ALA A 1 210 ? -4.048 41.880 -8.999 1.00 56.32 209 ALA A C 1
ATOM 1573 O O . ALA A 1 210 ? -2.911 41.507 -8.718 1.00 56.40 209 ALA A O 1
ATOM 1575 N N . ASP A 1 211 ? -4.311 43.048 -9.590 1.00 55.84 210 ASP A N 1
ATOM 1576 C CA . ASP A 1 211 ? -3.267 44.017 -9.943 1.00 55.72 210 ASP A CA 1
ATOM 1577 C C . ASP A 1 211 ? -2.517 44.609 -8.735 1.00 54.35 210 ASP A C 1
ATOM 1578 O O . ASP A 1 211 ? -1.410 45.172 -8.874 1.00 53.92 210 ASP A O 1
ATOM 1583 N N . ASP A 1 212 ? -3.134 44.490 -7.564 1.00 52.58 211 ASP A N 1
ATOM 1584 C CA . ASP A 1 212 ? -2.562 45.020 -6.328 1.00 51.13 211 ASP A CA 1
ATOM 1585 C C . ASP A 1 212 ? -1.388 44.183 -5.816 1.00 49.48 211 ASP A C 1
ATOM 1586 O O . ASP A 1 212 ? -0.537 44.712 -5.098 1.00 49.77 211 ASP A O 1
ATOM 1591 N N . VAL A 1 213 ? -1.330 42.904 -6.213 1.00 46.92 212 VAL A N 1
ATOM 1592 C CA . VAL A 1 213 ? -0.238 42.008 -5.815 1.00 44.78 212 VAL A CA 1
ATOM 1593 C C . VAL A 1 213 ? 1.139 42.601 -6.180 1.00 43.75 212 VAL A C 1
ATOM 1594 O O . VAL A 1 213 ? 2.051 42.634 -5.353 1.00 43.42 212 VAL A O 1
ATOM 1598 N N . ALA A 1 214 ? 1.277 43.097 -7.406 1.00 41.95 213 ALA A N 1
ATOM 1599 C CA . ALA A 1 214 ? 2.517 43.720 -7.851 1.00 40.31 213 ALA A CA 1
ATOM 1600 C C . ALA A 1 214 ? 2.862 44.987 -7.066 1.00 39.84 213 ALA A C 1
ATOM 1601 O O . ALA A 1 214 ? 4.055 45.274 -6.822 1.00 39.70 213 ALA A O 1
ATOM 1603 N N . ALA A 1 215 ? 1.838 45.742 -6.651 1.00 38.63 214 ALA A N 1
ATOM 1604 C CA . ALA A 1 215 ? 2.054 46.929 -5.791 1.00 38.10 214 ALA A CA 1
ATOM 1605 C C . ALA A 1 215 ? 2.634 46.541 -4.404 1.00 37.88 214 ALA A C 1
ATOM 1606 O O . ALA A 1 215 ? 3.433 47.272 -3.803 1.00 37.60 214 ALA A O 1
ATOM 1608 N N . VAL A 1 216 ? 2.205 45.399 -3.895 1.00 37.41 215 VAL A N 1
ATOM 1609 C CA . VAL A 1 216 ? 2.709 44.916 -2.616 1.00 37.87 215 VAL A CA 1
ATOM 1610 C C . VAL A 1 216 ? 4.177 44.427 -2.691 1.00 37.84 215 VAL A C 1
ATOM 1611 O O . VAL A 1 216 ? 4.988 44.833 -1.852 1.00 37.78 215 VAL A O 1
ATOM 1615 N N . THR A 1 217 ? 4.516 43.592 -3.675 1.00 37.02 216 THR A N 1
ATOM 1616 C CA . THR A 1 217 ? 5.898 43.082 -3.798 1.00 37.84 216 THR A CA 1
ATOM 1617 C C . THR A 1 217 ? 6.899 44.201 -4.097 1.00 38.84 216 THR A C 1
ATOM 1618 O O . THR A 1 217 ? 8.033 44.209 -3.602 1.00 38.23 216 THR A O 1
ATOM 1622 N N . GLU A 1 218 ? 6.460 45.158 -4.899 1.00 40.41 217 GLU A N 1
ATOM 1623 C CA . GLU A 1 218 ? 7.231 46.358 -5.143 1.00 41.91 217 GLU A CA 1
ATOM 1624 C C . GLU A 1 218 ? 7.387 47.199 -3.880 1.00 41.14 217 GLU A C 1
ATOM 1625 O O . GLU A 1 218 ? 8.512 47.608 -3.535 1.00 40.43 217 GLU A O 1
ATOM 1631 N N . ARG A 1 219 ? 6.284 47.455 -3.171 1.00 41.34 218 ARG A N 1
ATOM 1632 C CA . ARG A 1 219 ? 6.410 48.185 -1.903 1.00 41.34 218 ARG A CA 1
ATOM 1633 C C . ARG A 1 219 ? 7.295 47.465 -0.874 1.00 40.95 218 ARG A C 1
ATOM 1634 O O . ARG A 1 219 ? 8.072 48.109 -0.173 1.00 41.34 218 ARG A O 1
ATOM 1642 N N . ALA A 1 220 ? 7.182 46.142 -0.783 1.00 40.19 219 ALA A N 1
ATOM 1643 C CA . ALA A 1 220 ? 8.036 45.362 0.143 1.00 39.97 219 ALA A CA 1
ATOM 1644 C C . ALA A 1 220 ? 9.525 45.521 -0.199 1.00 39.60 219 ALA A C 1
ATOM 1645 O O . ALA A 1 220 ? 10.356 45.667 0.689 1.00 39.44 219 ALA A O 1
ATOM 1647 N N . ALA A 1 221 ? 9.846 45.518 -1.485 1.00 39.79 220 ALA A N 1
ATOM 1648 C CA . ALA A 1 221 ? 11.218 45.721 -1.932 1.00 40.91 220 ALA A CA 1
ATOM 1649 C C . ALA A 1 221 ? 11.757 47.096 -1.542 1.00 41.50 220 ALA A C 1
ATOM 1650 O O . ALA A 1 221 ? 12.942 47.238 -1.230 1.00 41.54 220 ALA A O 1
ATOM 1652 N N . GLN A 1 222 ? 10.884 48.101 -1.566 1.00 42.73 221 GLN A N 1
ATOM 1653 C CA . GLN A 1 222 ? 11.227 49.449 -1.112 1.00 43.71 221 GLN A CA 1
ATOM 1654 C C . GLN A 1 222 ? 11.508 49.483 0.384 1.00 43.09 221 GLN A C 1
ATOM 1655 O O . GLN A 1 222 ? 12.367 50.234 0.844 1.00 43.30 221 GLN A O 1
ATOM 1661 N N . LEU A 1 223 ? 10.810 48.638 1.137 1.00 42.46 222 LEU A N 1
ATOM 1662 C CA . LEU A 1 223 ? 11.018 48.578 2.576 1.00 41.99 222 LEU A CA 1
ATOM 1663 C C . LEU A 1 223 ? 12.149 47.652 3.047 1.00 41.73 222 LEU A C 1
ATOM 1664 O O . LEU A 1 223 ? 12.315 47.455 4.239 1.00 41.71 222 LEU A O 1
ATOM 1669 N N . ALA A 1 224 ? 12.932 47.074 2.146 1.00 41.64 223 ALA A N 1
ATOM 1670 C CA . ALA A 1 224 ? 14.045 46.222 2.600 1.00 42.41 223 ALA A CA 1
ATOM 1671 C C . ALA A 1 224 ? 15.030 46.931 3.564 1.00 43.05 223 ALA A C 1
ATOM 1672 O O . ALA A 1 224 ? 15.464 46.342 4.562 1.00 43.10 223 ALA A O 1
ATOM 1674 N N . SER A 1 225 ? 15.364 48.191 3.273 1.00 43.41 224 SER A N 1
ATOM 1675 C CA . SER A 1 225 ? 16.295 48.977 4.110 1.00 43.64 224 SER A CA 1
ATOM 1676 C C . SER A 1 225 ? 15.801 49.313 5.526 1.00 43.86 224 SER A C 1
ATOM 1677 O O . SER A 1 225 ? 16.612 49.702 6.386 1.00 44.79 224 SER A O 1
ATOM 1680 N N . ILE A 1 226 ? 14.498 49.166 5.788 1.00 42.91 225 ILE A N 1
ATOM 1681 C CA . ILE A 1 226 ? 13.991 49.336 7.159 1.00 41.40 225 ILE A CA 1
ATOM 1682 C C . ILE A 1 226 ? 13.715 48.038 7.880 1.00 40.71 225 ILE A C 1
ATOM 1683 O O . ILE A 1 226 ? 13.273 48.029 9.034 1.00 40.15 225 ILE A O 1
ATOM 1688 N N . GLY A 1 227 ? 13.994 46.930 7.214 1.00 39.65 226 GLY A N 1
ATOM 1689 C CA . GLY A 1 227 ? 13.926 45.650 7.888 1.00 38.74 226 GLY A CA 1
ATOM 1690 C C . GLY A 1 227 ? 13.127 44.523 7.254 1.00 37.79 226 GLY A C 1
ATOM 1691 O O . GLY A 1 227 ? 13.178 43.399 7.753 1.00 37.75 226 GLY A O 1
ATOM 1692 N N . ILE A 1 228 ? 12.391 44.809 6.180 1.00 36.25 227 ILE A N 1
ATOM 1693 C CA . ILE A 1 228 ? 11.542 43.802 5.541 1.00 35.38 227 ILE A CA 1
ATOM 1694 C C . ILE A 1 228 ? 12.351 42.798 4.727 1.00 34.40 227 ILE A C 1
ATOM 1695 O O . ILE A 1 228 ? 13.011 43.194 3.784 1.00 35.15 227 ILE A O 1
ATOM 1700 N N . GLU A 1 229 ? 12.281 41.506 5.083 1.00 33.29 228 GLU A N 1
ATOM 1701 C CA . GLU A 1 229 ? 13.169 40.481 4.491 1.00 32.15 228 GLU A CA 1
ATOM 1702 C C . GLU A 1 229 ? 12.513 39.728 3.333 1.00 31.43 228 GLU A C 1
ATOM 1703 O O . GLU A 1 229 ? 13.222 39.152 2.465 1.00 30.62 228 GLU A O 1
ATOM 1709 N N . GLY A 1 230 ? 11.172 39.743 3.312 1.00 29.50 229 GLY A N 1
ATOM 1710 C CA . GLY A 1 230 ? 10.405 39.075 2.274 1.00 27.45 229 GLY A CA 1
ATOM 1711 C C . GLY A 1 230 ? 8.903 39.212 2.406 1.00 27.73 229 GLY A C 1
ATOM 1712 O O . GLY A 1 230 ? 8.358 39.508 3.483 1.00 28.35 229 GLY A O 1
ATOM 1713 N N . VAL A 1 231 ? 8.215 38.987 1.296 1.00 28.70 230 VAL A N 1
ATOM 1714 C CA . VAL A 1 231 ? 6.781 39.013 1.297 1.00 29.21 230 VAL A CA 1
ATOM 1715 C C . VAL A 1 231 ? 6.213 37.954 0.385 1.00 29.17 230 VAL A C 1
ATOM 1716 O O . VAL A 1 231 ? 6.754 37.652 -0.686 1.00 28.94 230 VAL A O 1
ATOM 1720 N N . TYR A 1 232 ? 5.110 37.404 0.852 1.00 29.25 231 TYR A N 1
ATOM 1721 C CA . TYR A 1 232 ? 4.243 36.584 0.078 1.00 30.38 231 TYR A CA 1
ATOM 1722 C C . TYR A 1 232 ? 2.884 37.320 -0.035 1.00 30.35 231 TYR A C 1
ATOM 1723 O O . TYR A 1 232 ? 2.262 37.644 0.974 1.00 30.04 231 TYR A O 1
ATOM 1732 N N . ALA A 1 233 ? 2.427 37.560 -1.254 1.00 30.80 232 ALA A N 1
ATOM 1733 C CA . ALA A 1 233 ? 1.124 38.208 -1.478 1.00 32.29 232 ALA A CA 1
ATOM 1734 C C . ALA A 1 233 ? 0.263 37.441 -2.461 1.00 33.66 232 ALA A C 1
ATOM 1735 O O . ALA A 1 233 ? 0.699 37.107 -3.562 1.00 33.69 232 ALA A O 1
ATOM 1737 N N . GLN A 1 234 ? -0.981 37.207 -2.059 1.00 35.74 233 GLN A N 1
ATOM 1738 C CA . GLN A 1 234 ? -1.969 36.471 -2.841 1.00 37.28 233 GLN A CA 1
ATOM 1739 C C . GLN A 1 234 ? -3.230 37.331 -2.913 1.00 39.29 233 GLN A C 1
ATOM 1740 O O . GLN A 1 234 ? -3.667 37.883 -1.886 1.00 39.08 233 GLN A O 1
ATOM 1746 N N . CYS A 1 235 ? -3.820 37.452 -4.102 1.00 40.94 234 CYS A N 1
ATOM 1747 C CA . CYS A 1 235 ? -5.095 38.121 -4.276 1.00 42.81 234 CYS A CA 1
ATOM 1748 C C . CYS A 1 235 ? -5.638 37.883 -5.677 1.00 43.81 234 CYS A C 1
ATOM 1749 O O . CYS A 1 235 ? -4.938 38.122 -6.664 1.00 44.24 234 CYS A O 1
ATOM 1752 N N . GLY A 1 236 ? -6.874 37.398 -5.754 1.00 44.77 235 GLY A N 1
ATOM 1753 C CA . GLY A 1 236 ? -7.625 37.317 -7.007 1.00 45.17 235 GLY A CA 1
ATOM 1754 C C . GLY A 1 236 ? -6.989 36.398 -8.017 1.00 45.72 235 GLY A C 1
ATOM 1755 O O . GLY A 1 236 ? -6.900 36.733 -9.197 1.00 46.63 235 GLY A O 1
ATOM 1756 N N . GLY A 1 237 ? -6.524 35.251 -7.536 1.00 46.15 236 GLY A N 1
ATOM 1757 C CA . GLY A 1 237 ? -5.787 34.295 -8.353 1.00 45.92 236 GLY A CA 1
ATOM 1758 C C . GLY A 1 237 ? -4.322 34.596 -8.657 1.00 45.04 236 GLY A C 1
ATOM 1759 O O . GLY A 1 237 ? -3.660 33.794 -9.275 1.00 46.16 236 GLY A O 1
ATOM 1760 N N . ARG A 1 238 ? -3.816 35.742 -8.235 1.00 44.04 237 ARG A N 1
ATOM 1761 C CA . ARG A 1 238 ? -2.417 36.115 -8.460 1.00 42.94 237 ARG A CA 1
ATOM 1762 C C . ARG A 1 238 ? -1.554 35.941 -7.196 1.00 41.56 237 ARG A C 1
ATOM 1763 O O . ARG A 1 238 ? -1.995 36.245 -6.088 1.00 40.37 237 ARG A O 1
ATOM 1771 N N . ILE A 1 239 ? -0.344 35.433 -7.383 1.00 40.41 238 ILE A N 1
ATOM 1772 C CA . ILE A 1 239 ? 0.606 35.145 -6.288 1.00 39.63 238 ILE A CA 1
ATOM 1773 C C . ILE A 1 239 ? 1.913 35.818 -6.625 1.00 38.68 238 ILE A C 1
ATOM 1774 O O . ILE A 1 239 ? 2.445 35.639 -7.705 1.00 39.67 238 ILE A O 1
ATOM 1779 N N . GLY A 1 240 ? 2.390 36.627 -5.705 1.00 37.79 239 GLY A N 1
ATOM 1780 C CA . GLY A 1 240 ? 3.614 37.364 -5.861 1.00 36.83 239 GLY A CA 1
ATOM 1781 C C . GLY A 1 240 ? 4.477 37.189 -4.634 1.00 36.69 239 GLY A C 1
ATOM 1782 O O . GLY A 1 240 ? 4.006 37.237 -3.501 1.00 36.20 239 GLY A O 1
ATOM 1783 N N . ILE A 1 241 ? 5.756 36.986 -4.878 1.00 36.55 240 ILE A N 1
ATOM 1784 C CA . ILE A 1 241 ? 6.699 36.704 -3.838 1.00 36.71 240 ILE A CA 1
ATOM 1785 C C . ILE A 1 241 ? 7.889 37.639 -4.068 1.00 36.28 240 ILE A C 1
ATOM 1786 O O . ILE A 1 241 ? 8.347 37.805 -5.207 1.00 35.45 240 ILE A O 1
ATOM 1791 N N . TRP A 1 242 ? 8.333 38.295 -2.991 1.00 35.03 241 TRP A N 1
ATOM 1792 C CA . TRP A 1 242 ? 9.566 39.047 -3.028 1.00 34.39 241 TRP A CA 1
ATOM 1793 C C . TRP A 1 242 ? 10.514 38.632 -1.869 1.00 34.34 241 TRP A C 1
ATOM 1794 O O . TRP A 1 242 ? 10.059 38.345 -0.740 1.00 32.79 241 TRP A O 1
ATOM 1805 N N . GLY A 1 243 ? 11.823 38.584 -2.171 1.00 34.44 242 GLY A N 1
ATOM 1806 C CA . GLY A 1 243 ? 12.894 38.456 -1.146 1.00 34.25 242 GLY A CA 1
ATOM 1807 C C . GLY A 1 243 ? 13.075 37.071 -0.573 1.00 35.68 242 GLY A C 1
ATOM 1808 O O . GLY A 1 243 ? 12.924 36.065 -1.288 1.00 36.71 242 GLY A O 1
ATOM 1809 N N . ASP A 1 244 ? 13.361 36.993 0.718 1.00 35.56 243 ASP A N 1
ATOM 1810 C CA . ASP A 1 244 ? 13.734 35.712 1.341 1.00 37.40 243 ASP A CA 1
ATOM 1811 C C . ASP A 1 244 ? 12.533 34.814 1.712 1.00 37.38 243 ASP A C 1
ATOM 1812 O O . ASP A 1 244 ? 12.226 34.587 2.893 1.00 38.16 243 ASP A O 1
ATOM 1830 N N . GLU A 1 246 ? 11.234 31.197 0.548 1.00 39.42 245 GLU A N 1
ATOM 1831 C CA . GLU A 1 246 ? 11.312 29.948 -0.165 1.00 40.65 245 GLU A CA 1
ATOM 1832 C C . GLU A 1 246 ? 10.169 29.082 0.352 1.00 40.51 245 GLU A C 1
ATOM 1833 O O . GLU A 1 246 ? 9.962 28.998 1.564 1.00 39.63 245 GLU A O 1
ATOM 1839 N N . LEU A 1 247 ? 9.417 28.457 -0.551 1.00 40.20 246 LEU A N 1
ATOM 1840 C CA . LEU A 1 247 ? 8.261 27.673 -0.123 1.00 40.75 246 LEU A CA 1
ATOM 1841 C C . LEU A 1 247 ? 8.602 26.195 -0.040 1.00 41.14 246 LEU A C 1
ATOM 1842 O O . LEU A 1 247 ? 9.350 25.693 -0.852 1.00 41.11 246 LEU A O 1
ATOM 1847 N N . ALA A 1 248 ? 8.089 25.516 0.978 1.00 42.29 247 ALA A N 1
ATOM 1848 C CA . ALA A 1 248 ? 8.219 24.077 1.099 1.00 43.57 247 ALA A CA 1
ATOM 1849 C C . ALA A 1 248 ? 6.812 23.489 1.014 1.00 45.18 247 ALA A C 1
ATOM 1850 O O . ALA A 1 248 ? 5.858 24.034 1.600 1.00 44.79 247 ALA A O 1
ATOM 1852 N N . VAL A 1 249 ? 6.686 22.397 0.260 1.00 46.84 248 VAL A N 1
ATOM 1853 C CA . VAL A 1 249 ? 5.405 21.702 0.093 1.00 48.80 248 VAL A CA 1
ATOM 1854 C C . VAL A 1 249 ? 5.441 20.254 0.594 1.00 49.23 248 VAL A C 1
ATOM 1855 O O . VAL A 1 249 ? 5.286 20.003 1.787 1.00 50.04 248 VAL A O 1
ATOM 1859 N N . ALA B 1 20 ? -36.271 9.451 23.898 1.00 96.58 19 ALA B N 1
ATOM 1860 C CA . ALA B 1 20 ? -36.143 10.609 24.836 1.00 96.79 19 ALA B CA 1
ATOM 1861 C C . ALA B 1 20 ? -36.511 10.226 26.284 1.00 96.83 19 ALA B C 1
ATOM 1862 O O . ALA B 1 20 ? -35.704 10.396 27.202 1.00 96.77 19 ALA B O 1
ATOM 1864 N N . ARG B 1 21 ? -37.728 9.718 26.481 1.00 97.04 20 ARG B N 1
ATOM 1865 C CA . ARG B 1 21 ? -38.114 9.059 27.738 1.00 97.21 20 ARG B CA 1
ATOM 1866 C C . ARG B 1 21 ? -39.204 7.997 27.528 1.00 96.95 20 ARG B C 1
ATOM 1867 O O . ARG B 1 21 ? -40.171 8.196 26.786 1.00 96.83 20 ARG B O 1
ATOM 1875 N N . ARG B 1 22 ? -38.996 6.858 28.179 1.00 96.70 21 ARG B N 1
ATOM 1876 C CA . ARG B 1 22 ? -39.947 5.760 28.237 1.00 96.26 21 ARG B CA 1
ATOM 1877 C C . ARG B 1 22 ? -40.680 5.882 29.582 1.00 95.80 21 ARG B C 1
ATOM 1878 O O . ARG B 1 22 ? -40.378 6.786 30.384 1.00 95.59 21 ARG B O 1
ATOM 1886 N N . GLU B 1 23 ? -41.650 5.001 29.827 1.00 95.18 22 GLU B N 1
ATOM 1887 C CA . GLU B 1 23 ? -42.373 4.997 31.111 1.00 94.60 22 GLU B CA 1
ATOM 1888 C C . GLU B 1 23 ? -41.572 4.255 32.196 1.00 93.62 22 GLU B C 1
ATOM 1889 O O . GLU B 1 23 ? -41.401 3.032 32.145 1.00 93.63 22 GLU B O 1
ATOM 1895 N N . GLY B 1 24 ? -41.077 5.023 33.166 1.00 92.52 23 GLY B N 1
ATOM 1896 C CA . GLY B 1 24 ? -40.140 4.526 3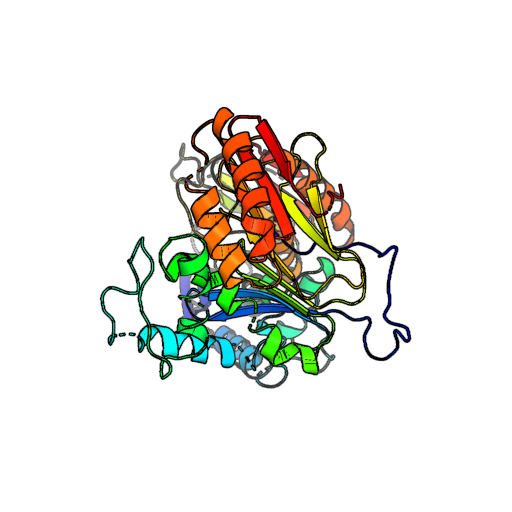4.177 1.00 90.79 23 GLY B CA 1
ATOM 1897 C C . GLY B 1 24 ? -38.717 4.937 33.833 1.00 89.54 23 GLY B C 1
ATOM 1898 O O . GLY B 1 24 ? -37.783 4.142 33.980 1.00 89.52 23 GLY B O 1
ATOM 1899 N N . GLU B 1 25 ? -38.566 6.189 33.388 1.00 88.04 24 GLU B N 1
ATOM 1900 C CA . GLU B 1 25 ? -37.315 6.724 32.848 1.00 86.55 24 GLU B CA 1
ATOM 1901 C C . GLU B 1 25 ? -37.336 8.252 32.933 1.00 85.31 24 GLU B C 1
ATOM 1902 O O . GLU B 1 25 ? -38.250 8.888 32.406 1.00 85.49 24 GLU B O 1
ATOM 1908 N N . THR B 1 26 ? -36.326 8.834 33.581 1.00 83.73 25 THR B N 1
ATOM 1909 C CA . THR B 1 26 ? -36.328 10.265 33.940 1.00 82.00 25 THR B CA 1
ATOM 1910 C C . THR B 1 26 ? -35.089 11.041 33.468 1.00 80.97 25 THR B C 1
ATOM 1911 O O . THR B 1 26 ? -34.022 10.456 33.284 1.00 80.82 25 THR B O 1
ATOM 1915 N N . VAL B 1 27 ? -35.245 12.359 33.305 1.00 79.47 26 VAL B N 1
ATOM 1916 C CA . VAL B 1 27 ? -34.185 13.256 32.818 1.00 78.23 26 VAL B CA 1
ATOM 1917 C C . VAL B 1 27 ? -33.955 14.439 33.769 1.00 77.50 26 VAL B C 1
ATOM 1918 O O . VAL B 1 27 ? -34.885 15.196 34.077 1.00 77.64 26 VAL B O 1
ATOM 1922 N N . PHE B 1 28 ? -32.708 14.612 34.202 1.00 76.29 27 PHE B N 1
ATOM 1923 C CA . PHE B 1 28 ? -32.333 15.692 35.123 1.00 74.76 27 PHE B CA 1
ATOM 1924 C C . PHE B 1 28 ? -30.961 16.274 34.784 1.00 74.43 27 PHE B C 1
ATOM 1925 O O . PHE B 1 28 ? -30.186 15.677 34.046 1.00 74.72 27 PHE B O 1
ATOM 1933 N N . GLN B 1 29 ? -30.682 17.446 35.332 1.00 73.88 28 GLN B N 1
ATOM 1934 C CA . GLN B 1 29 ? -29.390 18.095 35.223 1.00 73.77 28 GLN B CA 1
ATOM 1935 C C . GLN B 1 29 ? -28.486 17.713 36.394 1.00 73.28 28 GLN B C 1
ATOM 1936 O O . GLN B 1 29 ? -28.970 17.231 37.417 1.00 73.20 28 GLN B O 1
ATOM 1942 N N . VAL B 1 30 ? -27.180 17.935 36.229 1.00 72.74 29 VAL B N 1
ATOM 1943 C CA . VAL B 1 30 ? -26.179 17.792 37.292 1.00 72.44 29 VAL B CA 1
ATOM 1944 C C . VAL B 1 30 ? -25.078 18.806 36.997 1.00 72.68 29 VAL B C 1
ATOM 1945 O O . VAL B 1 30 ? -24.321 18.643 36.046 1.00 72.31 29 VAL B O 1
ATOM 1949 N N . VAL B 1 31 ? -24.990 19.857 37.803 1.00 73.16 30 VAL B N 1
ATOM 1950 C CA . VAL B 1 31 ? -23.998 20.896 37.558 1.00 73.89 30 VAL B CA 1
ATOM 1951 C C . VAL B 1 31 ? -23.175 21.261 38.795 1.00 74.57 30 VAL B C 1
ATOM 1952 O O . VAL B 1 31 ? -23.704 21.791 39.780 1.00 75.11 30 VAL B O 1
ATOM 1956 N N . VAL B 1 32 ? -21.879 20.960 38.746 1.00 74.90 31 VAL B N 1
ATOM 1957 C CA . VAL B 1 32 ? -20.946 21.511 39.720 1.00 74.98 31 VAL B CA 1
ATOM 1958 C C . VAL B 1 32 ? -19.916 22.322 38.947 1.00 75.44 31 VAL B C 1
ATOM 1959 O O . VAL B 1 32 ? -19.268 21.810 38.036 1.00 75.31 31 VAL B O 1
ATOM 1963 N N . GLU B 1 33 ? -19.814 23.603 39.292 1.00 76.13 32 GLU B N 1
ATOM 1964 C CA . GLU B 1 33 ? -18.961 24.552 38.581 1.00 76.84 32 GLU B CA 1
ATOM 1965 C C . GLU B 1 33 ? -19.142 24.442 37.049 1.00 76.65 32 GLU B C 1
ATOM 1966 O O . GLU B 1 33 ? -20.270 24.488 36.554 1.00 76.95 32 GLU B O 1
ATOM 1972 N N . GLU B 1 34 ? -18.038 24.271 36.316 1.00 76.34 33 GLU B N 1
ATOM 1973 C CA . GLU B 1 34 ? -18.041 24.167 34.846 1.00 75.72 33 GLU B CA 1
ATOM 1974 C C . GLU B 1 34 ? -18.703 22.898 34.292 1.00 74.57 33 GLU B C 1
ATOM 1975 O O . GLU B 1 34 ? -19.147 22.879 33.143 1.00 74.32 33 GLU B O 1
ATOM 1981 N N . THR B 1 35 ? -18.743 21.8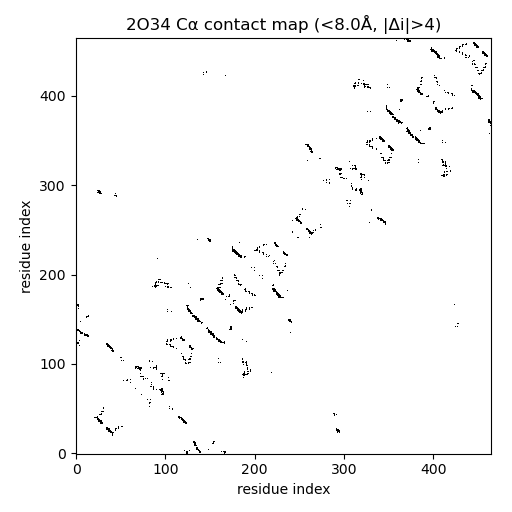38 35.094 1.00 73.13 34 THR B N 1
ATOM 1982 C CA . THR B 1 35 ? -19.252 20.548 34.630 1.00 71.62 34 THR B CA 1
ATOM 1983 C C . THR B 1 35 ? -20.785 20.517 34.676 1.00 71.02 34 THR B C 1
ATOM 1984 O O . THR B 1 35 ? -21.396 20.706 35.727 1.00 71.08 34 THR B O 1
ATOM 1988 N N . ASP B 1 36 ? -21.383 20.243 33.521 1.00 70.06 35 ASP B N 1
ATOM 1989 C CA . ASP B 1 36 ? -22.799 20.458 33.280 1.00 68.68 35 ASP B CA 1
ATOM 1990 C C . ASP B 1 36 ? -23.365 19.245 32.549 1.00 67.23 35 ASP B C 1
ATOM 1991 O O . ASP B 1 36 ? -23.239 19.138 31.318 1.00 66.93 35 ASP B O 1
ATOM 1996 N N . LEU B 1 37 ? -23.987 18.342 33.307 1.00 65.30 36 LEU B N 1
ATOM 1997 C CA . LEU B 1 37 ? -24.471 17.073 32.771 1.00 63.88 36 LEU B CA 1
ATOM 1998 C C . LEU B 1 37 ? -25.983 17.054 32.555 1.00 63.37 36 LEU B C 1
ATOM 1999 O O . LEU B 1 37 ? -26.728 17.589 33.364 1.00 63.35 36 LEU B O 1
ATOM 2004 N N . ARG B 1 38 ? -26.424 16.449 31.449 1.00 62.51 37 ARG B N 1
ATOM 2005 C CA . ARG B 1 38 ? -27.814 16.072 31.266 1.00 61.71 37 ARG B CA 1
ATOM 2006 C C . ARG B 1 38 ? -27.831 14.565 31.309 1.00 61.25 37 ARG B C 1
ATOM 2007 O O . ARG B 1 38 ? -27.220 13.903 30.460 1.00 60.79 37 ARG B O 1
ATOM 2015 N N . VAL B 1 39 ? -28.521 14.025 32.314 1.00 60.98 38 VAL B N 1
ATOM 2016 C CA . VAL B 1 39 ? -28.556 12.578 32.561 1.00 60.69 38 VAL B CA 1
ATOM 2017 C C . VAL B 1 39 ? -29.954 12.039 32.321 1.00 60.71 38 VAL B C 1
ATOM 2018 O O . VAL B 1 39 ? -30.939 12.730 32.575 1.00 60.49 38 VAL B O 1
ATOM 2022 N N . THR B 1 40 ? -30.022 10.809 31.830 1.00 60.89 39 THR B N 1
ATOM 2023 C CA . THR B 1 40 ? -31.274 10.101 31.620 1.00 62.04 39 THR B CA 1
ATOM 2024 C C . THR B 1 40 ? -31.131 8.761 32.303 1.00 62.93 39 THR B C 1
ATOM 2025 O O . THR B 1 40 ? -30.336 7.926 31.859 1.00 63.67 39 THR B O 1
ATOM 2029 N N . ALA B 1 41 ? -31.871 8.570 33.398 1.00 63.87 40 ALA B N 1
ATOM 2030 C CA . ALA B 1 41 ? -31.740 7.360 34.223 1.00 64.97 40 ALA B CA 1
ATOM 2031 C C . ALA B 1 41 ? -33.076 6.777 34.703 1.00 65.74 40 ALA B C 1
ATOM 2032 O O . ALA B 1 41 ? -34.160 7.296 34.388 1.00 65.83 40 ALA B O 1
ATOM 2034 N N . LEU B 1 42 ? -32.987 5.687 35.458 1.00 66.40 41 LEU B N 1
ATOM 2035 C CA . LEU B 1 42 ? -34.177 5.031 35.992 1.00 67.32 41 LEU B CA 1
ATOM 2036 C C . LEU B 1 42 ? -34.525 5.526 37.404 1.00 67.53 41 LEU B C 1
ATOM 2037 O O . LEU B 1 42 ? -35.520 5.095 37.990 1.00 67.72 41 LEU B O 1
ATOM 2042 N N . ALA B 1 43 ? -33.703 6.443 37.922 1.00 67.85 42 ALA B N 1
ATOM 2043 C CA . ALA B 1 43 ? -33.867 7.010 39.259 1.00 67.98 42 ALA B CA 1
ATOM 2044 C C . ALA B 1 43 ? -33.491 8.502 39.283 1.00 68.30 42 ALA B C 1
ATOM 2045 O O . ALA B 1 43 ? -32.816 8.994 38.365 1.00 68.50 42 ALA B O 1
ATOM 2047 N N . GLU B 1 44 ? -33.940 9.226 40.310 1.00 68.23 43 GLU B N 1
ATOM 2048 C CA . GLU B 1 44 ? -33.390 10.557 40.594 1.00 68.37 43 GLU B CA 1
ATOM 2049 C C . GLU B 1 44 ? -32.065 10.375 41.295 1.00 67.37 43 GLU B C 1
ATOM 2050 O O . GLU B 1 44 ? -32.001 9.724 42.340 1.00 67.72 43 GLU B O 1
ATOM 2056 N N . LEU B 1 45 ? -31.003 10.924 40.710 1.00 65.92 44 LEU B N 1
ATOM 2057 C CA . LEU B 1 45 ? -29.650 10.617 41.161 1.00 64.20 44 LEU B CA 1
ATOM 2058 C C . LEU B 1 45 ? -28.770 11.842 41.221 1.00 63.21 44 LEU B C 1
ATOM 2059 O O . LEU B 1 45 ? -27.573 11.737 41.464 1.00 63.38 44 LEU B O 1
ATOM 2064 N N . ALA B 1 46 ? -29.368 13.009 41.031 1.00 62.07 45 ALA B N 1
ATOM 2065 C CA . ALA B 1 46 ? -28.603 14.242 40.953 1.00 61.52 45 ALA B CA 1
ATOM 2066 C C . ALA B 1 46 ? -27.655 14.402 42.139 1.00 60.99 45 ALA B C 1
ATOM 2067 O O . ALA B 1 46 ? -26.477 14.766 41.954 1.00 60.90 45 ALA B O 1
ATOM 2069 N N . THR B 1 47 ? -28.155 14.106 43.343 1.00 59.71 46 THR B N 1
ATOM 2070 C CA . THR B 1 47 ? -27.393 14.394 44.556 1.00 58.81 46 THR B CA 1
ATOM 2071 C C . THR B 1 47 ? -26.107 13.577 44.664 1.00 57.69 46 THR B C 1
ATOM 2072 O O . THR B 1 47 ? -25.024 14.163 44.774 1.00 57.61 46 THR B O 1
ATOM 2076 N N . PRO B 1 48 ? -26.206 12.239 44.601 1.00 56.71 47 PRO B N 1
ATOM 2077 C CA . PRO B 1 48 ? -24.936 11.517 44.593 1.00 56.43 47 PRO B CA 1
ATOM 2078 C C . PRO B 1 48 ? -24.071 11.741 43.324 1.00 56.07 47 PRO B C 1
ATOM 2079 O O . PRO B 1 48 ? -22.840 11.577 43.393 1.00 55.88 47 PRO B O 1
ATOM 2091 N N . ALA B 1 50 ? -23.599 14.679 41.626 1.00 53.13 49 ALA B N 1
ATOM 2092 C CA . ALA B 1 50 ? -22.835 15.880 41.950 1.00 51.97 49 ALA B CA 1
ATOM 2093 C C . ALA B 1 50 ? -21.718 15.633 42.981 1.00 51.51 49 ALA B C 1
ATOM 2094 O O . ALA B 1 50 ? -20.640 16.251 42.899 1.00 51.71 49 ALA B O 1
ATOM 2096 N N . ALA B 1 51 ? -21.967 14.751 43.953 1.00 50.08 50 ALA B N 1
ATOM 2097 C CA . ALA B 1 51 ? -20.904 14.332 44.879 1.00 48.76 50 ALA B CA 1
ATOM 2098 C C . ALA B 1 51 ? -19.749 13.677 44.111 1.00 47.56 50 ALA B C 1
ATOM 2099 O O . ALA B 1 51 ? -18.591 14.055 44.288 1.00 47.47 50 ALA B O 1
ATOM 2101 N N . TYR B 1 52 ? -20.072 12.703 43.263 1.00 46.05 51 TYR B N 1
ATOM 2102 C CA . TYR B 1 52 ? -19.059 12.002 42.508 1.00 44.62 51 TYR B CA 1
ATOM 2103 C C . TYR B 1 52 ? -18.304 12.971 41.568 1.00 44.66 51 TYR B C 1
ATOM 2104 O O . TYR B 1 52 ? -17.075 13.079 41.647 1.00 43.92 51 TYR B O 1
ATOM 2113 N N . VAL B 1 53 ? -19.040 13.699 40.720 1.00 43.99 52 VAL B N 1
ATOM 2114 C CA . VAL B 1 53 ? -18.467 14.808 39.912 1.00 44.20 52 VAL B CA 1
ATOM 2115 C C . VAL B 1 53 ? -17.523 15.730 40.710 1.00 43.98 52 VAL B C 1
ATOM 2116 O O . VAL B 1 53 ? -16.387 15.951 40.309 1.00 44.22 52 VAL B O 1
ATOM 2120 N N . GLY B 1 54 ? -17.976 16.225 41.858 1.00 43.81 53 GLY B N 1
ATOM 2121 C CA . GLY B 1 54 ? -17.120 17.018 42.752 1.00 43.37 53 GLY B CA 1
ATOM 2122 C C . GLY B 1 54 ? -15.845 16.285 43.148 1.00 43.42 53 GLY B C 1
ATOM 2123 O O . GLY B 1 54 ? -14.735 16.867 43.104 1.00 42.92 53 GLY B O 1
ATOM 2124 N N . GLU B 1 55 ? -15.993 15.008 43.507 1.00 43.04 54 GLU B N 1
ATOM 2125 C CA . GLU B 1 55 ? -14.832 14.151 43.842 1.00 43.60 54 GLU B CA 1
ATOM 2126 C C . GLU B 1 55 ? -13.800 14.101 42.680 1.00 42.63 54 GLU B C 1
ATOM 2127 O O . GLU B 1 55 ? -12.613 14.393 42.878 1.00 41.68 54 GLU B O 1
ATOM 2133 N N . LEU B 1 56 ? -14.274 13.778 41.472 1.00 41.85 55 LEU B N 1
ATOM 2134 C CA . LEU B 1 56 ? -13.417 13.738 40.294 1.00 41.70 55 LEU B CA 1
ATOM 2135 C C . LEU B 1 56 ? -12.782 15.082 40.000 1.00 41.42 55 LEU B C 1
ATOM 2136 O O . LEU B 1 56 ? -11.575 15.158 39.738 1.00 40.43 55 LEU B O 1
ATOM 2141 N N . ARG B 1 57 ? -13.594 16.138 40.052 1.00 41.32 56 ARG B N 1
ATOM 2142 C CA . ARG B 1 57 ? -13.081 17.480 39.819 1.00 41.83 56 ARG B CA 1
ATOM 2143 C C . ARG B 1 57 ? -11.975 17.863 40.793 1.00 41.35 56 ARG B C 1
ATOM 2144 O O . ARG B 1 57 ? -10.949 18.430 40.383 1.00 42.61 56 ARG B O 1
ATOM 2152 N N . ALA B 1 58 ? -12.153 17.517 42.066 1.00 40.95 57 ALA B N 1
ATOM 2153 C CA . ALA B 1 58 ? -11.160 17.838 43.108 1.00 39.63 57 ALA B CA 1
ATOM 2154 C C . ALA B 1 58 ? -9.867 17.053 42.879 1.00 39.30 57 ALA B C 1
ATOM 2155 O O . ALA B 1 58 ? -8.765 17.603 43.011 1.00 39.42 57 ALA B O 1
ATOM 2157 N N . GLN B 1 59 ? -10.005 15.785 42.491 1.00 38.76 58 GLN B N 1
ATOM 2158 C CA . GLN B 1 59 ? -8.846 14.985 42.088 1.00 39.40 58 GLN B CA 1
ATOM 2159 C C . GLN B 1 59 ? -8.071 15.660 40.949 1.00 39.46 58 GLN B C 1
ATOM 2160 O O . GLN B 1 59 ? -6.826 15.817 41.006 1.00 39.10 58 GLN B O 1
ATOM 2166 N N . LEU B 1 60 ? -8.815 16.098 39.944 1.00 39.11 59 LEU B N 1
ATOM 2167 C CA . LEU B 1 60 ? -8.211 16.776 38.815 1.00 40.20 59 LEU B CA 1
ATOM 2168 C C . LEU B 1 60 ? -7.466 18.062 39.221 1.00 40.11 59 LEU B C 1
ATOM 2169 O O . LEU B 1 60 ? -6.315 18.252 38.828 1.00 40.13 59 LEU B O 1
ATOM 2174 N N . LYS B 1 61 ? -8.089 18.899 40.056 1.00 39.99 60 LYS B N 1
ATOM 2175 C CA . LYS B 1 61 ? -7.437 20.122 40.568 1.00 40.40 60 LYS B CA 1
ATOM 2176 C C . LYS B 1 61 ? -6.137 19.910 41.353 1.00 39.66 60 LYS B C 1
ATOM 2177 O O . LYS B 1 61 ? -5.174 20.665 41.199 1.00 38.18 60 LYS B O 1
ATOM 2183 N N . VAL B 1 62 ? -6.114 18.888 42.210 1.00 39.29 61 VAL B N 1
ATOM 2184 C CA . VAL B 1 62 ? -4.903 18.590 42.947 1.00 38.91 61 VAL B CA 1
ATOM 2185 C C . VAL B 1 62 ? -3.831 18.076 41.998 1.00 38.25 61 VAL B C 1
ATOM 2186 O O . VAL B 1 62 ? -2.659 18.459 42.107 1.00 38.08 61 VAL B O 1
ATOM 2190 N N . TRP B 1 63 ? -4.222 17.224 41.053 1.00 37.30 62 TRP B N 1
ATOM 2191 C CA . TRP B 1 63 ? -3.271 16.774 40.071 1.00 36.72 62 TRP B CA 1
ATOM 2192 C C . TRP B 1 63 ? -2.687 17.973 39.309 1.00 38.08 62 TRP B C 1
ATOM 2193 O O . TRP B 1 63 ? -1.467 18.089 39.151 1.00 38.10 62 TRP B O 1
ATOM 2212 N N . GLU B 1 65 ? -2.443 21.021 40.316 1.00 43.88 64 GLU B N 1
ATOM 2213 C CA . GLU B 1 65 ? -1.563 21.745 41.227 1.00 44.85 64 GLU B CA 1
ATOM 2214 C C . GLU B 1 65 ? -0.198 21.071 41.312 1.00 44.38 64 GLU B C 1
ATOM 2215 O O . GLU B 1 65 ? 0.807 21.746 41.343 1.00 45.17 64 GLU B O 1
ATOM 2221 N N . PHE B 1 66 ? -0.167 19.741 41.302 1.00 44.13 65 PHE B N 1
ATOM 2222 C CA . PHE B 1 66 ? 1.086 18.978 41.260 1.00 43.52 65 PHE B CA 1
ATOM 2223 C C . PHE B 1 66 ? 1.843 19.049 39.898 1.00 43.93 65 PHE B C 1
ATOM 2224 O O . PHE B 1 66 ? 3.070 19.211 39.877 1.00 43.74 65 PHE B O 1
ATOM 2232 N N . GLN B 1 67 ? 1.114 18.896 38.786 1.00 43.71 66 GLN B N 1
ATOM 2233 C CA . GLN B 1 67 ? 1.703 18.801 37.444 1.00 44.14 66 GLN B CA 1
ATOM 2234 C C . GLN B 1 67 ? 1.110 19.935 36.577 1.00 44.47 66 GLN B C 1
ATOM 2235 O O . GLN B 1 67 ? 0.157 19.720 35.816 1.00 44.74 66 GLN B O 1
ATOM 2241 N N . PRO B 1 68 ? 1.654 21.166 36.719 1.00 44.67 67 PRO B N 1
ATOM 2242 C CA . PRO B 1 68 ? 0.992 22.355 36.145 1.00 44.30 67 PRO B CA 1
ATOM 2243 C C . PRO B 1 68 ? 1.031 22.435 34.599 1.00 43.03 67 PRO B C 1
ATOM 2244 O O . PRO B 1 68 ? 0.311 23.218 34.014 1.00 43.91 67 PRO B O 1
ATOM 2248 N N . ALA B 1 69 ? 1.843 21.614 33.952 1.00 41.47 68 ALA B N 1
ATOM 2249 C CA . ALA B 1 69 ? 1.865 21.559 32.506 1.00 40.12 68 ALA B CA 1
ATOM 2250 C C . ALA B 1 69 ? 0.693 20.759 31.925 1.00 39.10 68 ALA B C 1
ATOM 2251 O O . ALA B 1 69 ? 0.405 20.854 30.746 1.00 38.98 68 ALA B O 1
ATOM 2253 N N . PHE B 1 70 ? 0.017 19.980 32.757 1.00 37.75 69 PHE B N 1
ATOM 2254 C CA . PHE B 1 70 ? -0.978 18.979 32.311 1.00 36.14 69 PHE B CA 1
ATOM 2255 C C . PHE B 1 70 ? -2.127 19.650 31.593 1.00 35.56 69 PHE B C 1
ATOM 2256 O O . PHE B 1 70 ? -2.583 19.188 30.540 1.00 35.22 69 PHE B O 1
ATOM 2264 N N . ARG B 1 71 ? -2.572 20.758 32.167 1.00 35.26 70 ARG B N 1
ATOM 2265 C CA . ARG B 1 71 ? -3.789 21.433 31.739 1.00 35.45 70 ARG B CA 1
ATOM 2266 C C . ARG B 1 71 ? -3.662 22.076 30.365 1.00 34.98 70 ARG B C 1
ATOM 2267 O O . ARG B 1 71 ? -4.661 22.204 29.645 1.00 34.95 70 ARG B O 1
ATOM 2275 N N . HIS B 1 72 ? -2.446 22.470 29.996 1.00 34.88 71 HIS B N 1
ATOM 2276 C CA . HIS B 1 72 ? -2.253 23.303 28.785 1.00 34.61 71 HIS B CA 1
ATOM 2277 C C . HIS B 1 72 ? -1.584 22.585 27.629 1.00 34.66 71 HIS B C 1
ATOM 2278 O O . HIS B 1 72 ? -1.487 23.139 26.535 1.00 34.74 71 HIS B O 1
ATOM 2285 N N . SER B 1 73 ? -1.098 21.368 27.873 1.00 34.54 72 SER B N 1
ATOM 2286 C CA . SER B 1 73 ? -0.443 20.543 26.859 1.00 34.44 72 SER B CA 1
ATOM 2287 C C . SER B 1 73 ? -1.315 20.246 25.643 1.00 34.63 72 SER B C 1
ATOM 2288 O O . SER B 1 73 ? -2.506 19.932 25.770 1.00 34.98 72 SER B O 1
ATOM 2291 N N . LEU B 1 74 ? -0.727 20.363 24.458 1.00 34.50 73 LEU B N 1
ATOM 2292 C CA . LEU B 1 74 ? -1.444 20.048 23.216 1.00 34.17 73 LEU B CA 1
ATOM 2293 C C . LEU B 1 74 ? -0.860 18.756 22.672 1.00 33.80 73 LEU B C 1
ATOM 2294 O O . LEU B 1 74 ? -1.196 18.334 21.581 1.00 33.49 73 LEU B O 1
ATOM 2299 N N . VAL B 1 75 ? 0.025 18.130 23.443 1.00 33.30 74 VAL B N 1
ATOM 2300 C CA . VAL B 1 75 ? 0.599 16.861 23.024 1.00 34.16 74 VAL B CA 1
ATOM 2301 C C . VAL B 1 75 ? 0.459 15.899 24.211 1.00 35.20 74 VAL B C 1
ATOM 2302 O O . VAL B 1 75 ? 0.260 16.384 25.319 1.00 34.87 74 VAL B O 1
ATOM 2306 N N . PRO B 1 76 ? 0.595 14.563 23.995 1.00 35.26 75 PRO B N 1
ATOM 2307 C CA . PRO B 1 76 ? 0.458 13.614 25.118 1.00 36.13 75 PRO B CA 1
ATOM 2308 C C . PRO B 1 76 ? 1.396 13.921 26.283 1.00 37.29 75 PRO B C 1
ATOM 2309 O O . PRO B 1 76 ? 2.492 14.417 26.071 1.00 39.17 75 PRO B O 1
ATOM 2313 N N . VAL B 1 77 ? 0.949 13.642 27.498 1.00 38.13 76 VAL B N 1
ATOM 2314 C CA . VAL B 1 77 ? 1.717 13.844 28.732 1.00 39.54 76 VAL B CA 1
ATOM 2315 C C . VAL B 1 77 ? 1.884 12.508 29.481 1.00 41.01 76 VAL B C 1
ATOM 2316 O O . VAL B 1 77 ? 0.928 11.724 29.588 1.00 40.83 76 VAL B O 1
ATOM 2320 N N . GLU B 1 78 ? 3.090 12.266 29.999 1.00 42.52 77 GLU B N 1
ATOM 2321 C CA . GLU B 1 78 ? 3.364 11.098 30.835 1.00 44.08 77 GLU B CA 1
ATOM 2322 C C . GLU B 1 78 ? 2.742 11.271 32.226 1.00 43.49 77 GLU B C 1
ATOM 2323 O O . GLU B 1 78 ? 3.012 12.260 32.930 1.00 44.03 77 GLU B O 1
ATOM 2329 N N . VAL B 1 79 ? 1.910 10.322 32.623 1.00 42.20 78 VAL B N 1
ATOM 2330 C CA . VAL B 1 79 ? 1.458 10.289 34.001 1.00 41.92 78 VAL B CA 1
ATOM 2331 C C . VAL B 1 79 ? 1.864 8.967 34.636 1.00 41.58 78 VAL B C 1
ATOM 2332 O O . VAL B 1 79 ? 1.853 7.928 33.960 1.00 40.59 78 VAL B O 1
ATOM 2336 N N . PRO B 1 80 ? 2.298 9.024 35.911 1.00 41.21 79 PRO B N 1
ATOM 2337 C CA . PRO B 1 80 ? 2.662 7.856 36.709 1.00 41.10 79 PRO B CA 1
ATOM 2338 C C . PRO B 1 80 ? 1.426 7.088 37.143 1.00 41.53 79 PRO B C 1
ATOM 2339 O O . PRO B 1 80 ? 0.318 7.641 37.141 1.00 41.51 79 PRO B O 1
ATOM 2343 N N . GLU B 1 81 ? 1.623 5.827 37.529 1.00 42.17 80 GLU B N 1
ATOM 2344 C CA . GLU B 1 81 ? 0.539 4.933 37.963 1.00 42.47 80 GLU B CA 1
ATOM 2345 C C . GLU B 1 81 ? -0.203 5.468 39.191 1.00 41.60 80 GLU B C 1
ATOM 2346 O O . GLU B 1 81 ? -1.379 5.143 39.419 1.00 41.42 80 GLU B O 1
ATOM 2352 N N . GLY B 1 82 ? 0.475 6.295 39.977 1.00 40.22 81 GLY B N 1
ATOM 2353 C CA . GLY B 1 82 ? -0.149 6.852 41.173 1.00 39.67 81 GLY B CA 1
ATOM 2354 C C . GLY B 1 82 ? -1.123 7.992 40.905 1.00 39.10 81 GLY B C 1
ATOM 2355 O O . GLY B 1 82 ? -1.841 8.422 41.804 1.00 38.52 81 GLY B O 1
ATOM 2356 N N . ALA B 1 83 ? -1.162 8.479 39.666 1.00 38.27 82 ALA B N 1
ATOM 2357 C CA . ALA B 1 83 ? -2.124 9.526 39.287 1.00 38.59 82 ALA B CA 1
ATOM 2358 C C . ALA B 1 83 ? -3.570 9.058 39.525 1.00 37.90 82 ALA B C 1
ATOM 2359 O O . ALA B 1 83 ? -3.859 7.865 39.429 1.00 38.16 82 ALA B O 1
ATOM 2361 N N . PRO B 1 84 ? -4.488 9.994 39.807 1.00 37.59 83 PRO B N 1
ATOM 2362 C CA . PRO B 1 84 ? -5.906 9.602 39.936 1.00 37.64 83 PRO B CA 1
ATOM 2363 C C . PRO B 1 84 ? -6.393 8.852 38.702 1.00 37.86 83 PRO B C 1
ATOM 2364 O O . PRO B 1 84 ? -5.841 9.032 37.602 1.00 36.97 83 PRO B O 1
ATOM 2368 N N . GLU B 1 85 ? -7.438 8.053 38.851 1.00 38.07 84 GLU B N 1
ATOM 2369 C CA . GLU B 1 85 ? -7.945 7.317 37.687 1.00 38.92 84 GLU B CA 1
ATOM 2370 C C . GLU B 1 85 ? -8.417 8.227 36.521 1.00 38.44 84 GLU B C 1
ATOM 2371 O O . GLU B 1 85 ? -8.134 7.933 35.345 1.00 37.27 84 GLU B O 1
ATOM 2377 N N . VAL B 1 86 ? -9.112 9.319 36.851 1.00 37.24 85 VAL B N 1
ATOM 2378 C CA . VAL B 1 86 ? -9.591 10.264 35.830 1.00 37.01 85 VAL B CA 1
ATOM 2379 C C . VAL B 1 86 ? -8.429 10.827 34.993 1.00 36.48 85 VAL B C 1
ATOM 2380 O O . VAL B 1 86 ? -8.510 10.869 33.771 1.00 37.53 85 VAL B O 1
ATOM 2384 N N . VAL B 1 87 ? -7.345 11.229 35.645 1.00 36.21 86 VAL B N 1
ATOM 2385 C CA . VAL B 1 87 ? -6.121 11.708 34.945 1.00 36.40 86 VAL B CA 1
ATOM 2386 C C . VAL B 1 87 ? -5.496 10.642 34.032 1.00 36.27 86 VAL B C 1
ATOM 2387 O O . VAL B 1 87 ? -5.259 10.882 32.833 1.00 35.62 86 VAL B O 1
ATOM 2391 N N . ARG B 1 88 ? -5.227 9.464 34.599 1.00 36.48 87 ARG B N 1
ATOM 2392 C CA . ARG B 1 88 ? -4.690 8.323 33.824 1.00 36.23 87 ARG B CA 1
ATOM 2393 C C . ARG B 1 88 ? -5.524 7.970 32.606 1.00 35.32 87 ARG B C 1
ATOM 2394 O O . ARG B 1 88 ? -4.997 7.642 31.543 1.00 34.68 87 ARG B O 1
ATOM 2402 N N . ARG B 1 89 ? -6.834 8.033 32.758 1.00 35.84 88 ARG B N 1
ATOM 2403 C CA . ARG B 1 89 ? -7.781 7.783 31.644 1.00 36.11 88 ARG B CA 1
ATOM 2404 C C . ARG B 1 89 ? -7.647 8.840 30.521 1.00 35.44 88 ARG B C 1
ATOM 2405 O O . ARG B 1 89 ? -7.509 8.503 29.329 1.00 34.99 88 ARG B O 1
ATOM 2421 N N . ALA B 1 91 ? -5.118 10.923 29.987 1.00 32.32 90 ALA B N 1
ATOM 2422 C CA . ALA B 1 91 ? -3.770 10.784 29.404 1.00 31.82 90 ALA B CA 1
ATOM 2423 C C . ALA B 1 91 ? -3.683 9.650 28.384 1.00 32.04 90 ALA B C 1
ATOM 2424 O O . ALA B 1 91 ? -3.132 9.845 27.286 1.00 30.82 90 ALA B O 1
ATOM 2426 N N . HIS B 1 92 ? -4.210 8.477 28.750 1.00 32.02 91 HIS B N 1
ATOM 2427 C CA . HIS B 1 92 ? -4.187 7.331 27.844 1.00 33.53 91 HIS B CA 1
ATOM 2428 C C . HIS B 1 92 ? -4.944 7.629 26.554 1.00 33.64 91 HIS B C 1
ATOM 2429 O O . HIS B 1 92 ? -4.429 7.408 25.443 1.00 33.67 91 HIS B O 1
ATOM 2436 N N . GLY B 1 93 ? -6.168 8.143 26.676 1.00 33.66 92 GLY B N 1
ATOM 2437 C CA . GLY B 1 93 ? -6.967 8.396 25.475 1.00 33.58 92 GLY B CA 1
ATOM 2438 C C . GLY B 1 93 ? -6.239 9.365 24.556 1.00 34.02 92 GLY B C 1
ATOM 2439 O O . GLY B 1 93 ? -6.120 9.142 23.327 1.00 34.52 92 GLY B O 1
ATOM 2440 N N . ALA B 1 94 ? -5.755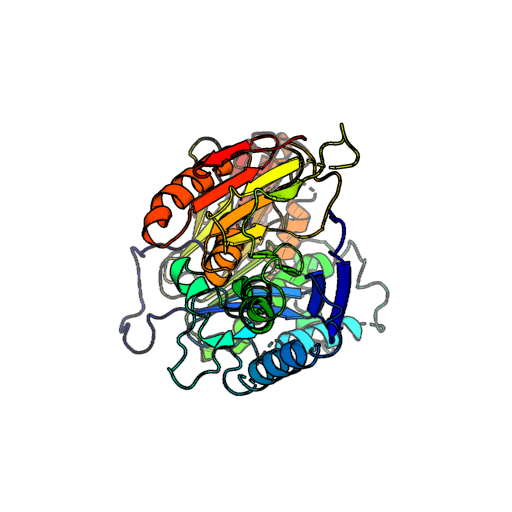 10.455 25.143 1.00 34.13 93 ALA B N 1
ATOM 2441 C CA . ALA B 1 94 ? -5.111 11.497 24.375 1.00 34.88 93 ALA B CA 1
ATOM 2442 C C . ALA B 1 94 ? -3.868 10.945 23.675 1.00 35.46 93 ALA B C 1
ATOM 2443 O O . ALA B 1 94 ? -3.670 11.199 22.475 1.00 35.38 93 ALA B O 1
ATOM 2445 N N . ARG B 1 95 ? -3.083 10.143 24.392 1.00 35.84 94 ARG B N 1
ATOM 2446 C CA . ARG B 1 95 ? -1.899 9.495 23.815 1.00 37.98 94 ARG B CA 1
ATOM 2447 C C . ARG B 1 95 ? -2.200 8.646 22.579 1.00 38.50 94 ARG B C 1
ATOM 2448 O O . ARG B 1 95 ? -1.425 8.644 21.611 1.00 39.43 94 ARG B O 1
ATOM 2456 N N . LEU B 1 96 ? -3.324 7.931 22.590 1.00 38.49 95 LEU B N 1
ATOM 2457 C CA . LEU B 1 96 ? -3.704 7.144 21.414 1.00 38.35 95 LEU B CA 1
ATOM 2458 C C . LEU B 1 96 ? -3.832 8.013 20.148 1.00 38.71 95 LEU B C 1
ATOM 2459 O O . LEU B 1 96 ? -3.513 7.561 19.055 1.00 39.63 95 LEU B O 1
ATOM 2464 N N . VAL B 1 97 ? -4.261 9.267 20.282 1.00 38.39 96 VAL B N 1
ATOM 2465 C CA . VAL B 1 97 ? -4.345 10.125 19.107 1.00 38.11 96 VAL B CA 1
ATOM 2466 C C . VAL B 1 97 ? -3.343 11.287 19.009 1.00 38.26 96 VAL B C 1
ATOM 2467 O O . VAL B 1 97 ? -3.423 12.075 18.067 1.00 39.39 96 VAL B O 1
ATOM 2471 N N . GLY B 1 98 ? -2.400 11.387 19.949 1.00 37.86 97 GLY B N 1
ATOM 2472 C CA . GLY B 1 98 ? -1.390 12.443 19.921 1.00 36.89 97 GLY B CA 1
ATOM 2473 C C . GLY B 1 98 ? -1.863 13.871 20.228 1.00 36.79 97 GLY B C 1
ATOM 2474 O O . GLY B 1 98 ? -1.385 14.833 19.626 1.00 37.30 97 GLY B O 1
ATOM 2475 N N . VAL B 1 99 ? -2.818 14.021 21.133 1.00 35.52 98 VAL B N 1
ATOM 2476 C CA . VAL B 1 99 ? -3.264 15.338 21.563 1.00 34.59 98 VAL B CA 1
ATOM 2477 C C . VAL B 1 99 ? -2.963 15.476 23.063 1.00 35.26 98 VAL B C 1
ATOM 2478 O O . VAL B 1 99 ? -2.327 14.590 23.645 1.00 36.26 98 VAL B O 1
ATOM 2482 N N . GLY B 1 100 ? -3.397 16.560 23.695 1.00 34.92 99 GLY B N 1
ATOM 2483 C CA . GLY B 1 100 ? -3.141 16.740 25.127 1.00 34.54 99 GLY B CA 1
ATOM 2484 C C . GLY B 1 100 ? -4.276 16.134 25.925 1.00 35.40 99 GLY B C 1
ATOM 2485 O O . GLY B 1 100 ? -5.398 16.016 25.426 1.00 35.56 99 GLY B O 1
ATOM 2486 N N . PRO B 1 101 ? -3.989 15.704 27.170 1.00 35.93 100 PRO B N 1
ATOM 2487 C CA . PRO B 1 101 ? -5.018 15.115 28.050 1.00 35.86 100 PRO B CA 1
ATOM 2488 C C . PRO B 1 101 ? -6.348 15.869 28.144 1.00 35.86 100 PRO B C 1
ATOM 2489 O O . PRO B 1 101 ? -7.415 15.234 28.230 1.00 35.37 100 PRO B O 1
ATOM 2493 N N . PHE B 1 102 ? -6.307 17.195 28.125 1.00 35.73 101 PHE B N 1
ATOM 2494 C CA . PHE B 1 102 ? -7.541 17.946 28.359 1.00 36.04 101 PHE B CA 1
ATOM 2495 C C . PHE B 1 102 ? -8.538 17.857 27.209 1.00 36.39 101 PHE B C 1
ATOM 2496 O O . PHE B 1 102 ? -9.730 18.116 27.390 1.00 37.32 101 PHE B O 1
ATOM 2504 N N . ALA B 1 103 ? -8.052 17.452 26.040 1.00 35.12 102 ALA B N 1
ATOM 2505 C CA . ALA B 1 103 ? -8.922 17.131 24.935 1.00 34.68 102 ALA B CA 1
ATOM 2506 C C . ALA B 1 103 ? -9.807 15.905 25.247 1.00 34.59 102 ALA B C 1
ATOM 2507 O O . ALA B 1 103 ? -10.692 15.593 24.462 1.00 34.77 102 ALA B O 1
ATOM 2509 N N . ALA B 1 104 ? -9.592 15.233 26.381 1.00 33.66 103 ALA B N 1
ATOM 2510 C CA . ALA B 1 104 ? -10.409 14.064 26.743 1.00 33.59 103 ALA B CA 1
ATOM 2511 C C . ALA B 1 104 ? -11.198 14.215 28.044 1.00 34.07 103 ALA B C 1
ATOM 2512 O O . ALA B 1 104 ? -11.832 13.258 28.474 1.00 34.34 103 ALA B O 1
ATOM 2514 N N . VAL B 1 105 ? -11.173 15.397 28.666 1.00 34.08 104 VAL B N 1
ATOM 2515 C CA . VAL B 1 105 ? -11.715 15.558 30.013 1.00 34.38 104 VAL B CA 1
ATOM 2516 C C . VAL B 1 105 ? -13.232 15.300 30.065 1.00 34.95 104 VAL B C 1
ATOM 2517 O O . VAL B 1 105 ? -13.700 14.604 30.943 1.00 34.79 104 VAL B O 1
ATOM 2521 N N . ALA B 1 106 ? -13.987 15.845 29.112 1.00 35.31 105 ALA B N 1
ATOM 2522 C CA . ALA B 1 106 ? -15.452 15.796 29.189 1.00 35.09 105 ALA B CA 1
ATOM 2523 C C . ALA B 1 106 ? -15.944 14.363 28.986 1.00 35.00 105 ALA B C 1
ATOM 2524 O O . ALA B 1 106 ? -16.637 13.825 29.832 1.00 35.19 105 ALA B O 1
ATOM 2526 N N . GLY B 1 107 ? -15.537 13.721 27.893 1.00 35.13 106 GLY B N 1
ATOM 2527 C CA . GLY B 1 107 ? -15.809 12.293 27.719 1.00 35.09 106 GLY B CA 1
ATOM 2528 C C . GLY B 1 107 ? -15.452 11.418 28.930 1.00 35.31 106 GLY B C 1
ATOM 2529 O O . GLY B 1 107 ? -16.219 10.500 29.305 1.00 34.98 106 GLY B O 1
ATOM 2530 N N . THR B 1 108 ? -14.287 11.670 29.533 1.00 35.16 107 THR B N 1
ATOM 2531 C CA . THR B 1 108 ? -13.825 10.838 30.625 1.00 35.00 107 THR B CA 1
ATOM 2532 C C . THR B 1 108 ? -14.757 10.990 31.815 1.00 36.42 107 THR B C 1
ATOM 2533 O O . THR B 1 108 ? -15.105 10.003 32.461 1.00 37.62 107 THR B O 1
ATOM 2537 N N . ILE B 1 109 ? -15.169 12.216 32.107 1.00 37.19 108 ILE B N 1
ATOM 2538 C CA . ILE B 1 109 ? -16.092 12.454 33.220 1.00 39.09 108 ILE B CA 1
ATOM 2539 C C . ILE B 1 109 ? -17.405 11.746 32.942 1.00 39.69 108 ILE B C 1
ATOM 2540 O O . ILE B 1 109 ? -17.910 11.035 33.801 1.00 40.52 108 ILE B O 1
ATOM 2545 N N . ALA B 1 110 ? -17.918 11.876 31.716 1.00 39.63 109 ALA B N 1
ATOM 2546 C CA . ALA B 1 110 ? -19.181 11.257 31.347 1.00 39.03 109 ALA B CA 1
ATOM 2547 C C . ALA B 1 110 ? -19.148 9.717 31.462 1.00 39.12 109 ALA B C 1
ATOM 2548 O O . ALA B 1 110 ? -20.101 9.121 31.970 1.00 39.38 109 ALA B O 1
ATOM 2550 N N . GLN B 1 111 ? -18.077 9.075 30.978 1.00 38.81 110 GLN B N 1
ATOM 2551 C CA . GLN B 1 111 ? -17.940 7.621 31.101 1.00 39.33 110 GLN B CA 1
ATOM 2552 C C . GLN B 1 111 ? -17.857 7.200 32.582 1.00 40.74 110 GLN B C 1
ATOM 2553 O O . GLN B 1 111 ? -18.542 6.268 33.011 1.00 42.27 110 GLN B O 1
ATOM 2567 N N . VAL B 1 113 ? -18.907 8.758 35.365 1.00 42.21 112 VAL B N 1
ATOM 2568 C CA . VAL B 1 113 ? -20.166 8.964 36.076 1.00 42.96 112 VAL B CA 1
ATOM 2569 C C . VAL B 1 113 ? -21.106 7.818 35.726 1.00 44.08 112 VAL B C 1
ATOM 2570 O O . VAL B 1 113 ? -21.779 7.269 36.599 1.00 44.47 112 VAL B O 1
ATOM 2574 N N . ALA B 1 114 ? -21.103 7.419 34.458 1.00 45.13 113 ALA B N 1
ATOM 2575 C CA . ALA B 1 114 ? -21.968 6.353 33.980 1.00 46.17 113 ALA B CA 1
ATOM 2576 C C . ALA B 1 114 ? -2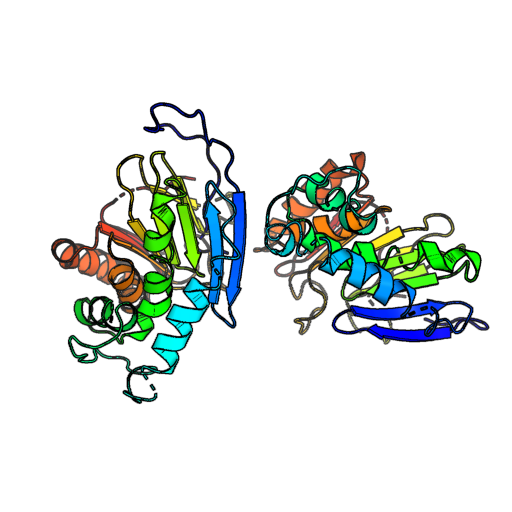1.600 5.020 34.597 1.00 47.51 113 ALA B C 1
ATOM 2577 O O . ALA B 1 114 ? -22.474 4.276 35.029 1.00 48.00 113 ALA B O 1
ATOM 2579 N N . GLU B 1 115 ? -20.309 4.708 34.611 1.00 48.87 114 GLU B N 1
ATOM 2580 C CA . GLU B 1 115 ? -19.820 3.469 35.178 1.00 50.02 114 GLU B CA 1
ATOM 2581 C C . GLU B 1 115 ? -20.170 3.343 36.668 1.00 51.39 114 GLU B C 1
ATOM 2582 O O . GLU B 1 115 ? -20.465 2.256 37.162 1.00 51.34 114 GLU B O 1
ATOM 2588 N N . ARG B 1 116 ? -20.126 4.466 37.375 1.00 53.04 115 ARG B N 1
ATOM 2589 C CA . ARG B 1 116 ? -20.324 4.495 38.802 1.00 54.40 115 ARG B CA 1
ATOM 2590 C C . ARG B 1 116 ? -21.769 4.226 39.162 1.00 55.51 115 ARG B C 1
ATOM 2591 O O . ARG B 1 116 ? -22.028 3.568 40.166 1.00 56.00 115 ARG B O 1
ATOM 2599 N N . PHE B 1 117 ? -22.694 4.708 38.325 1.00 56.58 116 PHE B N 1
ATOM 2600 C CA . PHE B 1 117 ? -24.139 4.636 38.584 1.00 56.96 116 PHE B CA 1
ATOM 2601 C C . PHE B 1 117 ? -24.924 3.654 37.726 1.00 57.78 116 PHE B C 1
ATOM 2602 O O . PHE B 1 117 ? -26.138 3.519 37.904 1.00 57.17 116 PHE B O 1
ATOM 2610 N N . VAL B 1 118 ? -24.237 2.954 36.819 1.00 58.91 117 VAL B N 1
ATOM 2611 C CA . VAL B 1 118 ? -24.906 1.959 35.982 1.00 60.22 117 VAL B CA 1
ATOM 2612 C C . VAL B 1 118 ? -25.629 0.900 36.835 1.00 61.63 117 VAL B C 1
ATOM 2613 O O . VAL B 1 118 ? -26.791 0.589 36.579 1.00 61.87 117 VAL B O 1
ATOM 2617 N N . ASP B 1 119 ? -24.957 0.389 37.867 1.00 62.99 118 ASP B N 1
ATOM 2618 C CA . ASP B 1 119 ? -25.519 -0.666 38.720 1.00 64.32 118 ASP B CA 1
ATOM 2619 C C . ASP B 1 119 ? -26.951 -0.407 39.221 1.00 64.52 118 ASP B C 1
ATOM 2620 O O . ASP B 1 119 ? -27.763 -1.333 39.269 1.00 64.55 118 ASP B O 1
ATOM 2625 N N . VAL B 1 120 ? -27.261 0.848 39.550 1.00 64.52 119 VAL B N 1
ATOM 2626 C CA . VAL B 1 120 ? -28.614 1.221 39.975 1.00 64.57 119 VAL B CA 1
ATOM 2627 C C . VAL B 1 120 ? -29.491 1.774 38.832 1.00 64.80 119 VAL B C 1
ATOM 2628 O O . VAL B 1 120 ? -30.639 2.184 39.055 1.00 65.36 119 VAL B O 1
ATOM 2632 N N . SER B 1 121 ? -28.953 1.795 37.616 1.00 64.63 120 SER B N 1
ATOM 2633 C CA . SER B 1 121 ? -29.696 2.272 36.452 1.00 64.59 120 SER B CA 1
ATOM 2634 C C . SER B 1 121 ? -29.128 1.630 35.190 1.00 64.50 120 SER B C 1
ATOM 2635 O O . SER B 1 121 ? -28.315 2.242 34.501 1.00 64.78 120 SER B O 1
ATOM 2638 N N . PRO B 1 122 ? -29.519 0.367 34.904 1.00 64.47 121 PRO B N 1
ATOM 2639 C CA . PRO B 1 122 ? -28.973 -0.360 33.752 1.00 63.91 121 PRO B CA 1
ATOM 2640 C C . PRO B 1 122 ? -29.222 0.313 32.399 1.00 63.12 121 PRO B C 1
ATOM 2641 O O . PRO B 1 122 ? -28.568 -0.056 31.409 1.00 63.47 121 PRO B O 1
ATOM 2645 N N . GLU B 1 123 ? -30.171 1.258 32.366 1.00 61.73 122 GLU B N 1
ATOM 2646 C CA . GLU B 1 123 ? -30.368 2.166 31.247 1.00 60.47 122 GLU B CA 1
ATOM 2647 C C . GLU B 1 123 ? -29.959 3.543 31.743 1.00 59.50 122 GLU B C 1
ATOM 2648 O O . GLU B 1 123 ? -30.556 4.062 32.702 1.00 58.97 122 GLU B O 1
ATOM 2654 N N . LEU B 1 124 ? -28.941 4.122 31.087 1.00 57.45 123 LEU B N 1
ATOM 2655 C CA . LEU B 1 124 ? -28.247 5.316 31.589 1.00 55.74 123 LEU B CA 1
ATOM 2656 C C . LEU B 1 124 ? -27.494 6.059 30.480 1.00 54.36 123 LEU B C 1
ATOM 2657 O O . LEU B 1 124 ? -26.622 5.493 29.812 1.00 53.50 123 LEU B O 1
ATOM 2662 N N . ILE B 1 125 ? -27.852 7.321 30.289 1.00 53.56 124 ILE B N 1
ATOM 2663 C CA . ILE B 1 125 ? -27.142 8.175 29.357 1.00 52.86 124 ILE B CA 1
ATOM 2664 C C . ILE B 1 125 ? -26.547 9.350 30.099 1.00 52.14 124 ILE B C 1
ATOM 2665 O O . ILE B 1 125 ? -27.263 10.104 30.737 1.00 52.25 124 ILE B O 1
ATOM 2670 N N . VAL B 1 126 ? -25.233 9.505 30.012 1.00 51.20 125 VAL B N 1
ATOM 2671 C CA . VAL B 1 126 ? -24.597 10.686 30.560 1.00 50.63 125 VAL B CA 1
ATOM 2672 C C . VAL B 1 126 ? -24.051 11.563 29.436 1.00 50.75 125 VAL B C 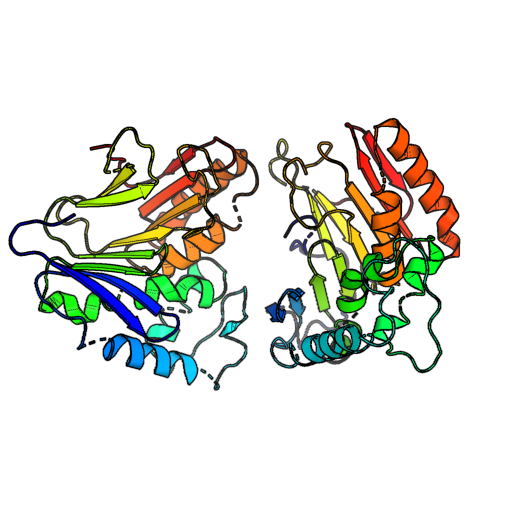1
ATOM 2673 O O . VAL B 1 126 ? -23.171 11.151 28.686 1.00 50.59 125 VAL B O 1
ATOM 2677 N N . GLU B 1 127 ? -24.583 12.774 29.332 1.00 51.30 126 GLU B N 1
ATOM 2678 C CA . GLU B 1 127 ? -24.153 13.711 28.311 1.00 52.15 126 GLU B CA 1
ATOM 2679 C C . GLU B 1 127 ? -23.437 14.875 28.960 1.00 51.56 126 GLU B C 1
ATOM 2680 O O . GLU B 1 127 ? -23.970 15.510 29.870 1.00 51.71 126 GLU B O 1
ATOM 2686 N N . ASN B 1 128 ? -22.208 15.118 28.508 1.00 51.15 127 ASN B N 1
ATOM 2687 C CA . ASN B 1 128 ? -21.385 16.229 28.969 1.00 50.63 127 ASN B CA 1
ATOM 2688 C C . ASN B 1 128 ? -20.906 17.030 27.760 1.00 50.85 127 ASN B C 1
ATOM 2689 O O . ASN B 1 128 ? -19.949 16.635 27.076 1.00 50.86 127 ASN B O 1
ATOM 2694 N N . GLY B 1 129 ? -21.578 18.144 27.486 1.00 50.82 128 GLY B N 1
ATOM 2695 C CA . GLY B 1 129 ? -21.298 18.931 26.287 1.00 51.19 128 GLY B CA 1
ATOM 2696 C C . GLY B 1 129 ? -21.520 18.084 25.035 1.00 51.29 128 GLY B C 1
ATOM 2697 O O . GLY B 1 129 ? -22.565 17.436 24.881 1.00 51.76 128 GLY B O 1
ATOM 2698 N N . GLY B 1 130 ? -20.530 18.056 24.151 1.00 51.05 129 GLY B N 1
ATOM 2699 C CA . GLY B 1 130 ? -20.634 17.250 22.925 1.00 50.72 129 GLY B CA 1
ATOM 2700 C C . GLY B 1 130 ? -20.403 15.761 23.121 1.00 50.47 129 GLY B C 1
ATOM 2701 O O . GLY B 1 130 ? -20.544 14.977 22.168 1.00 50.96 129 GLY B O 1
ATOM 2702 N N . ASP B 1 131 ? -20.060 15.363 24.345 1.00 49.50 130 ASP B N 1
ATOM 2703 C CA . ASP B 1 131 ? -19.684 13.979 24.649 1.00 49.72 130 ASP B CA 1
ATOM 2704 C C . ASP B 1 131 ? -20.778 13.209 25.375 1.00 49.09 130 ASP B C 1
ATOM 2705 O O . ASP B 1 131 ? -21.384 13.710 26.315 1.00 50.03 130 ASP B O 1
ATOM 2710 N N . LEU B 1 132 ? -21.008 11.973 24.958 1.00 48.23 131 LEU B N 1
ATOM 2711 C CA . LEU B 1 132 ? -22.120 11.196 25.471 1.00 47.52 131 LEU B CA 1
ATOM 2712 C C . LEU B 1 132 ? -21.720 9.765 25.810 1.00 47.47 131 LEU B C 1
ATOM 2713 O O . LEU B 1 132 ? -21.017 9.100 25.022 1.00 47.61 131 LEU B O 1
ATOM 2718 N N . TYR B 1 133 ? -22.134 9.305 26.995 1.00 46.79 132 TYR B N 1
ATOM 2719 C CA . TYR B 1 133 ? -21.958 7.908 27.347 1.00 46.77 132 TYR B CA 1
ATOM 2720 C C . TYR B 1 133 ? -23.294 7.193 27.559 1.00 47.81 132 TYR B C 1
ATOM 2721 O O . TYR B 1 133 ? -24.252 7.751 28.128 1.00 47.61 132 TYR B O 1
ATOM 2730 N N . LEU B 1 134 ? -23.370 5.964 27.073 1.00 48.77 133 LEU B N 1
ATOM 2731 C CA . LEU B 1 134 ? -24.634 5.257 27.087 1.00 50.11 133 LEU B CA 1
ATOM 2732 C C . LEU B 1 134 ? -24.472 3.820 27.519 1.00 50.88 133 LEU B C 1
ATOM 2733 O O . LEU B 1 134 ? -23.607 3.092 27.026 1.00 50.46 133 LEU B O 1
ATOM 2738 N N . TYR B 1 135 ? -25.322 3.447 28.470 1.00 52.54 134 TYR B N 1
ATOM 2739 C CA . TYR B 1 135 ? -25.565 2.060 28.851 1.00 54.03 134 TYR B CA 1
ATOM 2740 C C . TYR B 1 135 ? -27.009 1.762 28.508 1.00 55.59 134 TYR B C 1
ATOM 2741 O O . TYR B 1 135 ? -27.908 2.574 28.800 1.00 55.30 134 TYR B O 1
ATOM 2750 N N . SER B 1 136 ? -27.226 0.613 27.867 1.00 57.84 135 SER B N 1
ATOM 2751 C CA . SER B 1 136 ? -28.579 0.186 27.494 1.00 60.26 135 SER B CA 1
ATOM 2752 C C . SER B 1 136 ? -28.629 -1.243 26.980 1.00 61.69 135 SER B C 1
ATOM 2753 O O . SER B 1 136 ? -27.624 -1.795 26.532 1.00 61.93 135 SER B O 1
ATOM 2756 N N . GLU B 1 137 ? -29.818 -1.836 27.067 1.00 63.99 136 GLU B N 1
ATOM 2757 C CA . GLU B 1 137 ? -30.051 -3.201 26.583 1.00 65.74 136 GLU B CA 1
ATOM 2758 C C . GLU B 1 137 ? -31.068 -3.231 25.450 1.00 66.07 136 GLU B C 1
ATOM 2759 O O . GLU B 1 137 ? -31.345 -4.297 24.886 1.00 66.44 136 GLU B O 1
ATOM 2765 N N . ARG B 1 138 ? -31.605 -2.055 25.119 1.00 66.41 137 ARG B N 1
ATOM 2766 C CA . ARG B 1 138 ? -32.399 -1.886 23.902 1.00 66.82 137 ARG B CA 1
ATOM 2767 C C . ARG B 1 138 ? -31.731 -0.978 22.844 1.00 66.75 137 ARG B C 1
ATOM 2768 O O . ARG B 1 138 ? -30.757 -0.280 23.140 1.00 66.47 137 ARG B O 1
ATOM 2776 N N . ASP B 1 139 ? -32.261 -1.031 21.618 1.00 66.67 138 ASP B N 1
ATOM 2777 C CA . ASP B 1 139 ? -31.941 -0.097 20.529 1.00 66.57 138 ASP B CA 1
ATOM 2778 C C . ASP B 1 139 ? -32.106 1.356 20.969 1.00 66.10 138 ASP B C 1
ATOM 2779 O O . ASP B 1 139 ? -33.115 1.709 21.578 1.00 66.14 138 ASP B O 1
ATOM 2784 N N . ARG B 1 140 ? -31.116 2.192 20.650 1.00 65.73 139 ARG B N 1
ATOM 2785 C CA . ARG B 1 140 ? -31.137 3.629 20.999 1.00 65.10 139 ARG B CA 1
ATOM 2786 C C . ARG B 1 140 ? -30.722 4.500 19.816 1.00 64.31 139 ARG B C 1
ATOM 2787 O O . ARG B 1 140 ? -29.831 4.126 19.056 1.00 64.31 139 ARG B O 1
ATOM 2795 N N . VAL B 1 141 ? -31.356 5.659 19.676 1.00 63.34 140 VAL B N 1
ATOM 2796 C CA . VAL B 1 141 ? -30.940 6.629 18.685 1.00 63.01 140 VAL B CA 1
ATOM 2797 C C . VAL B 1 141 ? -30.428 7.876 19.381 1.00 63.50 140 VAL B C 1
ATOM 2798 O O . VAL B 1 141 ? -31.218 8.710 19.861 1.00 63.78 140 VAL B O 1
ATOM 2802 N N . VAL B 1 142 ? -29.103 8.011 19.407 1.00 63.07 141 VAL B N 1
ATOM 2803 C CA . VAL B 1 142 ? -28.452 9.167 19.996 1.00 62.68 141 VAL B CA 1
ATOM 2804 C C . VAL B 1 142 ? -28.371 10.287 18.978 1.00 62.89 141 VAL B C 1
ATOM 2805 O O . VAL B 1 142 ? -27.708 10.140 17.958 1.00 62.74 141 VAL B O 1
ATOM 2809 N N . GLY B 1 143 ? -29.031 11.406 19.250 1.00 63.35 142 GLY B N 1
ATOM 2810 C CA . GLY B 1 143 ? -28.984 12.562 18.361 1.00 64.82 142 GLY B CA 1
ATOM 2811 C C . GLY B 1 143 ? -27.615 13.212 18.295 1.00 66.03 142 GLY B C 1
ATOM 2812 O O . GLY B 1 143 ? -26.901 13.253 19.292 1.00 66.40 142 GLY B O 1
ATOM 2813 N N . ILE B 1 144 ? -27.241 13.705 17.116 1.00 67.37 143 ILE B N 1
ATOM 2814 C CA . ILE B 1 144 ? -25.943 14.375 16.898 1.00 68.41 143 ILE B CA 1
ATOM 2815 C C . ILE B 1 144 ? -26.073 15.700 16.145 1.00 69.69 143 ILE B C 1
ATOM 2816 O O . ILE B 1 144 ? -25.254 16.606 16.294 1.00 70.14 143 ILE B O 1
ATOM 2821 N N . LEU B 1 145 ? -27.106 15.790 15.324 1.00 71.20 144 LEU B N 1
ATOM 2822 C CA . LEU B 1 145 ? -27.385 16.960 14.522 1.00 72.78 144 LEU B CA 1
ATOM 2823 C C . LEU B 1 145 ? -28.875 17.090 14.541 1.00 73.87 144 LEU B C 1
ATOM 2824 O O . LEU B 1 145 ? -29.565 16.095 14.759 1.00 74.17 144 LEU B O 1
ATOM 2829 N N . PRO B 1 146 ? -29.387 18.310 14.321 1.00 74.88 145 PRO B N 1
ATOM 2830 C CA . PRO B 1 146 ? -30.730 18.410 13.768 1.00 75.59 145 PRO B CA 1
ATOM 2831 C C . PRO B 1 146 ? -30.681 18.415 12.240 1.00 76.51 145 PRO B C 1
ATOM 2832 O O . PRO B 1 146 ? -29.614 18.619 11.647 1.00 76.60 145 PRO B O 1
ATOM 2836 N N . ASP B 1 147 ? -31.825 18.160 11.612 1.00 77.56 146 ASP B N 1
ATOM 2837 C CA . ASP B 1 147 ? -32.057 18.538 10.207 1.00 78.29 146 ASP B CA 1
ATOM 2838 C C . ASP B 1 147 ? -33.392 19.300 10.022 1.00 78.43 146 ASP B C 1
ATOM 2839 O O . ASP B 1 147 ? -33.507 20.084 9.067 1.00 78.99 146 ASP B O 1
ATOM 2844 N N . PRO B 1 148 ? -34.367 19.129 10.966 1.00 78.34 147 PRO B N 1
ATOM 2845 C CA . PRO B 1 148 ? -35.794 19.401 10.849 1.00 78.10 147 PRO B CA 1
ATOM 2846 C C . PRO B 1 148 ? -36.334 20.028 9.558 1.00 77.75 147 PRO B C 1
ATOM 2847 O O . PRO B 1 148 ? -36.030 21.182 9.266 1.00 77.72 147 PRO B O 1
ATOM 2851 N N . ALA B 1 149 ? -37.137 19.300 8.780 1.00 77.62 148 ALA B N 1
ATOM 2852 C CA . ALA B 1 149 ? -37.555 17.892 8.965 1.00 77.39 148 ALA B CA 1
ATOM 2853 C C . ALA B 1 149 ? -38.425 17.481 10.192 1.00 77.39 148 ALA B C 1
ATOM 2854 O O . ALA B 1 149 ? -39.657 17.367 10.071 1.00 77.30 148 ALA B O 1
ATOM 2856 N N . SER B 1 150 ? -37.796 17.245 11.346 1.00 77.13 149 SER B N 1
ATOM 2857 C CA . SER B 1 150 ? -38.489 16.633 12.497 1.00 77.00 149 SER B CA 1
ATOM 2858 C C . SER B 1 150 ? -38.202 17.308 13.839 1.00 76.56 149 SER B C 1
ATOM 2859 O O . SER B 1 150 ? -37.162 17.938 14.023 1.00 76.53 149 SER B O 1
ATOM 2862 N N . GLY B 1 151 ? -39.127 17.151 14.781 1.00 76.35 150 GLY B N 1
ATOM 2863 C CA . GLY B 1 151 ? -38.899 17.596 16.147 1.00 76.16 150 GLY B CA 1
ATOM 2864 C C . GLY B 1 151 ? -37.675 16.893 16.711 1.00 76.36 150 GLY B C 1
ATOM 2865 O O . GLY B 1 151 ? -36.868 17.496 17.432 1.00 76.47 150 GLY B O 1
ATOM 2866 N N . ASP B 1 152 ? -37.542 15.609 16.366 1.00 76.14 151 ASP B N 1
ATOM 2867 C CA . ASP B 1 152 ? -36.396 14.790 16.751 1.00 75.46 151 ASP B CA 1
ATOM 2868 C C . ASP B 1 152 ? -35.216 14.993 15.793 1.00 74.84 151 ASP B C 1
ATOM 2869 O O . ASP B 1 152 ? -35.392 15.092 14.567 1.00 75.09 151 ASP B O 1
ATOM 2882 N N . VAL B 1 154 ? -31.346 14.182 13.892 1.00 67.82 153 VAL B N 1
ATOM 2883 C CA . VAL B 1 154 ? -30.607 13.129 13.185 1.00 65.05 153 VAL B CA 1
ATOM 2884 C C . VAL B 1 154 ? -29.637 12.431 14.127 1.00 63.09 153 VAL B C 1
ATOM 2885 O O . VAL B 1 154 ? -28.805 13.071 14.760 1.00 62.61 153 VAL B O 1
ATOM 2889 N N . GLY B 1 155 ? -29.734 11.114 14.209 1.00 60.75 154 GLY B N 1
ATOM 2890 C CA . GLY B 1 155 ? -28.964 10.401 15.185 1.00 58.39 154 GLY B CA 1
ATOM 2891 C C . GLY B 1 155 ? -28.226 9.203 14.672 1.00 56.86 154 GLY B C 1
ATOM 2892 O O . GLY B 1 155 ? -28.275 8.885 13.499 1.00 56.29 154 GLY B O 1
ATOM 2893 N N . ILE B 1 156 ? -27.532 8.544 15.584 1.00 56.01 155 ILE B N 1
ATOM 2894 C CA . ILE B 1 156 ? -26.824 7.310 15.302 1.00 55.62 155 ILE B CA 1
ATOM 2895 C C . ILE B 1 156 ? -27.484 6.214 16.108 1.00 55.57 155 ILE B C 1
ATOM 2896 O O . ILE B 1 156 ? -27.674 6.337 17.313 1.00 55.42 155 ILE B O 1
ATOM 2901 N N . LEU B 1 157 ? -27.846 5.138 15.436 1.00 55.82 156 LEU B N 1
ATOM 2902 C CA . LEU B 1 157 ? -28.497 4.055 16.114 1.00 56.18 156 LEU B CA 1
ATOM 2903 C C . LEU B 1 157 ? -27.468 3.296 16.927 1.00 56.73 156 LEU B C 1
ATOM 2904 O O . LEU B 1 157 ? -26.368 3.006 16.440 1.00 56.59 156 LEU B O 1
ATOM 2909 N N . VAL B 1 158 ? -27.830 2.991 18.172 1.00 57.25 157 VAL B N 1
ATOM 2910 C CA . VAL B 1 158 ? -27.057 2.070 18.985 1.00 57.97 157 VAL B CA 1
ATOM 2911 C C . VAL B 1 158 ? -27.886 0.781 19.190 1.00 58.94 157 VAL B C 1
ATOM 2912 O O . VAL B 1 158 ? -28.866 0.760 19.941 1.00 59.20 157 VAL B O 1
ATOM 2916 N N . ARG B 1 159 ? -27.483 -0.285 18.504 1.00 59.86 158 ARG B N 1
ATOM 2917 C CA . ARG B 1 159 ? -28.211 -1.559 18.526 1.00 60.66 158 ARG B CA 1
ATOM 2918 C C . ARG B 1 159 ? -28.096 -2.295 19.851 1.00 61.07 158 ARG B C 1
ATOM 2919 O O . ARG B 1 159 ? -27.011 -2.357 20.441 1.00 61.53 158 ARG B O 1
ATOM 2927 N N . ALA B 1 160 ? -29.217 -2.864 20.308 1.00 61.13 159 ALA B N 1
ATOM 2928 C CA . ALA B 1 160 ? -29.261 -3.647 21.542 1.00 60.90 159 ALA B CA 1
ATOM 2929 C C . ALA B 1 160 ? -28.013 -4.531 21.725 1.00 60.79 159 ALA B C 1
ATOM 2930 O O . ALA B 1 160 ? -27.697 -5.363 20.869 1.00 61.13 159 ALA B O 1
ATOM 2932 N N . GLY B 1 161 ? -27.297 -4.327 22.830 1.00 60.57 160 GLY B N 1
ATOM 2933 C CA . GLY B 1 161 ? -26.106 -5.125 23.146 1.00 59.69 160 GLY B CA 1
ATOM 2934 C C . GLY B 1 161 ? -24.831 -4.609 22.497 1.00 59.24 160 GLY B C 1
ATOM 2935 O O . GLY B 1 161 ? -23.768 -5.225 22.631 1.00 59.26 160 GLY B O 1
ATOM 2936 N N . THR B 1 162 ? -24.930 -3.499 21.761 1.00 58.37 161 THR B N 1
ATOM 2937 C CA . THR B 1 162 ? -23.720 -2.840 21.242 1.00 57.17 161 THR B CA 1
ATOM 2938 C C . THR B 1 162 ? -23.155 -1.838 22.257 1.00 56.06 161 THR B C 1
ATOM 2939 O O . THR B 1 162 ? -21.990 -1.492 22.168 1.00 56.37 161 THR B O 1
ATOM 2943 N N . ALA B 1 163 ? -23.990 -1.410 23.216 1.00 54.76 162 ALA B N 1
ATOM 2944 C CA . ALA B 1 163 ? -23.578 -0.672 24.427 1.00 53.17 162 ALA B CA 1
ATOM 2945 C C . ALA B 1 163 ? -22.800 -1.542 25.455 1.00 51.87 162 ALA B C 1
ATOM 2946 O O . ALA B 1 163 ? -22.814 -2.774 25.365 1.00 52.82 162 ALA B O 1
ATOM 2948 N N . PRO B 1 164 ? -22.069 -0.913 26.401 1.00 50.04 163 PRO B N 1
ATOM 2949 C CA . PRO B 1 164 ? -21.884 0.543 26.609 1.00 48.38 163 PRO B CA 1
ATOM 2950 C C . PRO B 1 164 ? -21.041 1.184 25.506 1.00 46.46 163 PRO B C 1
ATOM 2951 O O . PRO B 1 164 ? -20.122 0.541 24.955 1.00 45.76 163 PRO B O 1
ATOM 2955 N N . VAL B 1 165 ? -21.354 2.430 25.178 1.00 44.21 164 VAL B N 1
ATOM 2956 C CA . VAL B 1 165 ? -20.589 3.122 24.152 1.00 42.61 164 VAL B CA 1
ATOM 2957 C C . VAL B 1 165 ? -20.563 4.623 24.362 1.00 42.07 164 VAL B C 1
ATOM 2958 O O . VAL B 1 165 ? -21.402 5.193 25.068 1.00 42.04 164 VAL B O 1
ATOM 2962 N N . SER B 1 166 ? -19.610 5.259 23.696 1.00 41.38 165 SER B N 1
ATOM 2963 C CA . SER B 1 166 ? -19.512 6.687 23.695 1.00 40.86 165 SER B CA 1
ATOM 2964 C C . SER B 1 166 ? -19.767 7.258 22.314 1.00 40.42 165 SER B C 1
ATOM 2965 O O . SER B 1 166 ? -19.447 6.625 21.307 1.00 40.41 165 SER B O 1
ATOM 2968 N N . LEU B 1 167 ? -20.351 8.451 22.277 1.00 39.86 166 LEU B N 1
ATOM 2969 C CA . LEU B 1 167 ? -20.375 9.270 21.068 1.00 40.08 166 LEU B CA 1
ATOM 2970 C C . LEU B 1 167 ? -19.938 10.681 21.404 1.00 40.09 166 LEU B C 1
ATOM 2971 O O . LEU B 1 167 ? -20.643 11.406 22.117 1.00 40.21 166 LEU B O 1
ATOM 2976 N N . CYS B 1 168 ? -18.764 11.051 20.905 1.00 39.99 167 CYS B N 1
ATOM 2977 C CA . CYS B 1 168 ? -18.172 12.339 21.207 1.00 41.62 167 CYS B CA 1
ATOM 2978 C C . CYS B 1 168 ? -18.048 13.237 19.990 1.00 43.00 167 CYS B C 1
ATOM 2979 O O . CYS B 1 168 ? -17.597 12.794 18.953 1.00 42.89 167 CYS B O 1
ATOM 2982 N N . GLY B 1 169 ? -18.436 14.499 20.141 1.00 45.48 168 GLY B N 1
ATOM 2983 C CA . GLY B 1 169 ? -18.430 15.474 19.057 1.00 49.01 168 GLY B CA 1
ATOM 2984 C C . GLY B 1 169 ? -17.301 16.463 19.207 1.00 52.25 168 GLY B C 1
ATOM 2985 O O . GLY B 1 169 ? -16.791 16.671 20.313 1.00 51.73 168 GLY B O 1
ATOM 2986 N N . SER B 1 170 ? -16.902 17.075 18.096 1.00 55.74 169 SER B N 1
ATOM 2987 C CA . SER B 1 170 ? -15.712 17.925 18.072 1.00 59.86 169 SER B CA 1
ATOM 2988 C C . SER B 1 170 ? -16.023 19.316 18.593 1.00 63.15 169 SER B C 1
ATOM 2989 O O . SER B 1 170 ? -15.176 19.944 19.217 1.00 64.04 169 SER B O 1
ATOM 2992 N N . SER B 1 171 ? -17.230 19.795 18.320 1.00 67.38 170 SER B N 1
ATOM 2993 C CA . SER B 1 171 ? -17.691 21.071 18.845 1.00 71.69 170 SER B CA 1
ATOM 2994 C C . SER B 1 171 ? -19.118 20.907 19.360 1.00 74.44 170 SER B C 1
ATOM 2995 O O . SER B 1 171 ? -19.996 20.388 18.642 1.00 74.99 170 SER B O 1
ATOM 2998 N N . ALA B 1 172 ? -19.345 21.339 20.602 1.00 77.39 171 ALA B N 1
ATOM 2999 C CA . ALA B 1 172 ? -20.661 21.205 21.233 1.00 80.11 171 ALA B CA 1
ATOM 3000 C C . ALA B 1 172 ? -21.674 22.187 20.653 1.00 82.08 171 ALA B C 1
ATOM 3001 O O . ALA B 1 172 ? -22.717 21.771 20.134 1.00 82.34 171 ALA B O 1
ATOM 3003 N N . ARG B 1 173 ? -21.342 23.479 20.741 1.00 84.58 172 ARG B N 1
ATOM 3004 C CA . ARG B 1 173 ? -22.216 24.587 20.332 1.00 86.92 172 ARG B CA 1
ATOM 3005 C C . ARG B 1 173 ? -21.380 25.756 19.804 1.00 88.48 172 ARG B C 1
ATOM 3006 O O . ARG B 1 173 ? -20.435 26.200 20.464 1.00 88.62 172 ARG B O 1
ATOM 3014 N N . ILE B 1 174 ? -21.719 26.242 18.611 1.00 90.52 173 ILE B N 1
ATOM 3015 C CA . ILE B 1 174 ? -21.079 27.447 18.059 1.00 92.43 173 ILE B CA 1
ATOM 3016 C C . ILE B 1 174 ? -22.100 28.543 17.680 1.00 93.51 173 ILE B C 1
ATOM 3017 O O . ILE B 1 174 ? -21.944 29.695 18.104 1.00 93.83 173 ILE B O 1
ATOM 3022 N N . GLY B 1 175 ? -23.150 28.210 16.925 1.00 94.54 174 GLY B N 1
ATOM 3023 C CA . GLY B 1 175 ? -23.454 26.860 16.441 1.00 95.52 174 GLY B CA 1
ATOM 3024 C C . GLY B 1 175 ? -24.720 26.918 15.607 1.00 96.29 174 GLY B C 1
ATOM 3025 O O . GLY B 1 175 ? -25.733 26.281 15.934 1.00 96.40 174 GLY B O 1
ATOM 3026 N N . HIS B 1 176 ? -24.648 27.706 14.533 1.00 96.75 175 HIS B N 1
ATOM 3027 C CA . HIS B 1 176 ? -25.783 27.980 13.646 1.00 97.06 175 HIS B CA 1
ATOM 3028 C C . HIS B 1 176 ? -25.297 28.038 12.191 1.00 96.76 175 HIS B C 1
ATOM 3029 O O . HIS B 1 176 ? -24.250 28.632 11.908 1.00 96.81 175 HIS B O 1
ATOM 3036 N N . SER B 1 177 ? -26.035 27.409 11.276 1.00 96.23 176 SER B N 1
ATOM 3037 C CA . SER B 1 177 ? -27.259 26.668 11.611 1.00 95.59 176 SER B CA 1
ATOM 3038 C C . SER B 1 177 ? -27.020 25.179 11.954 1.00 95.03 176 SER B C 1
ATOM 3039 O O . SER B 1 177 ? -27.984 24.400 12.027 1.00 95.17 176 SER B O 1
ATOM 3042 N N . LEU B 1 178 ? -25.753 24.809 12.200 1.00 93.88 177 LEU B N 1
ATOM 3043 C CA . LEU B 1 178 ? -25.320 23.402 12.372 1.00 92.70 177 LEU B CA 1
ATOM 3044 C C . LEU B 1 178 ? -26.326 22.356 11.879 1.00 91.64 177 LEU B C 1
ATOM 3045 O O . LEU B 1 178 ? -26.992 21.686 12.675 1.00 91.53 177 LEU B O 1
ATOM 3050 N N . SER B 1 179 ? -26.423 22.242 10.555 1.00 90.31 178 SER B N 1
ATOM 3051 C CA . SER B 1 179 ? -27.358 21.325 9.903 1.00 88.85 178 SER B CA 1
ATOM 3052 C C . SER B 1 179 ? -26.603 20.254 9.094 1.00 87.50 178 SER B C 1
ATOM 3053 O O . SER B 1 179 ? -25.524 19.812 9.495 1.00 87.23 178 SER B O 1
ATOM 3056 N N . LEU B 1 180 ? -27.187 19.835 7.973 1.00 85.87 179 LEU B N 1
ATOM 3057 C CA . LEU B 1 180 ? -26.588 18.826 7.108 1.00 83.97 179 LEU B CA 1
ATOM 3058 C C . LEU B 1 180 ? -25.551 19.481 6.193 1.00 82.53 179 LEU B C 1
ATOM 3059 O O . LEU B 1 180 ? -25.866 20.419 5.457 1.00 82.52 179 LEU B O 1
ATOM 3064 N N . GLY B 1 181 ? -24.312 18.992 6.258 1.00 80.85 180 GLY B N 1
ATOM 3065 C CA . GLY B 1 181 ? -23.192 19.563 5.500 1.00 78.61 180 GLY B CA 1
ATOM 3066 C C . GLY B 1 181 ? -22.791 20.950 5.976 1.00 76.93 180 GLY B C 1
ATOM 3067 O O . GLY B 1 181 ? -21.700 21.437 5.659 1.00 76.87 180 GLY B O 1
ATOM 3068 N N . ASP B 1 182 ? -23.685 21.556 6.758 1.00 75.12 181 ASP B N 1
ATOM 3069 C CA . ASP B 1 182 ? -23.603 22.938 7.234 1.00 72.95 181 ASP B CA 1
ATOM 3070 C C . ASP B 1 182 ? -22.932 22.980 8.608 1.00 70.74 181 ASP B C 1
ATOM 3071 O O . ASP B 1 182 ? -23.484 22.501 9.604 1.00 70.23 181 ASP B O 1
ATOM 3076 N N . GLY B 1 183 ? -21.733 23.547 8.650 1.00 68.36 182 GLY B N 1
ATOM 3077 C CA . GLY B 1 183 ? -20.977 23.639 9.892 1.00 65.60 182 GLY B CA 1
ATOM 3078 C C . GLY B 1 183 ? -20.056 22.452 10.137 1.00 63.63 182 GLY B C 1
ATOM 3079 O O . GLY B 1 183 ? -20.469 21.290 10.061 1.00 63.84 182 GLY B O 1
ATOM 3080 N N . ASP B 1 184 ? -18.804 22.769 10.440 1.00 61.14 183 ASP B N 1
ATOM 3081 C CA . ASP B 1 184 ? -17.752 21.815 10.753 1.00 58.64 183 ASP B CA 1
ATOM 3082 C C . ASP B 1 184 ? -18.122 20.906 11.951 1.00 56.12 183 ASP B C 1
ATOM 3083 O O . ASP B 1 184 ? -18.556 21.404 12.989 1.00 56.10 183 ASP B O 1
ATOM 3088 N N . LEU B 1 185 ? -17.970 19.583 11.810 1.00 52.60 184 LEU B N 1
ATOM 3089 C CA . LEU B 1 185 ? -18.323 18.624 12.886 1.00 49.09 184 LEU B CA 1
ATOM 3090 C C . LEU B 1 185 ? -17.718 17.242 12.660 1.00 47.13 184 LEU B C 1
ATOM 3091 O O . LEU B 1 185 ? -17.965 16.636 11.614 1.00 46.60 184 LEU B O 1
ATOM 3096 N N . ALA B 1 186 ? -16.928 16.753 13.627 1.00 44.17 185 ALA B N 1
ATOM 3097 C CA . ALA B 1 186 ? -16.573 15.333 13.686 1.00 41.41 185 ALA B CA 1
ATOM 3098 C C . ALA B 1 186 ? -17.207 14.641 14.906 1.00 40.22 185 ALA B C 1
ATOM 3099 O O . ALA B 1 186 ? -17.159 15.158 16.024 1.00 39.68 185 ALA B O 1
ATOM 3101 N N . VAL B 1 187 ? -17.808 13.477 14.680 1.00 38.39 186 VAL B N 1
ATOM 3102 C CA . VAL B 1 187 ? -18.425 12.670 15.739 1.00 37.03 186 VAL B CA 1
ATOM 3103 C C . VAL B 1 187 ? -17.718 11.310 15.802 1.00 36.53 186 VAL B C 1
ATOM 3104 O O . VAL B 1 187 ? -17.549 10.643 14.786 1.00 36.89 186 VAL B O 1
ATOM 3108 N N . VAL B 1 188 ? -17.278 10.918 16.983 1.00 36.10 187 VAL B N 1
ATOM 3109 C CA . VAL B 1 188 ? -16.471 9.709 17.136 1.00 35.88 187 VAL B CA 1
ATOM 3110 C C . VAL B 1 188 ? -17.110 8.686 18.071 1.00 36.21 187 VAL B C 1
ATOM 3111 O O . VAL B 1 188 ? -17.491 9.009 19.204 1.00 36.57 187 VAL B O 1
ATOM 3115 N N . ARG B 1 189 ? -17.200 7.443 17.593 1.00 36.25 188 ARG B N 1
ATOM 3116 C CA . ARG B 1 189 ? -17.777 6.342 18.361 1.00 35.74 188 ARG B CA 1
ATOM 3117 C C . ARG B 1 189 ? -16.704 5.401 18.863 1.00 36.16 188 ARG B C 1
ATOM 3118 O O . ARG B 1 189 ? -15.883 4.913 18.081 1.00 35.78 188 ARG B O 1
ATOM 3126 N N . ALA B 1 190 ? -16.708 5.159 20.173 1.00 36.11 189 ALA B N 1
ATOM 3127 C CA . ALA B 1 190 ? -15.791 4.207 20.789 1.00 37.42 189 ALA B CA 1
ATOM 3128 C C . ALA B 1 190 ? -16.271 3.816 22.187 1.00 38.05 189 ALA B C 1
ATOM 3129 O O . ALA B 1 190 ? -16.979 4.575 22.865 1.00 37.14 189 ALA B O 1
ATOM 3131 N N . ARG B 1 191 ? -15.845 2.641 22.621 1.00 39.16 190 ARG B N 1
ATOM 3132 C CA . ARG B 1 191 ? -16.088 2.219 23.988 1.00 40.23 190 ARG B CA 1
ATOM 3133 C C . ARG B 1 191 ? -15.366 3.141 24.961 1.00 40.28 190 ARG B C 1
ATOM 3134 O O . ARG B 1 191 ? -15.949 3.599 25.933 1.00 40.60 190 ARG B O 1
ATOM 3142 N N . ASP B 1 192 ? -14.099 3.433 24.703 1.00 40.10 191 ASP B N 1
ATOM 3143 C CA . ASP B 1 192 ? -13.379 4.290 25.622 1.00 39.61 191 ASP B CA 1
ATOM 3144 C C . ASP B 1 192 ? -13.756 5.729 25.255 1.00 38.33 191 ASP B C 1
ATOM 3145 O O . ASP B 1 192 ? -13.486 6.168 24.149 1.00 37.93 191 ASP B O 1
ATOM 3150 N N . ALA B 1 193 ? -14.411 6.440 26.169 1.00 37.53 192 ALA B N 1
ATOM 3151 C CA . ALA B 1 193 ? -14.853 7.824 25.924 1.00 37.09 192 ALA B CA 1
ATOM 3152 C C . ALA B 1 193 ? -13.701 8.849 25.979 1.00 37.25 192 ALA B C 1
ATOM 3153 O O . ALA B 1 193 ? -13.809 9.927 25.400 1.00 36.66 192 ALA B O 1
ATOM 3155 N N . SER B 1 194 ? -12.606 8.507 26.662 1.00 36.60 193 SER B N 1
ATOM 3156 C CA . SER B 1 194 ? -11.390 9.315 26.573 1.00 36.84 193 SER B CA 1
ATOM 3157 C C . SER B 1 194 ? -10.873 9.325 25.142 1.00 37.10 193 SER B C 1
ATOM 3158 O O . SER B 1 194 ? -10.468 10.375 24.616 1.00 37.08 193 SER B O 1
ATOM 3161 N N . LEU B 1 195 ? -10.851 8.139 24.527 1.00 37.76 194 LEU B N 1
ATOM 3162 C CA . LEU B 1 195 ? -10.452 7.975 23.124 1.00 37.02 194 LEU B CA 1
ATOM 3163 C C . LEU B 1 195 ? -11.350 8.776 22.200 1.00 36.94 194 LEU B C 1
ATOM 3164 O O . LEU B 1 195 ? -10.877 9.565 21.363 1.00 37.37 194 LEU B O 1
ATOM 3169 N N . ALA B 1 196 ? -12.650 8.547 22.332 1.00 36.41 195 ALA B N 1
ATOM 3170 C CA . ALA B 1 196 ? -13.625 9.160 21.459 1.00 35.87 195 ALA B CA 1
ATOM 3171 C C . ALA B 1 196 ? -13.519 10.698 21.515 1.00 35.96 195 ALA B C 1
ATOM 3172 O O . ALA B 1 196 ? -13.574 11.364 20.485 1.00 35.69 195 ALA B O 1
ATOM 3174 N N . ASP B 1 197 ? -13.323 11.238 22.718 1.00 35.84 196 ASP B N 1
ATOM 3175 C CA . ASP B 1 197 ? -13.295 12.677 22.943 1.00 35.46 196 ASP B CA 1
ATOM 3176 C C . ASP B 1 197 ? -11.955 13.258 22.444 1.00 35.22 196 ASP B C 1
ATOM 3177 O O . ASP B 1 197 ? -11.941 14.295 21.794 1.00 34.14 196 ASP B O 1
ATOM 3182 N N . ALA B 1 198 ? -10.841 12.565 22.693 1.00 34.38 197 ALA B N 1
ATOM 3183 C CA . ALA B 1 198 ? -9.565 12.975 22.139 1.00 33.61 197 ALA B CA 1
ATOM 3184 C C . ALA B 1 198 ? -9.527 12.915 20.602 1.00 34.52 197 ALA B C 1
ATOM 3185 O O . ALA B 1 198 ? -9.026 13.849 19.941 1.00 33.53 197 ALA B O 1
ATOM 3187 N N . ALA B 1 199 ? -10.082 11.836 20.042 1.00 34.36 198 ALA B N 1
ATOM 3188 C CA . ALA B 1 199 ? -10.170 11.645 18.593 1.00 34.50 198 ALA B CA 1
ATOM 3189 C C . ALA B 1 199 ? -11.052 12.680 17.865 1.00 34.42 198 ALA B C 1
ATOM 3190 O O . ALA B 1 199 ? -10.737 13.064 16.746 1.00 34.57 198 ALA B O 1
ATOM 3192 N N . ALA B 1 200 ? -12.140 13.108 18.494 1.00 34.56 199 ALA B N 1
ATOM 3193 C CA . ALA B 1 200 ? -12.978 14.194 17.985 1.00 35.41 199 ALA B CA 1
ATOM 3194 C C . ALA B 1 200 ? -12.212 15.548 17.947 1.00 36.10 199 ALA B C 1
ATOM 3195 O O . ALA B 1 200 ? -12.350 16.310 17.009 1.00 37.06 199 ALA B O 1
ATOM 3197 N N . THR B 1 201 ? -11.413 15.838 18.969 1.00 36.95 200 THR B N 1
ATOM 3198 C CA . THR B 1 201 ? -10.390 16.915 18.897 1.00 37.04 200 THR B CA 1
ATOM 3199 C C . THR B 1 201 ? -9.415 16.764 17.715 1.00 37.10 200 THR B C 1
ATOM 3200 O O . THR B 1 201 ? -9.365 17.642 16.843 1.00 36.97 200 THR B O 1
ATOM 3204 N N . ALA B 1 202 ? -8.666 15.660 17.667 1.00 36.85 201 ALA B N 1
ATOM 3205 C CA . ALA B 1 202 ? -7.744 15.439 16.569 1.00 37.76 201 ALA B CA 1
ATOM 3206 C C . ALA B 1 202 ? -8.450 15.549 15.206 1.00 38.15 201 ALA B C 1
ATOM 3207 O O . ALA B 1 202 ? -7.950 16.201 14.311 1.00 38.21 201 ALA B O 1
ATOM 3209 N N . PHE B 1 203 ? -9.620 14.941 15.060 1.00 39.37 202 PHE B N 1
ATOM 3210 C CA . PHE B 1 203 ? -10.335 14.984 13.770 1.00 39.86 202 PHE B CA 1
ATOM 3211 C C . PHE B 1 203 ? -10.882 16.369 13.484 1.00 40.70 202 PHE B C 1
ATOM 3212 O O . PHE B 1 203 ? -10.804 16.851 12.348 1.00 41.16 202 PHE B O 1
ATOM 3220 N N . GLY B 1 204 ? -11.461 16.984 14.505 1.00 41.62 203 GLY B N 1
ATOM 3221 C CA . GLY B 1 204 ? -11.897 18.371 14.438 1.00 43.40 203 GLY B CA 1
ATOM 3222 C C . GLY B 1 204 ? -10.780 19.278 13.951 1.00 44.38 203 GLY B C 1
ATOM 3223 O O . GLY B 1 204 ? -11.006 20.151 13.118 1.00 44.89 203 GLY B O 1
ATOM 3224 N N . ASN B 1 205 ? -9.568 19.051 14.451 1.00 45.31 204 ASN B N 1
ATOM 3225 C CA . ASN B 1 205 ? -8.417 19.829 14.028 1.00 46.13 204 ASN B CA 1
ATOM 3226 C C . ASN B 1 205 ? -8.108 19.646 12.559 1.00 47.00 204 ASN B C 1
ATOM 3227 O O . ASN B 1 205 ? -7.805 20.620 11.893 1.00 47.47 204 ASN B O 1
ATOM 3240 N N . LEU B 1 207 ? -10.256 18.931 10.173 1.00 51.87 206 LEU B N 1
ATOM 3241 C CA . LEU B 1 207 ? -11.312 19.454 9.329 1.00 53.62 206 LEU B CA 1
ATOM 3242 C C . LEU B 1 207 ? -11.211 20.951 9.123 1.00 55.69 206 LEU B C 1
ATOM 3243 O O . LEU B 1 207 ? -11.590 21.736 9.999 1.00 57.02 206 LEU B O 1
ATOM 3248 N N . ARG B 1 208 ? -10.726 21.357 7.961 1.00 57.80 207 ARG B N 1
ATOM 3249 C CA . ARG B 1 208 ? -10.676 22.779 7.639 1.00 60.01 207 ARG B CA 1
ATOM 3250 C C . ARG B 1 208 ? -11.384 23.087 6.314 1.00 60.74 207 ARG B C 1
ATOM 3251 O O . ARG B 1 208 ? -12.218 24.002 6.252 1.00 61.22 207 ARG B O 1
ATOM 3259 N N . ARG B 1 209 ? -11.069 22.314 5.271 1.00 61.33 208 ARG B N 1
ATOM 3260 C CA . ARG B 1 209 ? -11.795 22.395 3.987 1.00 61.62 208 ARG B CA 1
ATOM 3261 C C . ARG B 1 209 ? -12.565 21.103 3.681 1.00 61.25 208 ARG B C 1
ATOM 3262 O O . ARG B 1 209 ? -12.238 20.014 4.184 1.00 60.90 208 ARG B O 1
ATOM 3270 N N . ALA B 1 210 ? -13.568 21.247 2.817 1.00 60.72 209 ALA B N 1
ATOM 3271 C CA . ALA B 1 210 ? -14.451 20.173 2.380 1.00 59.77 209 ALA B CA 1
ATOM 3272 C C . ALA B 1 210 ? -13.780 18.800 2.178 1.00 59.50 209 ALA B C 1
ATOM 3273 O O . ALA B 1 210 ? -14.283 17.787 2.680 1.00 58.89 209 ALA B O 1
ATOM 3275 N N . ASP B 1 211 ? -12.644 18.767 1.473 1.00 59.04 210 ASP B N 1
ATOM 3276 C CA . ASP B 1 211 ? -11.976 17.486 1.146 1.00 58.59 210 ASP B CA 1
ATOM 3277 C C . ASP B 1 211 ? -11.094 16.926 2.261 1.00 56.62 210 ASP B C 1
ATOM 3278 O O . ASP B 1 211 ? -10.493 15.845 2.127 1.00 55.64 210 ASP B O 1
ATOM 3283 N N . ASP B 1 212 ? -11.057 17.659 3.369 1.00 54.70 211 ASP B N 1
ATOM 3284 C CA . ASP B 1 212 ? -10.468 17.144 4.576 1.00 53.03 211 ASP B CA 1
ATOM 3285 C C . ASP B 1 212 ? -11.318 15.965 5.133 1.00 51.76 211 ASP B C 1
ATOM 3286 O O . ASP B 1 212 ? -10.770 15.152 5.903 1.00 51.66 211 ASP B O 1
ATOM 3291 N N . VAL B 1 213 ? -12.606 15.834 4.738 1.00 49.30 212 VAL B N 1
ATOM 3292 C CA . VAL B 1 213 ? -13.459 14.744 5.318 1.00 47.13 212 VAL B CA 1
ATOM 3293 C C . VAL B 1 213 ? -12.925 13.331 5.044 1.00 45.67 212 VAL B C 1
ATOM 3294 O O . VAL B 1 213 ? -12.968 12.481 5.925 1.00 44.92 212 VAL B O 1
ATOM 3298 N N . ALA B 1 214 ? -12.396 13.102 3.844 1.00 44.21 213 ALA B N 1
ATOM 3299 C CA . ALA B 1 214 ? -11.824 11.810 3.480 1.00 43.25 213 ALA B CA 1
ATOM 3300 C C . ALA B 1 214 ? -10.564 11.481 4.275 1.00 43.28 213 ALA B C 1
ATOM 3301 O O . ALA B 1 214 ? -10.312 10.304 4.535 1.00 43.39 213 ALA B O 1
ATOM 3303 N N . ALA B 1 215 ? -9.781 12.501 4.660 1.00 42.19 214 ALA B N 1
ATOM 3304 C CA . ALA B 1 215 ? -8.661 12.293 5.591 1.00 41.87 214 ALA B CA 1
ATOM 3305 C C . ALA B 1 215 ? -9.168 11.733 6.923 1.00 41.35 214 ALA B C 1
ATOM 3306 O O . ALA B 1 215 ? -8.570 10.797 7.479 1.00 41.99 214 ALA B O 1
ATOM 3308 N N . VAL B 1 216 ? -10.261 12.308 7.426 1.00 39.94 215 VAL B N 1
ATOM 3309 C CA . VAL B 1 216 ? -10.855 11.888 8.689 1.00 39.80 215 VAL B CA 1
ATOM 3310 C C . VAL B 1 216 ? -11.358 10.440 8.652 1.00 40.39 215 VAL B C 1
ATOM 3311 O O . VAL B 1 216 ? -11.032 9.638 9.530 1.00 40.05 215 VAL B O 1
ATOM 3315 N N . THR B 1 217 ? -12.146 10.107 7.630 1.00 41.01 216 THR B N 1
ATOM 3316 C CA . THR B 1 217 ? -12.718 8.766 7.515 1.00 41.39 216 THR B CA 1
ATOM 3317 C C . THR B 1 217 ? -11.620 7.733 7.283 1.00 42.07 216 THR B C 1
ATOM 3318 O O . THR B 1 217 ? -11.671 6.650 7.840 1.00 41.07 216 THR B O 1
ATOM 3322 N N . GLU B 1 218 ? -10.608 8.081 6.489 1.00 43.42 217 GLU B N 1
ATOM 3323 C CA . GLU B 1 218 ? -9.449 7.203 6.340 1.00 44.94 217 GLU B CA 1
ATOM 3324 C C . GLU B 1 218 ? -8.699 7.028 7.662 1.00 45.04 217 GLU B C 1
ATOM 3325 O O . GLU B 1 218 ? -8.338 5.914 8.017 1.00 45.47 217 GLU B O 1
ATOM 3331 N N . ARG B 1 219 ? -8.469 8.120 8.391 1.00 44.48 218 ARG B N 1
ATOM 3332 C CA . ARG B 1 219 ? -7.733 8.029 9.641 1.00 44.61 218 ARG B CA 1
ATOM 3333 C C . ARG B 1 219 ? -8.523 7.230 10.670 1.00 43.99 218 ARG B C 1
ATOM 3334 O O . ARG B 1 219 ? -7.941 6.458 11.416 1.00 44.36 218 ARG B O 1
ATOM 3342 N N . ALA B 1 220 ? -9.846 7.389 10.691 1.00 43.52 219 ALA B N 1
ATOM 3343 C CA . ALA B 1 220 ? -10.693 6.629 11.628 1.00 42.93 219 ALA B CA 1
ATOM 3344 C C . ALA B 1 220 ? -10.624 5.116 11.415 1.00 42.37 219 ALA B C 1
ATOM 3345 O O . ALA B 1 220 ? -10.516 4.345 12.374 1.00 41.52 219 ALA B O 1
ATOM 3347 N N . ALA B 1 221 ? -10.702 4.712 10.153 1.00 42.20 220 ALA B N 1
ATOM 3348 C CA . ALA B 1 221 ? -10.531 3.333 9.734 1.00 43.22 220 ALA B CA 1
ATOM 3349 C C . ALA B 1 221 ? -9.154 2.766 10.105 1.00 44.30 220 ALA B C 1
ATOM 3350 O O . ALA B 1 221 ? -9.021 1.558 10.339 1.00 45.22 220 ALA B O 1
ATOM 3352 N N . GLN B 1 222 ? -8.129 3.616 10.156 1.00 44.70 221 GLN B N 1
ATOM 3353 C CA . GLN B 1 222 ? -6.820 3.159 10.610 1.00 45.08 221 GLN B CA 1
ATOM 3354 C C . GLN B 1 222 ? -6.786 2.959 12.120 1.00 44.94 221 GLN B C 1
ATOM 3355 O O . GLN B 1 222 ? -5.977 2.188 12.618 1.00 44.84 221 GLN B O 1
ATOM 3361 N N . LEU B 1 223 ? -7.659 3.652 12.849 1.00 44.45 222 LEU B N 1
ATOM 3362 C CA . LEU B 1 223 ? -7.670 3.557 14.306 1.00 44.22 222 LEU B CA 1
ATOM 3363 C C . LEU B 1 223 ? -8.699 2.566 14.839 1.00 44.12 222 LEU B C 1
ATOM 3364 O O . LEU B 1 223 ? -8.910 2.473 16.037 1.00 43.98 222 LEU B O 1
ATOM 3369 N N . ALA B 1 224 ? -9.309 1.791 13.951 1.00 44.43 223 ALA B N 1
ATOM 3370 C CA . ALA B 1 224 ? -10.235 0.742 14.374 1.00 45.09 223 ALA B CA 1
ATOM 3371 C C . ALA B 1 224 ? -9.563 -0.236 15.354 1.00 45.07 223 ALA B C 1
ATOM 3372 O O . ALA B 1 224 ? -10.185 -0.684 16.322 1.00 44.83 223 ALA B O 1
ATOM 3374 N N . SER B 1 225 ? -8.287 -0.534 15.098 1.00 45.03 224 SER B N 1
ATOM 3375 C CA . SER B 1 225 ? -7.502 -1.453 15.927 1.00 45.49 224 SER B CA 1
ATOM 3376 C C . SER B 1 225 ? -7.312 -1.021 17.386 1.00 45.39 224 SER B C 1
ATOM 3377 O O . SER B 1 225 ? -6.991 -1.864 18.239 1.00 45.73 224 SER B O 1
ATOM 3380 N N . ILE B 1 226 ? -7.457 0.277 17.665 1.00 44.41 225 ILE B N 1
ATOM 3381 C CA . ILE B 1 226 ? -7.303 0.789 19.034 1.00 43.61 225 ILE B CA 1
ATOM 3382 C C . ILE B 1 226 ? -8.627 1.205 19.615 1.00 43.19 225 ILE B C 1
ATOM 3383 O O . ILE B 1 226 ? -8.674 1.716 20.723 1.00 43.94 225 ILE B O 1
ATOM 3388 N N . GLY B 1 227 ? -9.707 0.995 18.865 1.00 43.03 226 GLY B N 1
ATOM 3389 C CA . GLY B 1 227 ? -11.044 1.081 19.435 1.00 41.75 226 GLY B CA 1
ATOM 3390 C C . GLY B 1 227 ? -11.974 2.048 18.753 1.00 41.43 226 GLY B C 1
ATOM 3391 O O . GLY B 1 227 ? -13.056 2.288 19.264 1.00 41.07 226 GLY B O 1
ATOM 3392 N N . ILE B 1 228 ? -11.582 2.625 17.615 1.00 41.10 227 ILE B N 1
ATOM 3393 C CA . ILE B 1 228 ? -12.519 3.517 16.916 1.00 40.96 227 ILE B CA 1
ATOM 3394 C C . ILE B 1 228 ? -13.552 2.672 16.162 1.00 40.62 227 ILE B C 1
ATOM 3395 O O . ILE B 1 228 ? -13.191 1.862 15.316 1.00 41.74 227 ILE B O 1
ATOM 3400 N N . GLU B 1 229 ? -14.829 2.850 16.480 1.00 39.79 228 GLU B N 1
ATOM 3401 C CA . GLU B 1 229 ? -15.873 2.057 15.832 1.00 39.12 228 GLU B CA 1
ATOM 3402 C C . GLU B 1 229 ? -16.532 2.767 14.676 1.00 38.07 228 GLU B C 1
ATOM 3403 O O . GLU B 1 229 ? -17.061 2.127 13.780 1.00 37.80 228 GLU B O 1
ATOM 3409 N N . GLY B 1 230 ? -16.545 4.091 14.705 1.00 37.22 229 GLY B N 1
ATOM 3410 C CA . GLY B 1 230 ? -17.030 4.846 13.543 1.00 35.53 229 GLY B CA 1
ATOM 3411 C C . GLY B 1 230 ? -16.769 6.327 13.703 1.00 34.67 229 GLY B C 1
ATOM 3412 O O . GLY B 1 230 ? -16.440 6.787 14.800 1.00 33.36 229 GLY B O 1
ATOM 3413 N N . VAL B 1 231 ? -16.888 7.057 12.600 1.00 33.34 230 VAL B N 1
ATOM 3414 C CA . VAL B 1 231 ? -16.798 8.497 12.599 1.00 32.69 230 VAL B CA 1
ATOM 3415 C C . VAL B 1 231 ? -17.836 9.030 11.625 1.00 33.02 230 VAL B C 1
ATOM 3416 O O . VAL B 1 231 ? -18.156 8.378 10.633 1.00 32.47 230 VAL B O 1
ATOM 3420 N N . TYR B 1 232 ? -18.397 10.183 11.973 1.00 32.91 231 TYR B N 1
ATOM 3421 C CA . TYR B 1 232 ? -19.190 10.984 11.096 1.00 33.86 231 TYR B CA 1
ATOM 3422 C C . TYR B 1 232 ? -18.422 12.299 10.982 1.00 34.14 231 TYR B C 1
ATOM 3423 O O . TYR B 1 232 ? -18.043 12.881 11.988 1.00 34.97 231 TYR B O 1
ATOM 3432 N N . ALA B 1 233 ? -18.172 12.770 9.771 1.00 34.11 232 ALA B N 1
ATOM 3433 C CA . ALA B 1 233 ? -17.433 14.020 9.581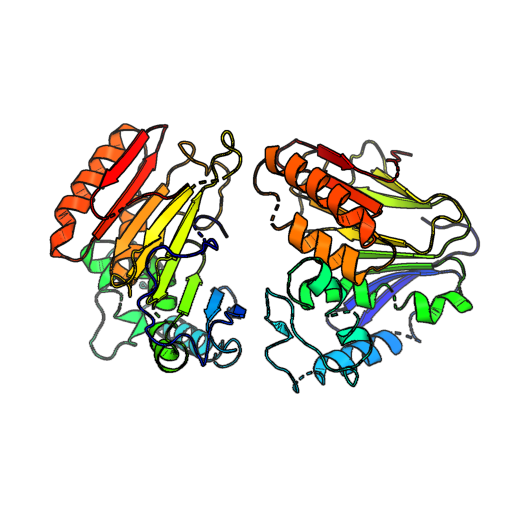 1.00 33.78 232 ALA B CA 1
ATOM 3434 C C . ALA B 1 233 ? -18.096 14.888 8.520 1.00 35.03 232 ALA B C 1
ATOM 3435 O O . ALA B 1 233 ? -18.404 14.407 7.421 1.00 34.01 232 ALA B O 1
ATOM 3437 N N . GLN B 1 234 ? -18.321 16.161 8.853 1.00 36.51 233 GLN B N 1
ATOM 3438 C CA . GLN B 1 234 ? -18.754 17.148 7.855 1.00 39.00 233 GLN B CA 1
ATOM 3439 C C . GLN B 1 234 ? -17.882 18.386 7.880 1.00 40.79 233 GLN B C 1
ATOM 3440 O O . GLN B 1 234 ? -17.334 18.783 8.926 1.00 41.20 233 GLN B O 1
ATOM 3446 N N . CYS B 1 235 ? -17.762 18.978 6.702 1.00 42.13 234 CYS B N 1
ATOM 3447 C CA . CYS B 1 235 ? -16.995 20.178 6.486 1.00 43.90 234 CYS B CA 1
ATOM 3448 C C . CYS B 1 235 ? -17.371 20.711 5.105 1.00 43.56 234 CYS B C 1
ATOM 3449 O O . CYS B 1 235 ? -17.356 19.976 4.110 1.00 43.54 234 CYS B O 1
ATOM 3452 N N . GLY B 1 236 ? -17.732 21.983 5.054 1.00 43.53 235 GLY B N 1
ATOM 3453 C CA . GLY B 1 236 ? -17.968 22.671 3.798 1.00 42.92 235 GLY B CA 1
ATOM 3454 C C . GLY B 1 236 ? -18.920 21.971 2.849 1.00 42.93 235 GLY B C 1
ATOM 3455 O O . GLY B 1 236 ? -18.707 21.989 1.632 1.00 42.14 235 GLY B O 1
ATOM 3456 N N . GLY B 1 237 ? -19.971 21.357 3.408 1.00 42.25 236 GLY B N 1
ATOM 3457 C CA . GLY B 1 237 ? -21.018 20.748 2.590 1.00 40.98 236 GLY B CA 1
ATOM 3458 C C . GLY B 1 237 ? -20.691 19.333 2.144 1.00 39.96 236 GLY B C 1
ATOM 3459 O O . GLY B 1 237 ? -21.411 18.773 1.337 1.00 40.38 236 GLY B O 1
ATOM 3460 N N . ARG B 1 238 ? -19.585 18.784 2.643 1.00 39.18 237 ARG B N 1
ATOM 3461 C CA A ARG B 1 238 ? -19.210 17.400 2.367 0.50 38.72 237 ARG B CA 1
ATOM 3462 C CA B ARG B 1 238 ? -19.202 17.395 2.375 0.50 38.65 237 ARG B CA 1
ATOM 3463 C C . ARG B 1 238 ? -19.347 16.575 3.639 1.00 38.10 237 ARG B C 1
ATOM 3464 O O . ARG B 1 238 ? -19.103 17.065 4.753 1.00 38.36 237 ARG B O 1
ATOM 3479 N N . ILE B 1 239 ? -19.754 15.332 3.467 1.00 37.43 238 ILE B N 1
ATOM 3480 C CA . ILE B 1 239 ? -20.027 14.448 4.587 1.00 36.25 238 ILE B CA 1
ATOM 3481 C C . ILE B 1 239 ? -19.348 13.120 4.294 1.00 35.68 238 ILE B C 1
ATOM 3482 O O . ILE B 1 239 ? -19.458 12.579 3.189 1.00 35.47 238 ILE B O 1
ATOM 3487 N N . GLY B 1 240 ? -18.644 12.603 5.283 1.00 34.82 239 GLY B N 1
ATOM 3488 C CA . GLY B 1 240 ? -18.060 11.289 5.168 1.00 34.93 239 GLY B CA 1
ATOM 3489 C C . GLY B 1 240 ? -18.393 10.528 6.411 1.00 35.59 239 GLY B C 1
ATOM 3490 O O . GLY B 1 240 ? -18.392 11.074 7.508 1.00 35.97 239 GLY B O 1
ATOM 3491 N N . ILE B 1 241 ? -18.686 9.254 6.235 1.00 36.39 240 ILE B N 1
ATOM 3492 C CA . ILE B 1 241 ? -19.066 8.369 7.322 1.00 37.33 240 ILE B CA 1
ATOM 3493 C C . ILE B 1 241 ? -18.208 7.120 7.128 1.00 37.29 240 ILE B C 1
ATOM 3494 O O . ILE B 1 241 ? -17.990 6.695 5.986 1.00 38.02 240 ILE B O 1
ATOM 3499 N N . TRP B 1 242 ? -17.674 6.578 8.212 1.00 36.66 241 TRP B N 1
ATOM 3500 C CA . TRP B 1 242 ? -16.977 5.309 8.178 1.00 37.02 241 TRP B CA 1
ATOM 3501 C C . TRP B 1 242 ? -17.431 4.515 9.409 1.00 37.61 241 TRP B C 1
ATOM 3502 O O . TRP B 1 242 ? -17.668 5.102 10.472 1.00 37.08 241 TRP B O 1
ATOM 3513 N N . GLY B 1 243 ? -17.565 3.192 9.262 1.00 37.76 242 GLY B N 1
ATOM 3514 C CA . GLY B 1 243 ? -17.772 2.295 10.421 1.00 37.91 242 GLY B CA 1
ATOM 3515 C C . GLY B 1 243 ? -19.227 2.140 10.814 1.00 38.90 242 GLY B C 1
ATOM 3516 O O . GLY B 1 243 ? -20.142 2.416 10.015 1.00 39.04 242 GLY B O 1
ATOM 3517 N N . ASP B 1 244 ? -19.445 1.762 12.074 1.00 39.36 243 ASP B N 1
ATOM 3518 C CA . ASP B 1 244 ? -20.783 1.483 12.597 1.00 39.54 243 ASP B CA 1
ATOM 3519 C C . ASP B 1 244 ? -21.564 2.755 12.918 1.00 39.19 243 ASP B C 1
ATOM 3520 O O . ASP B 1 244 ? -21.726 3.141 14.057 1.00 38.96 243 ASP B O 1
ATOM 3533 N N . GLU B 1 246 ? -24.919 3.862 11.401 1.00 44.42 245 GLU B N 1
ATOM 3534 C CA . GLU B 1 246 ? -26.242 3.962 10.766 1.00 46.17 245 GLU B CA 1
ATOM 3535 C C . GLU B 1 246 ? -26.949 5.221 11.271 1.00 46.71 245 GLU B C 1
ATOM 3536 O O . GLU B 1 246 ? -26.990 5.467 12.474 1.00 47.16 245 GLU B O 1
ATOM 3542 N N . LEU B 1 247 ? -27.460 6.037 10.361 1.00 47.86 246 LEU B N 1
ATOM 3543 C CA . LEU B 1 247 ? -28.196 7.245 10.720 1.00 49.39 246 LEU B CA 1
ATOM 3544 C C . LEU B 1 247 ? -29.700 7.014 10.830 1.00 50.76 246 LEU B C 1
ATOM 3545 O O . LEU B 1 247 ? -30.314 6.376 9.981 1.00 50.39 246 LEU B O 1
ATOM 3550 N N . ALA B 1 248 ? -30.308 7.553 11.878 1.00 52.55 247 ALA B N 1
ATOM 3551 C CA . ALA B 1 248 ? -31.757 7.508 11.987 1.00 54.05 247 ALA B CA 1
ATOM 3552 C C . ALA B 1 248 ? -32.328 8.902 11.901 1.00 55.47 247 ALA B C 1
ATOM 3553 O O . ALA B 1 248 ? -32.036 9.755 12.731 1.00 55.62 247 ALA B O 1
ATOM 3555 N N . VAL B 1 249 ? -33.091 9.145 10.847 1.00 57.67 248 VAL B N 1
ATOM 3556 C CA . VAL B 1 249 ? -34.001 10.274 10.824 1.00 59.98 248 VAL B CA 1
ATOM 3557 C C . VAL B 1 249 ? -35.373 9.650 11.104 1.00 61.73 248 VAL B C 1
ATOM 3558 O O . VAL B 1 249 ? -36.138 9.336 10.169 1.00 62.09 248 VAL B O 1
ATOM 3562 N N . ALA B 1 250 ? -35.666 9.449 12.393 1.00 63.22 249 ALA B N 1
ATOM 3563 C CA . ALA B 1 250 ? -36.782 8.586 12.812 1.00 64.37 249 ALA B CA 1
ATOM 3564 C C . ALA B 1 250 ? -36.627 7.153 12.250 1.00 64.84 249 ALA B C 1
ATOM 3565 O O . ALA B 1 250 ? -35.568 6.510 12.379 1.00 64.85 249 ALA B O 1
#

CATH classification: 3.10.520.10

Secondary structure (DSSP, 8-state):
----EE----S-B--S---S----EEEEEEETTEEEEEEESS--S---HHHHHHHHHHHH---STTTTT-SS-----TTS-HHHH--HHHHHHT--GGGGHHHHHH--HHHHGGG-SSEEEEETTEEEEE-SB-EEEE----TTTT--EEEE-TT--SEEEEES-SS--SS-SSSSS-EEEEEES-HHHHHHHHHHHH---STTHHHHHHHHHHHGGGGTEEEEEEEETTEEEEEE--EE-/---TT-EEEEEEETTEEEEEEESS--S---HHHHHHHHHHHH---STTTTTBSS-----TTS-HHHH--HHHHHHTS-GGGGHHHHHH--HHHHGGG-SSEEEEETTEEEEE-SS-EEEE----SSS---EEEE-TTS-SEEEEES-SS--SS--SS-S-EEEEEESSHHHHHHHHHHHH---STTHHHHHHHHHHHTGGGTEEEEEEEETTEEEEEE--EE--

Nearest PDB structures (foldseek):
  2o34-assembly2_B  TM=1.003E+00  e=2.301E-43  Nitratidesulfovibrio vulgaris
  2o34-assembly1_A  TM=9.714E-01  e=2.616E-38  Nitratidesulfovibrio vulgaris
  2pup-assembly1_A  TM=1.893E-01  e=5.554E+00  Bacillus subtilis
  2o34-assembly1_A  TM=1.003E+00  e=4.446E-47  Nitratidesulfovibrio vulgaris
  2o34-assembly2_B  TM=9.714E-01  e=2.185E-39  Nitratidesulfovibrio vulgaris

Foldseek 3Di:
DAVFWDDDDFPFAPPPDPDLFPDWDWDWADDPPWIKIKIFRDDCNVVVVVLVVLVVLVVVVCVPVCQQDWQFQDDDDPVRDPLQVLSVLLNLLTGGQVLLNQLSSQVVCVVCCVVTQFMWIDTQQKIFTRHQTKIWRHHFAAVVVPGKTAIDHGPNDRKMKGKLARDPHPQDHVQTDWMKIWMWNSSSNRSSLNVSLSVADAQVSQVVSQVVLVVCVVVTTAKMWTHHHRHIDIHHHDMDD/DDDVQKDWDWADDPLWIKIKIFNDPCNVVVVVVVVVVVLVVVVCVDVVQQPWQFQDDDDPPRDPLQVLSVLLNLLGGGQVLQNQLSSQLVCVVCCVVTQFMWIDTQQKIWTGDQAKDWDDRFDAPVDPGKGAIDHGPNDRKMKGKLHRPPDPPRHQLPDWMKIWIWRSSSNRSSLNVSLSVADAQVSQVVSQVVLVVCVVVTTAKMWTHHNSHIDIHHHDIDPD

InterPro domains:
  IPR003374 ApbE-like superfamily [G3DSA:3.10.520.10] (1-249)
  IPR003374 ApbE-like superfamily [SSF143631] (3-247)
  IPR007183 Uncharacterised protein family UPF0280 [PIRSF006421] (14-248)